Protein AF-0000000076600657 (afdb_homodimer)

Radius of gyration: 27.07 Å; Cα contacts (8 Å, |Δi|>4): 1471; chains: 2; bounding box: 77×68×76 Å

Nearest PDB structures (foldseek):
  3sp1-assembly2_B  TM=6.002E-01  e=1.452E-05  Borreliella burgdorferi
  3c8z-assembly1_A  TM=5.256E-01  e=2.580E-04  unclassified
  5uw0-assembly1_D  TM=1.702E-01  e=3.143E-01  Saccharomyces cerevisiae S288C
  5uw1-assembly1_D  TM=2.885E-01  e=1.447E+00  Saccharomyces cerevisiae S288C
  5suk-assembly1_D  TM=1.763E-01  e=6.359E-01  Saccharomyces cerevisiae S288C

pLDDT: mean 88.91, std 16.57, range [20.31, 98.94]

Structure (mmCIF, N/CA/C/O backbone):
data_AF-0000000076600657-model_v1
#
loop_
_entity.id
_entity.type
_entity.pdbx_description
1 polymer 'TniQ protein'
#
loop_
_atom_site.group_PDB
_atom_site.id
_atom_site.type_symbol
_atom_site.label_atom_id
_atom_site.label_alt_id
_atom_site.label_comp_id
_atom_site.label_asym_id
_atom_site.label_entity_id
_atom_site.label_seq_id
_atom_site.pdbx_PDB_ins_code
_atom_site.Cartn_x
_atom_site.Cartn_y
_atom_site.Cartn_z
_atom_site.occupancy
_atom_site.B_iso_or_equiv
_atom_site.auth_seq_id
_atom_site.auth_comp_id
_atom_site.auth_asym_id
_atom_site.auth_atom_id
_atom_site.pdbx_PDB_model_num
ATOM 1 N N . MET A 1 1 ? 42.25 -9.922 -34.188 1 22.84 1 MET A N 1
ATOM 2 C CA . MET A 1 1 ? 41.312 -10.062 -33.062 1 22.84 1 MET A CA 1
ATOM 3 C C . MET A 1 1 ? 40.562 -8.766 -32.844 1 22.84 1 MET A C 1
ATOM 5 O O . MET A 1 1 ? 41.156 -7.727 -32.562 1 22.84 1 MET A O 1
ATOM 9 N N . PRO A 1 2 ? 39.406 -8.484 -33.375 1 23.17 2 PRO A N 1
ATOM 10 C CA . PRO A 1 2 ? 38.969 -7.086 -33.375 1 23.17 2 PRO A CA 1
ATOM 11 C C . PRO A 1 2 ? 38.688 -6.547 -31.984 1 23.17 2 PRO A C 1
ATOM 13 O O . PRO A 1 2 ? 38.375 -7.324 -31.062 1 23.17 2 PRO A O 1
ATOM 16 N N . ALA A 1 3 ? 39.125 -5.27 -31.656 1 25.78 3 ALA A N 1
ATOM 17 C CA . ALA A 1 3 ? 39 -4.512 -30.406 1 25.78 3 ALA A CA 1
ATOM 18 C C . ALA A 1 3 ? 37.562 -4.445 -29.938 1 25.78 3 ALA A C 1
ATOM 20 O O . ALA A 1 3 ? 36.688 -4.012 -30.688 1 25.78 3 ALA A O 1
ATOM 21 N N . ILE A 1 4 ? 37.156 -5.359 -29.094 1 26.45 4 ILE A N 1
ATOM 22 C CA . ILE A 1 4 ? 35.844 -5.367 -28.484 1 26.45 4 ILE A CA 1
ATOM 23 C C . ILE A 1 4 ? 35.469 -3.961 -28 1 26.45 4 ILE A C 1
ATOM 25 O O . ILE A 1 4 ? 36.188 -3.379 -27.172 1 26.45 4 ILE A O 1
ATOM 29 N N . SER A 1 5 ? 34.875 -3.141 -28.75 1 28.77 5 SER A N 1
ATOM 30 C CA . SER A 1 5 ? 34.531 -1.742 -28.5 1 28.77 5 SER A CA 1
ATOM 31 C C . SER A 1 5 ? 33.938 -1.547 -27.109 1 28.77 5 SER A C 1
ATOM 33 O O . SER A 1 5 ? 33.312 -2.455 -26.547 1 28.77 5 SER A O 1
ATOM 35 N N . THR A 1 6 ? 34.469 -0.678 -26.234 1 32.06 6 THR A N 1
ATOM 36 C CA . THR A 1 6 ? 34.344 -0.062 -24.922 1 32.06 6 THR A CA 1
ATOM 37 C C . THR A 1 6 ? 32.906 0.313 -24.625 1 32.06 6 THR A C 1
ATOM 39 O O . THR A 1 6 ? 32.375 1.261 -25.219 1 32.06 6 THR A O 1
ATOM 42 N N . THR A 1 7 ? 32 -0.635 -24.484 1 32.69 7 THR A N 1
ATOM 43 C CA . THR A 1 7 ? 30.562 -0.676 -24.297 1 32.69 7 THR A CA 1
ATOM 44 C C . THR A 1 7 ? 30.109 0.373 -23.281 1 32.69 7 THR A C 1
ATOM 46 O O . THR A 1 7 ? 30.797 0.612 -22.281 1 32.69 7 THR A O 1
ATOM 49 N N . ASN A 1 8 ? 29.281 1.312 -23.656 1 32.34 8 ASN A N 1
ATOM 50 C CA . ASN A 1 8 ? 28.562 2.445 -23.078 1 32.34 8 ASN A CA 1
ATOM 51 C C . ASN A 1 8 ? 27.984 2.107 -21.703 1 32.34 8 ASN A C 1
ATOM 53 O O . ASN A 1 8 ? 27.172 1.198 -21.578 1 32.34 8 ASN A O 1
ATOM 57 N N . GLN A 1 9 ? 28.672 2.309 -20.625 1 34.38 9 GLN A N 1
ATOM 58 C CA . GLN A 1 9 ? 28.25 2.264 -19.234 1 34.38 9 GLN A CA 1
ATOM 59 C C . GLN A 1 9 ? 26.875 2.891 -19.062 1 34.38 9 GLN A C 1
ATOM 61 O O . GLN A 1 9 ? 26.641 4.023 -19.484 1 34.38 9 GLN A O 1
ATOM 66 N N . PRO A 1 10 ? 25.828 2.166 -18.953 1 38.12 10 PRO A N 1
ATOM 67 C CA . PRO A 1 10 ? 24.547 2.854 -18.812 1 38.12 10 PRO A CA 1
ATOM 68 C C . PRO A 1 10 ? 24.578 3.945 -17.734 1 38.12 10 PRO A C 1
ATOM 70 O O . PRO A 1 10 ? 25.359 3.857 -16.797 1 38.12 10 PRO A O 1
ATOM 73 N N . THR A 1 11 ? 24.25 5.188 -18.047 1 41.03 11 THR A N 1
ATOM 74 C CA . THR A 1 11 ? 24.094 6.305 -17.125 1 41.03 11 THR A CA 1
ATOM 75 C C . THR A 1 11 ? 23.156 5.922 -15.969 1 41.03 11 THR A C 1
ATOM 77 O O . THR A 1 11 ? 22.359 4.996 -16.094 1 41.03 11 THR A O 1
ATOM 80 N N . PRO A 1 12 ? 23.438 6.34 -14.742 1 42.47 12 PRO A N 1
ATOM 81 C CA . PRO A 1 12 ? 22.594 6.137 -13.562 1 42.47 12 PRO A CA 1
ATOM 82 C C . PRO A 1 12 ? 21.094 6.18 -13.883 1 42.47 12 PRO A C 1
ATOM 84 O O . PRO A 1 12 ? 20.297 5.562 -13.18 1 42.47 12 PRO A O 1
ATOM 87 N N . ASN A 1 13 ? 20.703 6.902 -14.859 1 42.97 13 ASN A N 1
ATOM 88 C CA . ASN A 1 13 ? 19.297 7.008 -15.203 1 42.97 13 ASN A CA 1
ATOM 89 C C . ASN A 1 13 ? 18.734 5.68 -15.703 1 42.97 13 ASN A C 1
ATOM 91 O O . ASN A 1 13 ? 17.516 5.477 -15.711 1 42.97 13 ASN A O 1
ATOM 95 N N . GLU A 1 14 ? 19.531 4.906 -16.281 1 44.91 14 GLU A N 1
ATOM 96 C CA . GLU A 1 14 ? 19.047 3.691 -16.938 1 44.91 14 GLU A CA 1
ATOM 97 C C . GLU A 1 14 ? 18.797 2.58 -15.922 1 44.91 14 GLU A C 1
ATOM 99 O O . GLU A 1 14 ? 18.188 1.557 -16.25 1 44.91 14 GLU A O 1
ATOM 104 N N . LEU A 1 15 ? 19.203 2.9 -14.695 1 47.12 15 LEU A N 1
ATOM 105 C CA . LEU A 1 15 ? 19.25 1.807 -13.734 1 47.12 15 LEU A CA 1
ATOM 106 C C . LEU A 1 15 ? 18 1.77 -12.883 1 47.12 15 LEU A C 1
ATOM 108 O O . LEU A 1 15 ? 17.984 1.194 -11.789 1 47.12 15 LEU A O 1
ATOM 112 N N . ILE A 1 16 ? 16.984 2.553 -13.297 1 49.34 16 ILE A N 1
ATOM 113 C CA . ILE A 1 16 ? 15.875 2.572 -12.352 1 49.34 16 ILE A CA 1
ATOM 114 C C . ILE A 1 16 ? 15.023 1.315 -12.531 1 49.34 16 ILE A C 1
ATOM 116 O O . ILE A 1 16 ? 14.359 1.147 -13.555 1 49.34 16 ILE A O 1
ATOM 120 N N . PHE A 1 17 ? 15.445 0.229 -12.031 1 51.41 17 PHE A N 1
ATOM 121 C CA . PHE A 1 17 ? 14.531 -0.896 -12.133 1 51.41 17 PHE A CA 1
ATOM 122 C C . PHE A 1 17 ? 13.359 -0.726 -11.164 1 51.41 17 PHE A C 1
ATOM 124 O O . PHE A 1 17 ? 13.562 -0.585 -9.961 1 51.41 17 PHE A O 1
ATOM 131 N N . ALA A 1 18 ? 12.297 -0.211 -11.68 1 52.38 18 ALA A N 1
ATOM 132 C CA . ALA A 1 18 ? 11.07 -0.02 -10.906 1 52.38 18 ALA A CA 1
ATOM 133 C C . ALA A 1 18 ? 10.5 -1.358 -10.445 1 52.38 18 ALA A C 1
ATOM 135 O O . ALA A 1 18 ? 10.688 -2.381 -11.109 1 52.38 18 ALA A O 1
ATOM 136 N N . PRO A 1 19 ? 10.055 -1.279 -9.172 1 58.25 19 PRO A N 1
ATOM 137 C CA . PRO A 1 19 ? 9.234 -2.391 -8.68 1 58.25 19 PRO A CA 1
ATOM 138 C C . PRO A 1 19 ? 8.141 -2.799 -9.672 1 58.25 19 PRO A C 1
ATOM 140 O O . PRO A 1 19 ? 7.715 -1.986 -10.492 1 58.25 19 PRO A O 1
ATOM 143 N N . VAL A 1 20 ? 7.91 -4.074 -9.758 1 70.44 20 VAL A N 1
ATOM 144 C CA . VAL A 1 20 ? 6.777 -4.543 -10.547 1 70.44 20 VAL A CA 1
ATOM 145 C C . VAL A 1 20 ? 5.48 -3.986 -9.969 1 70.44 20 VAL A C 1
ATOM 147 O O . VAL A 1 20 ? 5.414 -2.82 -9.578 1 70.44 20 VAL A O 1
ATOM 150 N N . GLY A 1 21 ? 4.461 -4.453 -10.117 1 85.88 21 GLY A N 1
ATOM 151 C CA . GLY A 1 21 ? 3.18 -4.012 -9.594 1 85.88 21 GLY A CA 1
ATOM 152 C C . GLY A 1 21 ? 2.562 -2.883 -10.398 1 85.88 21 GLY A C 1
ATOM 153 O O . GLY A 1 21 ? 2.398 -2.996 -11.609 1 85.88 21 GLY A O 1
ATOM 154 N N . ILE A 1 22 ? 2.275 -1.793 -9.664 1 92.19 22 ILE A N 1
ATOM 155 C CA . ILE A 1 22 ? 1.487 -0.709 -10.242 1 92.19 22 ILE A CA 1
ATOM 156 C C . ILE A 1 22 ? 2.301 0.001 -11.32 1 92.19 22 ILE A C 1
ATOM 158 O O . ILE A 1 22 ? 1.741 0.516 -12.297 1 92.19 22 ILE A O 1
ATOM 162 N N . ALA A 1 23 ? 3.645 -0.03 -11.211 1 91.12 23 ALA A N 1
ATOM 163 C CA . ALA A 1 23 ? 4.516 0.635 -12.18 1 91.12 23 ALA A CA 1
ATOM 164 C C . ALA A 1 23 ? 4.387 -0.003 -13.562 1 91.12 23 ALA A C 1
ATOM 166 O O . ALA A 1 23 ? 4.598 0.66 -14.578 1 91.12 23 ALA A O 1
ATOM 167 N N . HIS A 1 24 ? 3.98 -1.261 -13.586 1 89.25 24 HIS A N 1
ATOM 168 C CA . HIS A 1 24 ? 3.885 -1.981 -14.852 1 89.25 24 HIS A CA 1
ATOM 169 C C . HIS A 1 24 ? 2.461 -1.951 -15.398 1 89.25 24 HIS A C 1
ATOM 171 O O . HIS A 1 24 ? 2.207 -2.422 -16.516 1 89.25 24 HIS A O 1
ATOM 177 N N . LEU A 1 25 ? 1.615 -1.421 -14.633 1 93.44 25 LEU A N 1
ATOM 178 C CA . LEU A 1 25 ? 0.221 -1.36 -15.062 1 93.44 25 LEU A CA 1
ATOM 179 C C . LEU A 1 25 ? -0.073 -0.046 -15.773 1 93.44 25 LEU A C 1
ATOM 181 O O . LEU A 1 25 ? -1.097 0.083 -16.453 1 93.44 25 LEU A O 1
ATOM 185 N N . THR A 1 26 ? 0.845 0.923 -15.641 1 93.56 26 THR A N 1
ATOM 186 C CA . THR A 1 26 ? 0.605 2.258 -16.172 1 93.56 26 THR A CA 1
ATOM 187 C C . THR A 1 26 ? 1.763 2.697 -17.062 1 93.56 26 THR A C 1
ATOM 189 O O . THR A 1 26 ? 2.904 2.277 -16.859 1 93.56 26 THR A O 1
ATOM 192 N N . ARG A 1 27 ? 1.494 3.49 -18.062 1 93.44 27 ARG A N 1
ATOM 193 C CA . ARG A 1 27 ? 2.508 4.129 -18.891 1 93.44 27 ARG A CA 1
ATOM 194 C C . ARG A 1 27 ? 2.865 5.512 -18.359 1 93.44 27 ARG A C 1
ATOM 196 O O . ARG A 1 27 ? 4.016 5.945 -18.469 1 93.44 27 ARG A O 1
ATOM 203 N N . ASP A 1 28 ? 1.901 6.172 -17.859 1 96.19 28 ASP A N 1
ATOM 204 C CA . ASP A 1 28 ? 1.938 7.488 -17.219 1 96.19 28 ASP A CA 1
ATOM 205 C C . ASP A 1 28 ? 1.179 7.48 -15.898 1 96.19 28 ASP A C 1
ATOM 207 O O . ASP A 1 28 ? 0.13 6.844 -15.781 1 96.19 28 ASP A O 1
ATOM 211 N N . ASN A 1 29 ? 1.731 8.188 -14.93 1 97.12 29 ASN A N 1
ATOM 212 C CA . ASN A 1 29 ? 1.068 8.141 -13.633 1 97.12 29 ASN A CA 1
ATOM 213 C C . ASN A 1 29 ? -0.33 8.742 -13.695 1 97.12 29 ASN A C 1
ATOM 215 O O . ASN A 1 29 ? -1.178 8.445 -12.852 1 97.12 29 ASN A O 1
ATOM 219 N N . THR A 1 30 ? -0.625 9.578 -14.688 1 98 30 THR A N 1
ATOM 220 C CA . THR A 1 30 ? -1.948 10.164 -14.867 1 98 30 THR A CA 1
ATOM 221 C C . THR A 1 30 ? -2.971 9.094 -15.234 1 98 30 THR A C 1
ATOM 223 O O . THR A 1 30 ? -4.176 9.312 -15.109 1 98 30 THR A O 1
ATOM 226 N N . ASP A 1 31 ? -2.486 7.922 -15.68 1 97.31 31 ASP A N 1
ATOM 227 C CA . ASP A 1 31 ? -3.389 6.82 -16 1 97.31 31 ASP A CA 1
ATOM 228 C C . ASP A 1 31 ? -4.199 6.402 -14.773 1 97.31 31 ASP A C 1
ATOM 230 O O . ASP A 1 31 ? -5.34 5.953 -14.898 1 97.31 31 ASP A O 1
ATOM 234 N N . LEU A 1 32 ? -3.674 6.625 -13.617 1 97.25 32 LEU A N 1
ATOM 235 C CA . LEU A 1 32 ? -4.344 6.242 -12.375 1 97.25 32 LEU A CA 1
ATOM 236 C C . LEU A 1 32 ? -5.488 7.199 -12.062 1 97.25 32 LEU A C 1
ATOM 238 O O . LEU A 1 32 ? -6.352 6.891 -11.234 1 97.25 32 LEU A O 1
ATOM 242 N N . LEU A 1 33 ? -5.504 8.359 -12.711 1 98 33 LEU A N 1
ATOM 243 C CA . LEU A 1 33 ? -6.477 9.398 -12.383 1 98 33 LEU A CA 1
ATOM 244 C C . LEU A 1 33 ? -7.57 9.469 -13.445 1 98 33 LEU A C 1
ATOM 246 O O . LEU A 1 33 ? -8.633 10.055 -13.203 1 98 33 LEU A O 1
ATOM 250 N N . ARG A 1 34 ? -7.344 8.93 -14.609 1 96.56 34 ARG A N 1
ATOM 251 C CA . ARG A 1 34 ? -8.148 9.203 -15.789 1 96.56 34 ARG A CA 1
ATOM 252 C C . ARG A 1 34 ? -9.609 8.836 -15.555 1 96.56 34 ARG A C 1
ATOM 254 O O . ARG A 1 34 ? -10.508 9.617 -15.859 1 96.56 34 ARG A O 1
ATOM 261 N N . SER A 1 35 ? -9.805 7.645 -15.062 1 95.69 35 SER A N 1
ATOM 262 C CA . SER A 1 35 ? -11.18 7.203 -14.844 1 95.69 35 SER A CA 1
ATOM 263 C C . SER A 1 35 ? -11.898 8.102 -13.844 1 95.69 35 SER A C 1
ATOM 265 O O . SER A 1 35 ? -13.039 8.508 -14.078 1 95.69 35 SER A O 1
ATOM 267 N N . ALA A 1 36 ? -11.273 8.43 -12.75 1 96.75 36 ALA A N 1
ATOM 268 C CA . ALA A 1 36 ? -11.875 9.25 -11.703 1 96.75 36 ALA A CA 1
ATOM 269 C C . ALA A 1 36 ? -12.07 10.688 -12.18 1 96.75 36 ALA A C 1
ATOM 271 O O . ALA A 1 36 ? -12.977 11.375 -11.727 1 96.75 36 ALA A O 1
ATOM 272 N N . ALA A 1 37 ? -11.281 11.117 -13.109 1 97.94 37 ALA A N 1
ATOM 273 C CA . ALA A 1 37 ? -11.289 12.508 -13.578 1 97.94 37 ALA A CA 1
ATOM 274 C C . ALA A 1 37 ? -12.336 12.711 -14.664 1 97.94 37 ALA A C 1
ATOM 276 O O . ALA A 1 37 ? -12.68 13.844 -15 1 97.94 37 ALA A O 1
ATOM 277 N N . ARG A 1 38 ? -12.789 11.641 -15.258 1 95.5 38 ARG A N 1
ATOM 278 C CA . ARG A 1 38 ? -13.727 11.742 -16.375 1 95.5 38 ARG A CA 1
ATOM 279 C C . ARG A 1 38 ? -14.977 12.508 -15.961 1 95.5 38 ARG A C 1
ATOM 281 O O . ARG A 1 38 ? -15.633 12.156 -14.984 1 95.5 38 ARG A O 1
ATOM 288 N N . GLY A 1 39 ? -15.227 13.516 -16.672 1 96.19 39 GLY A N 1
ATOM 289 C CA . GLY A 1 39 ? -16.438 14.281 -16.469 1 96.19 39 GLY A CA 1
ATOM 290 C C . GLY A 1 39 ? -16.344 15.266 -15.32 1 96.19 39 GLY A C 1
ATOM 291 O O . GLY A 1 39 ? -17.312 15.938 -14.984 1 96.19 39 GLY A O 1
ATOM 292 N N . ARG A 1 40 ? -15.227 15.383 -14.703 1 98 40 ARG A N 1
ATOM 293 C CA . ARG A 1 40 ? -15.047 16.312 -13.594 1 98 40 ARG A CA 1
ATOM 294 C C . ARG A 1 40 ? -14.547 17.656 -14.086 1 98 40 ARG A C 1
ATOM 296 O O . ARG A 1 40 ? -14.016 17.766 -15.195 1 98 40 ARG A O 1
ATOM 303 N N . GLN A 1 41 ? -14.648 18.641 -13.242 1 98.56 41 GLN A N 1
ATOM 304 C CA . GLN A 1 41 ? -14.352 20 -13.68 1 98.56 41 GLN A CA 1
ATOM 305 C C . GLN A 1 41 ? -12.992 20.453 -13.156 1 98.56 41 GLN A C 1
ATOM 307 O O . GLN A 1 41 ? -12.445 21.453 -13.625 1 98.56 41 GLN A O 1
ATOM 312 N N . ARG A 1 42 ? -12.492 19.75 -12.18 1 98.69 42 ARG A N 1
ATOM 313 C CA . ARG A 1 42 ? -11.227 20.172 -11.578 1 98.69 42 ARG A CA 1
ATOM 314 C C . ARG A 1 42 ? -10.562 19.016 -10.852 1 98.69 42 ARG A C 1
ATOM 316 O O . ARG A 1 42 ? -11.18 17.969 -10.641 1 98.69 42 ARG A O 1
ATOM 323 N N . LEU A 1 43 ? -9.344 19.188 -10.578 1 98.69 43 LEU A N 1
ATOM 324 C CA . LEU A 1 43 ? -8.555 18.266 -9.758 1 98.69 43 LEU A CA 1
ATOM 325 C C . LEU A 1 43 ? -8.289 18.875 -8.375 1 98.69 43 LEU A C 1
ATOM 327 O O . LEU A 1 43 ? -7.871 20.016 -8.266 1 98.69 43 LEU A O 1
ATOM 331 N N . ARG A 1 44 ? -8.648 18.203 -7.332 1 98.75 44 ARG A N 1
ATOM 332 C CA . ARG A 1 44 ? -8.336 18.594 -5.965 1 98.75 44 ARG A CA 1
ATOM 333 C C . ARG A 1 44 ? -7.43 17.562 -5.293 1 98.75 44 ARG A C 1
ATOM 335 O O . ARG A 1 44 ? -7.832 16.422 -5.078 1 98.75 44 ARG A O 1
ATOM 342 N N . VAL A 1 45 ? -6.23 17.969 -4.996 1 98.88 45 VAL A N 1
ATOM 343 C CA . VAL A 1 45 ? -5.211 17.078 -4.457 1 98.88 45 VAL A CA 1
ATOM 344 C C . VAL A 1 45 ? -4.918 17.438 -3.004 1 98.88 45 VAL A C 1
ATOM 346 O O . VAL A 1 45 ? -4.562 18.578 -2.699 1 98.88 45 VAL A O 1
ATOM 349 N N . THR A 1 46 ? -5.082 16.453 -2.164 1 98.81 46 THR A N 1
ATOM 350 C CA . THR A 1 46 ? -4.895 16.719 -0.74 1 98.81 46 THR A CA 1
ATOM 351 C C . THR A 1 46 ? -3.66 15.992 -0.216 1 98.81 46 THR A C 1
ATOM 353 O O . THR A 1 46 ? -3.412 14.836 -0.574 1 98.81 46 THR A O 1
ATOM 356 N N . THR A 1 47 ? -2.848 16.672 0.519 1 98.06 47 THR A N 1
ATOM 357 C CA . THR A 1 47 ? -1.767 16.109 1.326 1 98.06 47 THR A CA 1
ATOM 358 C C . THR A 1 47 ? -1.78 16.703 2.73 1 98.06 47 THR A C 1
ATOM 360 O O . THR A 1 47 ? -2.533 17.641 3.006 1 98.06 47 THR A O 1
ATOM 363 N N . ALA A 1 48 ? -1.085 16.016 3.635 1 95.88 48 ALA A N 1
ATOM 364 C CA . ALA A 1 48 ? -1.115 16.469 5.023 1 95.88 48 ALA A CA 1
ATOM 365 C C . ALA A 1 48 ? 0.261 16.344 5.672 1 95.88 48 ALA A C 1
ATOM 367 O O . ALA A 1 48 ? 1.092 15.547 5.227 1 95.88 48 ALA A O 1
ATOM 368 N N . ALA A 1 49 ? 0.534 17.141 6.625 1 92.44 49 ALA A N 1
ATOM 369 C CA . ALA A 1 49 ? 1.75 17.031 7.426 1 92.44 49 ALA A CA 1
ATOM 370 C C . ALA A 1 49 ? 1.526 17.562 8.836 1 92.44 49 ALA A C 1
ATOM 372 O O . ALA A 1 49 ? 0.728 18.484 9.039 1 92.44 49 ALA A O 1
ATOM 373 N N . GLN A 1 50 ? 2.223 16.969 9.773 1 87.44 50 GLN A N 1
ATOM 374 C CA . GLN A 1 50 ? 2.281 17.516 11.125 1 87.44 50 GLN A CA 1
ATOM 375 C C . GLN A 1 50 ? 3.256 18.688 11.203 1 87.44 50 GLN A C 1
ATOM 377 O O . GLN A 1 50 ? 4.367 18.609 10.68 1 87.44 50 GLN A O 1
ATOM 382 N N . LEU A 1 51 ? 2.83 19.75 11.812 1 81.62 51 LEU A N 1
ATOM 383 C CA . LEU A 1 51 ? 3.672 20.938 11.914 1 81.62 51 LEU A CA 1
ATOM 384 C C . LEU A 1 51 ? 4.594 20.844 13.125 1 81.62 51 LEU A C 1
ATOM 386 O O . LEU A 1 51 ? 4.527 21.688 14.023 1 81.62 51 LEU A O 1
ATOM 390 N N . ASN A 1 52 ? 5.43 19.859 13.141 1 71.44 52 ASN A N 1
ATOM 391 C CA . ASN A 1 52 ? 6.281 19.641 14.297 1 71.44 52 ASN A CA 1
ATOM 392 C C . ASN A 1 52 ? 7.668 20.234 14.102 1 71.44 52 ASN A C 1
ATOM 394 O O . ASN A 1 52 ? 8.641 19.797 14.727 1 71.44 52 ASN A O 1
ATOM 398 N N . GLY A 1 53 ? 7.734 21.281 13.297 1 74.31 53 GLY A N 1
ATOM 399 C CA . GLY A 1 53 ? 9.023 21.906 13.055 1 74.31 53 GLY A CA 1
ATOM 400 C C . GLY A 1 53 ? 9.328 22.109 11.586 1 74.31 53 GLY A C 1
ATOM 401 O O . GLY A 1 53 ? 8.414 22.203 10.766 1 74.31 53 GLY A O 1
ATOM 402 N N . THR A 1 54 ? 10.633 22.281 11.367 1 81.19 54 THR A N 1
ATOM 403 C CA . THR A 1 54 ? 11.07 22.516 9.992 1 81.19 54 THR A CA 1
ATOM 404 C C . THR A 1 54 ? 11.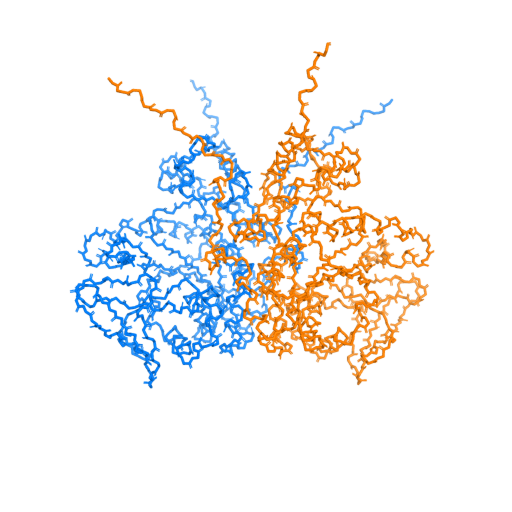062 21.219 9.195 1 81.19 54 THR A C 1
ATOM 406 O O . THR A 1 54 ? 11.523 20.172 9.68 1 81.19 54 THR A O 1
ATOM 409 N N . PRO A 1 55 ? 10.539 21.297 8.008 1 87.44 55 PRO A N 1
ATOM 410 C CA . PRO A 1 55 ? 10.484 20.094 7.188 1 87.44 55 PRO A CA 1
ATOM 411 C C . PRO A 1 55 ? 11.859 19.453 6.984 1 87.44 55 PRO A C 1
ATOM 413 O O . PRO A 1 55 ? 12.844 20.172 6.77 1 87.44 55 PRO A O 1
ATOM 416 N N . HIS A 1 56 ? 11.953 18.203 7.184 1 85.12 56 HIS A N 1
ATOM 417 C CA . HIS A 1 56 ? 13.156 17.484 6.793 1 85.12 56 HIS A CA 1
ATOM 418 C C . HIS A 1 56 ? 13.094 17.062 5.332 1 85.12 56 HIS A C 1
ATOM 420 O O . HIS A 1 56 ? 12.078 17.266 4.66 1 85.12 56 HIS A O 1
ATOM 426 N N . LEU A 1 57 ? 14.141 16.453 4.84 1 87 57 LEU A N 1
ATOM 427 C CA . LEU A 1 57 ? 14.289 16.141 3.422 1 87 57 LEU A CA 1
ATOM 428 C C . LEU A 1 57 ? 13.125 15.281 2.928 1 87 57 LEU A C 1
ATOM 430 O O . LEU A 1 57 ? 12.625 15.492 1.823 1 87 57 LEU A O 1
ATOM 434 N N . GLY A 1 58 ? 12.695 14.266 3.756 1 88.25 58 GLY A N 1
ATOM 435 C CA . GLY A 1 58 ? 11.57 13.43 3.371 1 88.25 58 GLY A CA 1
ATOM 436 C C . GLY A 1 58 ? 10.297 14.219 3.125 1 88.25 58 GLY A C 1
ATOM 437 O O . GLY A 1 58 ? 9.586 13.969 2.146 1 88.25 58 GLY A O 1
ATOM 438 N N . THR A 1 59 ? 10.039 15.18 4.012 1 90.38 59 THR A N 1
ATOM 439 C CA . THR A 1 59 ? 8.859 16.031 3.865 1 90.38 59 THR A CA 1
ATOM 440 C C . THR A 1 59 ? 9 16.938 2.641 1 90.38 59 THR A C 1
ATOM 442 O O . THR A 1 59 ? 8.023 17.141 1.908 1 90.38 59 THR A O 1
ATOM 445 N N . VAL A 1 60 ? 10.188 17.469 2.463 1 92.69 60 VAL A N 1
ATOM 446 C CA . VAL A 1 60 ? 10.453 18.344 1.324 1 92.69 60 VAL A CA 1
ATOM 447 C C . VAL A 1 60 ? 10.188 17.594 0.023 1 92.69 60 VAL A C 1
ATOM 449 O O . VAL A 1 60 ? 9.461 18.078 -0.848 1 92.69 60 VAL A O 1
ATOM 452 N N . VAL A 1 61 ? 10.711 16.406 -0.068 1 94.81 61 VAL A N 1
ATOM 453 C CA . VAL A 1 61 ? 10.555 15.594 -1.264 1 94.81 61 VAL A CA 1
ATOM 454 C C . VAL A 1 61 ? 9.078 15.273 -1.481 1 94.81 61 VAL A C 1
ATOM 456 O O . VAL A 1 61 ? 8.578 15.336 -2.609 1 94.81 61 VAL A O 1
ATOM 459 N N . THR A 1 62 ? 8.383 14.953 -0.434 1 95.5 62 THR A N 1
ATOM 460 C CA . THR A 1 62 ? 6.965 14.641 -0.532 1 95.5 62 THR A CA 1
ATOM 461 C C . THR A 1 62 ? 6.18 15.828 -1.074 1 95.5 62 THR A C 1
ATOM 463 O O . THR A 1 62 ? 5.414 15.695 -2.029 1 95.5 62 THR A O 1
ATOM 466 N N . VAL A 1 63 ? 6.414 16.984 -0.493 1 97.31 63 VAL A N 1
ATOM 467 C CA . VAL A 1 63 ? 5.664 18.172 -0.89 1 97.31 63 VAL A CA 1
ATOM 468 C C . VAL A 1 63 ? 5.969 18.516 -2.346 1 97.31 63 VAL A C 1
ATOM 470 O O . VAL A 1 63 ? 5.059 18.766 -3.137 1 97.31 63 VAL A O 1
ATOM 473 N N . LEU A 1 64 ? 7.238 18.5 -2.715 1 98.5 64 LEU A N 1
ATOM 474 C CA . LEU A 1 64 ? 7.609 18.797 -4.094 1 98.5 64 LEU A CA 1
ATOM 475 C C . LEU A 1 64 ? 6.984 17.797 -5.055 1 98.5 64 LEU A C 1
ATOM 477 O O . LEU A 1 64 ? 6.504 18.172 -6.125 1 98.5 64 LEU A O 1
ATOM 481 N N . THR A 1 65 ? 6.984 16.547 -4.66 1 98.75 65 THR A N 1
ATOM 482 C CA . THR A 1 65 ? 6.41 15.508 -5.5 1 98.75 65 THR A CA 1
ATOM 483 C C . THR A 1 65 ? 4.906 15.711 -5.668 1 98.75 65 THR A C 1
ATOM 485 O O . THR A 1 65 ? 4.359 15.5 -6.754 1 98.75 65 THR A O 1
ATOM 488 N N . VAL A 1 66 ? 4.223 16.125 -4.629 1 98.88 66 VAL A N 1
ATOM 489 C CA . VAL A 1 66 ? 2.789 16.406 -4.688 1 98.88 66 VAL A CA 1
ATOM 490 C C . VAL A 1 66 ? 2.502 17.438 -5.762 1 98.88 66 VAL A C 1
ATOM 492 O O . VAL A 1 66 ? 1.643 17.234 -6.621 1 98.88 66 VAL A O 1
ATOM 495 N N . PHE A 1 67 ? 3.244 18.5 -5.73 1 98.94 67 PHE A N 1
ATOM 496 C CA . PHE A 1 67 ? 3.025 19.578 -6.691 1 98.94 67 PHE A CA 1
ATOM 497 C C . PHE A 1 67 ? 3.418 19.141 -8.094 1 98.94 67 PHE A C 1
ATOM 499 O O . PHE A 1 67 ? 2.762 19.5 -9.07 1 98.94 67 PHE A O 1
ATOM 506 N N . ALA A 1 68 ? 4.492 18.375 -8.211 1 98.94 68 ALA A N 1
ATOM 507 C CA . ALA A 1 68 ? 4.926 17.875 -9.516 1 98.94 68 ALA A CA 1
ATOM 508 C C . ALA A 1 68 ? 3.869 16.969 -10.141 1 98.94 68 ALA A C 1
ATOM 510 O O . ALA A 1 68 ? 3.531 17.109 -11.32 1 98.94 68 ALA A O 1
ATOM 511 N N . ILE A 1 69 ? 3.342 16.031 -9.367 1 98.88 69 ILE A N 1
ATOM 512 C CA . ILE A 1 69 ? 2.312 15.117 -9.852 1 98.88 69 ILE A CA 1
ATOM 513 C C . ILE A 1 69 ? 1.057 15.898 -10.219 1 98.88 69 ILE A C 1
ATOM 515 O O . ILE A 1 69 ? 0.432 15.633 -11.25 1 98.88 69 ILE A O 1
ATOM 519 N N . THR A 1 70 ? 0.709 16.844 -9.375 1 98.94 70 THR A N 1
ATOM 520 C CA . THR A 1 70 ? -0.487 17.656 -9.602 1 98.94 70 THR A CA 1
ATOM 521 C C . THR A 1 70 ? -0.363 18.438 -10.906 1 98.94 70 THR A C 1
ATOM 523 O O . THR A 1 70 ? -1.286 18.453 -11.719 1 98.94 70 THR A O 1
ATOM 526 N N . ALA A 1 71 ? 0.755 19.094 -11.078 1 98.94 71 ALA A N 1
ATOM 527 C CA . ALA A 1 71 ? 0.981 19.875 -12.289 1 98.94 71 ALA A CA 1
ATOM 528 C C . ALA A 1 71 ? 0.935 18.984 -13.531 1 98.94 71 ALA A C 1
ATOM 530 O O . ALA A 1 71 ? 0.306 19.344 -14.531 1 98.94 71 ALA A O 1
ATOM 531 N N . HIS A 1 72 ? 1.61 17.859 -13.492 1 98.88 72 HIS A N 1
ATOM 532 C CA . HIS A 1 72 ? 1.63 16.922 -14.609 1 98.88 72 HIS A CA 1
ATOM 533 C C . HIS A 1 72 ? 0.223 16.438 -14.945 1 98.88 72 HIS A C 1
ATOM 535 O O . HIS A 1 72 ? -0.17 16.438 -16.109 1 98.88 72 HIS A O 1
ATOM 541 N N . ALA A 1 73 ? -0.532 16.062 -13.945 1 98.81 73 ALA A N 1
ATOM 542 C CA . ALA A 1 73 ? -1.895 15.57 -14.141 1 98.81 73 ALA A CA 1
ATOM 543 C C . ALA A 1 73 ? -2.795 16.672 -14.695 1 98.81 73 ALA A C 1
ATOM 545 O O . ALA A 1 73 ? -3.627 16.422 -15.57 1 98.81 73 ALA A O 1
ATOM 546 N N . ALA A 1 74 ? -2.654 17.859 -14.125 1 98.81 74 ALA A N 1
ATOM 547 C CA . ALA A 1 74 ? -3.449 18.984 -14.602 1 98.81 74 ALA A CA 1
ATOM 548 C C . ALA A 1 74 ? -3.244 19.219 -16.094 1 98.81 74 ALA A C 1
ATOM 550 O O . ALA A 1 74 ? -4.211 19.422 -16.844 1 98.81 74 ALA A O 1
ATOM 551 N N . GLU A 1 75 ? -2.051 19.156 -16.469 1 98.56 75 GLU A N 1
ATOM 552 C CA . GLU A 1 75 ? -1.718 19.344 -17.891 1 98.56 75 GLU A CA 1
ATOM 553 C C . GLU A 1 75 ? -2.275 18.219 -18.734 1 98.56 75 GLU A C 1
ATOM 555 O O . GLU A 1 75 ? -2.93 18.469 -19.75 1 98.56 75 GLU A O 1
ATOM 560 N N . GLN A 1 76 ? -2.037 16.984 -18.375 1 98.12 76 GLN A N 1
ATOM 561 C CA . GLN A 1 76 ? -2.428 15.82 -19.156 1 98.12 76 GLN A CA 1
ATOM 562 C C . GLN A 1 76 ? -3.945 15.695 -19.25 1 98.12 76 GLN A C 1
ATOM 564 O O . GLN A 1 76 ? -4.48 15.25 -20.266 1 98.12 76 GLN A O 1
ATOM 569 N N . LEU A 1 77 ? -4.641 16.062 -18.188 1 98.19 77 LEU A N 1
ATOM 570 C CA . LEU A 1 77 ? -6.086 15.906 -18.109 1 98.19 77 LEU A CA 1
ATOM 571 C C . LEU A 1 77 ? -6.801 17.188 -18.547 1 98.19 77 LEU A C 1
ATOM 573 O O . LEU A 1 77 ? -8.023 17.188 -18.688 1 98.19 77 LEU A O 1
ATOM 577 N N . ASN A 1 78 ? -5.992 18.203 -18.719 1 98.12 78 ASN A N 1
ATOM 578 C CA . ASN A 1 78 ? -6.539 19.516 -19.031 1 98.12 78 ASN A CA 1
ATOM 579 C C . ASN A 1 78 ? -7.598 19.938 -18.016 1 98.12 78 ASN A C 1
ATOM 581 O O . ASN A 1 78 ? -8.727 20.266 -18.391 1 98.12 78 ASN A O 1
ATOM 585 N N . LEU A 1 79 ? -7.285 19.906 -16.75 1 98.62 79 LEU A N 1
ATOM 586 C CA . LEU A 1 79 ? -8.133 20.312 -15.641 1 98.62 79 LEU A CA 1
ATOM 587 C C . LEU A 1 79 ? -7.41 21.297 -14.742 1 98.62 79 LEU A C 1
ATOM 589 O O . LEU A 1 79 ? -6.219 21.156 -14.469 1 98.62 79 LEU A O 1
ATOM 593 N N . PRO A 1 80 ? -8.109 22.391 -14.352 1 98.62 80 PRO A N 1
ATOM 594 C CA . PRO A 1 80 ? -7.504 23.188 -13.273 1 98.62 80 PRO A CA 1
ATOM 595 C C . PRO A 1 80 ? -7.301 22.391 -11.992 1 98.62 80 PRO A C 1
ATOM 597 O O . PRO A 1 80 ? -8.078 21.469 -11.703 1 98.62 80 PRO A O 1
ATOM 600 N N . ALA A 1 81 ? -6.27 22.703 -11.258 1 98.75 81 ALA A N 1
ATOM 601 C CA . ALA A 1 81 ? -5.949 21.891 -10.086 1 98.75 81 ALA A CA 1
ATOM 602 C C . ALA A 1 81 ? -5.625 22.781 -8.883 1 98.75 81 ALA A C 1
ATOM 604 O O . ALA A 1 81 ? -5.16 23.906 -9.047 1 98.75 81 ALA A O 1
ATOM 605 N N . THR A 1 82 ? -5.918 22.297 -7.73 1 98.81 82 THR A N 1
ATOM 606 C CA . THR A 1 82 ? -5.582 22.922 -6.453 1 98.81 82 THR A CA 1
ATOM 607 C C . THR A 1 82 ? -5.047 21.891 -5.469 1 98.81 82 THR A C 1
ATOM 609 O O . THR A 1 82 ? -5.566 20.781 -5.391 1 98.81 82 THR A O 1
ATOM 612 N N . VAL A 1 83 ? -3.99 22.25 -4.77 1 98.88 83 VAL A N 1
ATOM 613 C CA . VAL A 1 83 ? -3.471 21.422 -3.697 1 98.88 83 VAL A CA 1
ATOM 614 C C . VAL A 1 83 ? -4.02 21.891 -2.355 1 98.88 83 VAL A C 1
ATOM 616 O O . VAL A 1 83 ? -3.979 23.094 -2.053 1 98.88 83 VAL A O 1
ATOM 619 N N . ILE A 1 84 ? -4.617 21 -1.665 1 98.81 84 ILE A N 1
ATOM 620 C CA . ILE A 1 84 ? -5.035 21.266 -0.293 1 98.81 84 ILE A CA 1
ATOM 621 C C . ILE A 1 84 ? -4.012 20.688 0.679 1 98.81 84 ILE A C 1
ATOM 623 O O . ILE A 1 84 ? -3.758 19.484 0.676 1 98.81 84 ILE A O 1
ATOM 627 N N . PHE A 1 85 ? -3.412 21.594 1.456 1 98.25 85 PHE A N 1
ATOM 628 C CA . PHE A 1 85 ? -2.451 21.172 2.469 1 98.25 85 PHE A CA 1
ATOM 629 C C . PHE A 1 85 ? -3.086 21.172 3.854 1 98.25 85 PHE A C 1
ATOM 631 O O . PHE A 1 85 ? -3.281 22.234 4.445 1 98.25 85 PHE A O 1
ATOM 638 N N . ASP A 1 86 ? -3.396 19.969 4.336 1 97.25 86 ASP A N 1
ATOM 639 C CA . ASP A 1 86 ? -3.91 19.828 5.695 1 97.25 86 ASP A CA 1
ATOM 640 C C . ASP A 1 86 ? -2.791 19.984 6.723 1 97.25 86 ASP A C 1
ATOM 642 O O . ASP A 1 86 ? -1.934 19.109 6.844 1 97.25 86 ASP A O 1
ATOM 646 N N . ALA A 1 87 ? -2.814 21.094 7.43 1 95.25 87 ALA A N 1
ATOM 647 C CA . ALA A 1 87 ? -1.838 21.375 8.477 1 95.25 87 ALA A CA 1
ATOM 648 C C . ALA A 1 87 ? -2.301 20.812 9.82 1 95.25 87 ALA A C 1
ATOM 650 O O . ALA A 1 87 ? -3.174 21.391 10.469 1 95.25 87 ALA A O 1
ATOM 651 N N . LEU A 1 88 ? -1.655 19.766 10.273 1 94.19 88 LEU A N 1
ATOM 652 C CA . LEU A 1 88 ? -2.131 19 11.422 1 94.19 88 LEU A CA 1
ATOM 653 C C . LEU A 1 88 ? -1.549 19.562 12.719 1 94.19 88 LEU A C 1
ATOM 655 O O . LEU A 1 88 ? -0.66 18.953 13.32 1 94.19 88 LEU A O 1
ATOM 659 N N . GLU A 1 89 ? -2.141 20.609 13.203 1 91.81 89 GLU A N 1
ATOM 660 C CA . GLU A 1 89 ? -1.705 21.266 14.43 1 91.81 89 GLU A CA 1
ATOM 661 C C . GLU A 1 89 ? -2.189 20.5 15.664 1 91.81 89 GLU A C 1
ATOM 663 O O . GLU A 1 89 ? -1.873 20.875 16.797 1 91.81 89 GLU A O 1
ATOM 668 N N . ASN A 1 90 ? -2.979 19.438 15.445 1 92.88 90 ASN A N 1
ATOM 669 C CA . ASN A 1 90 ? -3.393 18.594 16.562 1 92.88 90 ASN A CA 1
ATOM 670 C C . ASN A 1 90 ? -2.287 17.625 16.969 1 92.88 90 ASN A C 1
ATOM 672 O O . ASN A 1 90 ? -2.449 16.875 17.922 1 92.88 90 ASN A O 1
ATOM 676 N N . ALA A 1 91 ? -1.192 17.703 16.297 1 91.19 91 ALA A N 1
ATOM 677 C CA . ALA A 1 91 ? -0.041 16.891 16.703 1 91.19 91 ALA A CA 1
ATOM 678 C C . ALA A 1 91 ? 0.395 17.234 18.125 1 91.19 91 ALA A C 1
ATOM 680 O O . ALA A 1 91 ? 0.177 18.359 18.594 1 91.19 91 ALA A O 1
ATOM 681 N N . PRO A 1 92 ? 1.031 16.266 18.797 1 90.19 92 PRO A N 1
ATOM 682 C CA . PRO A 1 92 ? 1.505 16.547 20.156 1 90.19 92 PRO A CA 1
ATOM 683 C C . PRO A 1 92 ? 2.555 17.656 20.188 1 90.19 92 PRO A C 1
ATOM 685 O O . PRO A 1 92 ? 3.521 17.625 19.422 1 90.19 92 PRO A O 1
ATOM 688 N N . GLY A 1 93 ? 2.316 18.625 21.031 1 89.94 93 GLY A N 1
ATOM 689 C CA . GLY A 1 93 ? 3.273 19.703 21.266 1 89.94 93 GLY A CA 1
ATOM 690 C C . GLY A 1 93 ? 4.02 19.547 22.578 1 89.94 93 GLY A C 1
ATOM 691 O O . GLY A 1 93 ? 5.199 19.891 22.672 1 89.94 93 GLY A O 1
ATOM 692 N N . GLU A 1 94 ? 3.293 19.125 23.578 1 93.81 94 GLU A N 1
ATOM 693 C CA . GLU A 1 94 ? 3.811 18.844 24.922 1 93.81 94 GLU A CA 1
ATOM 694 C C . GLU A 1 94 ? 3.32 17.5 25.438 1 93.81 94 GLU A C 1
ATOM 696 O O . GLU A 1 94 ? 2.174 17.109 25.188 1 93.81 94 GLU A O 1
ATOM 701 N N . THR A 1 95 ? 4.207 16.781 26.031 1 95.62 95 THR A N 1
ATOM 702 C CA . THR A 1 95 ? 3.863 15.516 26.672 1 95.62 95 THR A CA 1
ATOM 703 C C . THR A 1 95 ? 4.191 15.547 28.156 1 95.62 95 THR A C 1
ATOM 705 O O . THR A 1 95 ? 5.293 15.953 28.547 1 95.62 95 THR A O 1
ATOM 708 N N . VAL A 1 96 ? 3.201 15.188 28.938 1 95.62 96 VAL A N 1
ATOM 709 C CA . VAL A 1 96 ? 3.359 15.18 30.391 1 95.62 96 VAL A CA 1
ATOM 710 C C . VAL A 1 96 ? 2.963 13.82 30.953 1 95.62 96 VAL A C 1
ATOM 712 O O . VAL A 1 96 ? 1.986 13.219 30.5 1 95.62 96 VAL A O 1
ATOM 715 N N . ASP A 1 97 ? 3.734 13.336 31.844 1 96.81 97 ASP A N 1
ATOM 716 C CA . ASP A 1 97 ? 3.404 12.102 32.562 1 96.81 97 ASP A CA 1
ATOM 717 C C . ASP A 1 97 ? 2.828 12.398 33.938 1 96.81 97 ASP A C 1
ATOM 719 O O . ASP A 1 97 ? 3.471 13.07 34.75 1 96.81 97 ASP A O 1
ATOM 723 N N . ILE A 1 98 ? 1.729 12.031 34.125 1 96.56 98 ILE A N 1
ATOM 724 C CA . ILE A 1 98 ? 1.068 12.203 35.438 1 96.56 98 ILE A CA 1
ATOM 725 C C . ILE A 1 98 ? 0.614 10.844 35.969 1 96.56 98 ILE A C 1
ATOM 727 O O . ILE A 1 98 ? -0.287 10.219 35.406 1 96.56 98 ILE A O 1
ATOM 731 N N . ASP A 1 99 ? 1.196 10.336 37.062 1 93.56 99 ASP A N 1
ATOM 732 C CA . ASP A 1 99 ? 0.829 9.094 37.75 1 93.56 99 ASP A CA 1
ATOM 733 C C . ASP A 1 99 ? 0.903 7.902 36.812 1 93.56 99 ASP A C 1
ATOM 735 O O . ASP A 1 99 ? -0.032 7.102 36.719 1 93.56 99 ASP A O 1
ATOM 739 N N . GLY A 1 100 ? 1.773 7.863 35.938 1 93.81 100 GLY A N 1
ATOM 740 C CA . GLY A 1 100 ? 2.023 6.723 35.062 1 93.81 100 GLY A CA 1
ATOM 741 C C . GLY A 1 100 ? 1.252 6.785 33.75 1 93.81 100 GLY A C 1
ATOM 742 O O . GLY A 1 100 ? 1.332 5.863 32.938 1 93.81 100 GLY A O 1
ATOM 743 N N . GLU A 1 101 ? 0.462 7.832 33.594 1 95.38 101 GLU A N 1
ATOM 744 C CA . GLU A 1 101 ? -0.294 8.023 32.375 1 95.38 101 GLU A CA 1
ATOM 745 C C . GLU A 1 101 ? 0.237 9.211 31.578 1 95.38 101 GLU A C 1
ATOM 747 O O . GLU A 1 101 ? 0.605 10.234 32.156 1 95.38 101 GLU A O 1
ATOM 752 N N . THR A 1 102 ? 0.291 9.031 30.25 1 97.19 102 THR A N 1
ATOM 753 C CA . THR A 1 102 ? 0.81 10.07 29.375 1 97.19 102 THR A CA 1
ATOM 754 C C . THR A 1 102 ? -0.315 10.984 28.891 1 97.19 102 THR A C 1
ATOM 756 O O . THR A 1 102 ? -1.337 10.516 28.391 1 97.19 102 THR A O 1
ATOM 759 N N . TYR A 1 103 ? -0.103 12.258 29.094 1 97.69 103 TYR A N 1
ATOM 760 C CA . TYR A 1 103 ? -1.019 13.281 28.609 1 97.69 103 TYR A CA 1
ATOM 761 C C . TYR A 1 103 ? -0.318 14.219 27.625 1 97.69 103 TYR A C 1
ATOM 763 O O . TYR A 1 103 ? 0.906 14.367 27.672 1 97.69 103 TYR A O 1
ATOM 771 N N . THR A 1 104 ? -1.141 14.773 26.75 1 97 104 THR A N 1
ATOM 772 C CA . THR A 1 104 ? -0.542 15.648 25.75 1 97 104 THR A CA 1
ATOM 773 C C . THR A 1 104 ? -1.372 16.922 25.578 1 97 104 THR A C 1
ATOM 775 O O . THR A 1 104 ? -2.566 16.938 25.891 1 97 104 THR A O 1
ATOM 778 N N . ARG A 1 105 ? -0.687 18.016 25.266 1 96.69 105 ARG A N 1
ATOM 779 C CA . ARG A 1 105 ? -1.279 19.203 24.656 1 96.69 105 ARG A CA 1
ATOM 780 C C . ARG A 1 105 ? -0.814 19.344 23.203 1 96.69 105 ARG A C 1
ATOM 782 O O . ARG A 1 105 ? 0.334 19.047 22.875 1 96.69 105 ARG A O 1
ATOM 789 N N . THR A 1 106 ? -1.727 19.797 22.359 1 94.88 106 THR A N 1
ATOM 790 C CA . THR A 1 106 ? -1.411 19.859 20.938 1 94.88 106 THR A CA 1
ATOM 791 C C . THR A 1 106 ? -0.565 21.094 20.625 1 94.88 106 THR A C 1
ATOM 793 O O . THR A 1 106 ? -0.496 22.016 21.438 1 94.88 106 THR A O 1
ATOM 796 N N . VAL A 1 107 ? 0.078 21.062 19.484 1 93.25 107 VAL A N 1
ATOM 797 C CA . VAL A 1 107 ? 0.773 22.234 18.969 1 93.25 107 VAL A CA 1
ATOM 798 C C . VAL A 1 107 ? -0.193 23.406 18.891 1 93.25 107 VAL A C 1
ATOM 800 O O . VAL A 1 107 ? 0.151 24.531 19.281 1 93.25 107 VAL A O 1
ATOM 803 N N . GLY A 1 108 ? -1.414 23.156 18.453 1 92.56 108 GLY A N 1
ATOM 804 C CA . GLY A 1 108 ? -2.432 24.188 18.391 1 92.56 108 GLY A CA 1
ATOM 805 C C . GLY A 1 108 ? -2.74 24.797 19.75 1 92.56 108 GLY A C 1
ATOM 806 O O . GLY A 1 108 ? -2.898 26.016 19.875 1 92.56 108 GLY A O 1
ATOM 807 N N . ASP A 1 109 ? -2.787 23.969 20.734 1 94 109 ASP A N 1
ATOM 808 C CA . ASP A 1 109 ? -3.029 24.453 22.094 1 94 109 ASP A CA 1
ATOM 809 C C . ASP A 1 109 ? -1.91 25.375 22.562 1 94 109 ASP A C 1
ATOM 811 O O . ASP A 1 109 ? -2.17 26.406 23.188 1 94 109 ASP A O 1
ATOM 815 N N . LEU A 1 110 ? -0.721 24.984 22.25 1 94.38 110 LEU A N 1
ATOM 816 C CA . LEU A 1 110 ? 0.437 25.766 22.688 1 94.38 110 LEU A CA 1
ATOM 817 C C . LEU A 1 110 ? 0.526 27.078 21.922 1 94.38 110 LEU A C 1
ATOM 819 O O . LEU A 1 110 ? 0.972 28.094 22.469 1 94.38 110 LEU A O 1
ATOM 823 N N . ILE A 1 111 ? 0.161 27.016 20.672 1 92.38 111 ILE A N 1
ATOM 824 C CA . ILE A 1 111 ? 0.104 28.25 19.891 1 92.38 111 ILE A CA 1
ATOM 825 C C . ILE A 1 111 ? -0.958 29.172 20.484 1 92.38 111 ILE A C 1
ATOM 827 O O . ILE A 1 111 ? -0.688 30.344 20.734 1 92.38 111 ILE A O 1
ATOM 831 N N . ASP A 1 112 ? -2.125 28.703 20.766 1 92.5 112 ASP A N 1
ATOM 832 C CA . ASP A 1 112 ? -3.242 29.5 21.281 1 92.5 112 ASP A CA 1
ATOM 833 C C . ASP A 1 112 ? -2.896 30.109 22.625 1 92.5 112 ASP A C 1
ATOM 835 O O . ASP A 1 112 ? -3.342 31.219 22.953 1 92.5 112 ASP A O 1
ATOM 839 N N . SER A 1 113 ? -2.086 29.391 23.438 1 93.62 113 SER A N 1
ATOM 840 C CA . SER A 1 113 ? -1.748 29.859 24.781 1 93.62 113 SER A CA 1
ATOM 841 C C . SER A 1 113 ? -0.495 30.719 24.766 1 93.62 113 SER A C 1
ATOM 843 O O . SER A 1 113 ? -0.058 31.203 25.812 1 93.62 113 SER A O 1
ATOM 845 N N . GLY A 1 114 ? 0.141 30.828 23.609 1 92.56 114 GLY A N 1
ATOM 846 C CA . GLY A 1 114 ? 1.284 31.719 23.469 1 92.56 114 GLY A CA 1
ATOM 847 C C . GLY A 1 114 ? 2.605 31.047 23.781 1 92.56 114 GLY A C 1
ATOM 848 O O . GLY A 1 114 ? 3.656 31.688 23.781 1 92.56 114 GLY A O 1
ATOM 849 N N . HIS A 1 115 ? 2.59 29.75 24.016 1 93.12 115 HIS A N 1
ATOM 850 C CA . HIS A 1 115 ? 3.809 29.031 24.359 1 93.12 115 HIS A CA 1
ATOM 851 C C . HIS A 1 115 ? 4.625 28.703 23.109 1 93.12 115 HIS A C 1
ATOM 853 O O . HIS A 1 115 ? 5.82 28.406 23.219 1 93.12 115 HIS A O 1
ATOM 859 N N . LEU A 1 116 ? 3.934 28.641 21.969 1 91 116 LEU A N 1
ATOM 860 C CA . LEU A 1 116 ? 4.598 28.469 20.672 1 91 116 LEU A CA 1
ATOM 861 C C . LEU A 1 116 ? 4.219 29.578 19.703 1 91 116 LEU A C 1
ATOM 863 O O . LEU A 1 116 ? 3.07 30.031 19.688 1 91 116 LEU A O 1
ATOM 867 N N . ASP A 1 117 ? 5.215 30 18.984 1 90.5 117 ASP A N 1
ATOM 868 C CA . ASP A 1 117 ? 4.965 31 17.969 1 90.5 117 ASP A CA 1
ATOM 869 C C . ASP A 1 117 ? 4.441 30.359 16.688 1 90.5 117 ASP A C 1
ATOM 871 O O . ASP A 1 117 ? 5.105 29.516 16.094 1 90.5 117 ASP A O 1
ATOM 875 N N . ARG A 1 118 ? 3.264 30.781 16.312 1 88.12 118 ARG A N 1
ATOM 876 C CA . ARG A 1 118 ? 2.629 30.219 15.117 1 88.12 118 ARG A CA 1
ATOM 877 C C . ARG A 1 118 ? 3.51 30.406 13.891 1 88.12 118 ARG A C 1
ATOM 879 O O . ARG A 1 118 ? 3.688 29.484 13.094 1 88.12 118 ARG A O 1
ATOM 886 N N . VAL A 1 119 ? 3.998 31.562 13.688 1 87.94 119 VAL A N 1
ATOM 887 C CA . VAL A 1 119 ? 4.793 31.906 12.508 1 87.94 119 VAL A CA 1
ATOM 888 C C . VAL A 1 119 ? 6.02 31 12.438 1 87.94 119 VAL A C 1
ATOM 890 O O . VAL A 1 119 ? 6.34 30.469 11.367 1 87.94 119 VAL A O 1
ATOM 893 N N . GLU A 1 120 ? 6.621 30.828 13.531 1 84.5 120 GLU A N 1
ATOM 894 C CA . GLU A 1 120 ? 7.812 29.984 13.578 1 84.5 120 GLU A CA 1
ATOM 895 C C . GLU A 1 120 ? 7.484 28.547 13.234 1 84.5 120 GLU A C 1
ATOM 897 O O . GLU A 1 120 ? 8.281 27.859 12.586 1 84.5 120 GLU A O 1
ATOM 902 N N . ARG A 1 121 ? 6.34 28.109 13.633 1 84.62 121 ARG A N 1
ATOM 903 C CA . ARG A 1 121 ? 5.957 26.719 13.438 1 84.62 121 ARG A CA 1
ATOM 904 C C . ARG A 1 121 ? 5.543 26.453 11.992 1 84.62 121 ARG A C 1
ATOM 906 O O . ARG A 1 121 ? 5.738 25.359 11.469 1 84.62 121 ARG A O 1
ATOM 913 N N . VAL A 1 122 ? 5.062 27.469 11.352 1 87.5 122 VAL A N 1
ATOM 914 C CA . VAL A 1 122 ? 4.449 27.266 10.039 1 87.5 122 VAL A CA 1
ATOM 915 C C . VAL A 1 122 ? 5.387 27.766 8.945 1 87.5 122 VAL A C 1
ATOM 917 O O . VAL A 1 122 ? 5.262 27.375 7.781 1 87.5 122 VAL A O 1
ATOM 920 N N . SER A 1 123 ? 6.367 28.594 9.211 1 87.25 123 SER A N 1
ATOM 921 C CA . SER A 1 123 ? 7.129 29.344 8.227 1 87.25 123 SER A CA 1
ATOM 922 C C . SER A 1 123 ? 7.891 28.406 7.285 1 87.25 123 SER A C 1
ATOM 924 O O . SER A 1 123 ? 7.941 28.656 6.074 1 87.25 123 SER A O 1
ATOM 926 N N . GLY A 1 124 ? 8.492 27.422 7.855 1 86.56 124 GLY A N 1
ATOM 927 C CA . GLY A 1 124 ? 9.219 26.484 7.012 1 86.56 124 GLY A CA 1
ATOM 928 C C . GLY A 1 124 ? 8.336 25.797 5.98 1 86.56 124 GLY A C 1
ATOM 929 O O . GLY A 1 124 ? 8.719 25.672 4.816 1 86.56 124 GLY A O 1
ATOM 930 N N . PHE A 1 125 ? 7.191 25.406 6.414 1 91.44 125 PHE A N 1
ATOM 931 C CA . PHE A 1 125 ? 6.242 24.766 5.512 1 91.44 125 PHE A CA 1
ATOM 932 C C . PHE A 1 125 ? 5.703 25.766 4.496 1 91.44 125 PHE A C 1
ATOM 934 O O . PHE A 1 125 ? 5.582 25.438 3.311 1 91.44 125 PHE A O 1
ATOM 941 N N . GLN A 1 126 ? 5.422 26.922 4.992 1 92.75 126 GLN A N 1
ATOM 942 C CA . GLN A 1 126 ? 4.871 27.938 4.102 1 92.75 126 GLN A CA 1
ATOM 943 C C . GLN A 1 126 ? 5.863 28.312 3.004 1 92.75 126 GLN A C 1
ATOM 945 O O . GLN A 1 126 ? 5.48 28.469 1.845 1 92.75 126 GLN A O 1
ATOM 950 N N . ARG A 1 127 ? 7.098 28.469 3.355 1 92.81 127 ARG A N 1
ATOM 951 C CA . ARG A 1 127 ? 8.141 28.766 2.375 1 92.81 127 ARG A CA 1
ATOM 952 C C . ARG A 1 127 ? 8.219 27.672 1.312 1 92.81 127 ARG A C 1
ATOM 954 O O . ARG A 1 127 ? 8.312 27.969 0.118 1 92.81 127 ARG A O 1
ATOM 961 N N . LEU A 1 128 ? 8.227 26.469 1.769 1 95.38 128 LEU A N 1
ATOM 962 C CA . LEU A 1 128 ? 8.297 25.312 0.868 1 95.38 128 LEU A CA 1
ATOM 963 C C . LEU A 1 128 ? 7.074 25.266 -0.043 1 95.38 128 LEU A C 1
ATOM 965 O O . LEU A 1 128 ? 7.207 25.062 -1.253 1 95.38 128 LEU A O 1
ATOM 969 N N . LEU A 1 129 ? 5.891 25.469 0.477 1 97.38 129 LEU A N 1
ATOM 970 C CA . LEU A 1 129 ? 4.641 25.438 -0.275 1 97.38 129 LEU A CA 1
ATOM 971 C C . LEU A 1 129 ? 4.582 26.578 -1.283 1 97.38 129 LEU A C 1
ATOM 973 O O . LEU A 1 129 ? 4.172 26.391 -2.428 1 97.38 129 LEU A O 1
ATOM 977 N N . ASP A 1 130 ? 5 27.734 -0.835 1 97.19 130 ASP A N 1
ATOM 978 C CA . ASP A 1 130 ? 5.031 28.891 -1.732 1 97.19 130 ASP A CA 1
ATOM 979 C C . ASP A 1 130 ? 5.977 28.641 -2.908 1 97.19 130 ASP A C 1
ATOM 981 O O . ASP A 1 130 ? 5.645 28.953 -4.051 1 97.19 130 ASP A O 1
ATOM 985 N N . TRP A 1 131 ? 7.117 28.125 -2.559 1 97.44 131 TRP A N 1
ATOM 986 C CA . TRP A 1 131 ? 8.094 27.844 -3.604 1 97.44 131 TRP A CA 1
ATOM 987 C C . TRP A 1 131 ? 7.535 26.828 -4.605 1 97.44 131 TRP A C 1
ATOM 989 O O . TRP A 1 131 ? 7.621 27.031 -5.816 1 97.44 131 TRP A O 1
ATOM 999 N N . ALA A 1 132 ? 6.992 25.75 -4.129 1 98.44 132 ALA A N 1
ATOM 1000 C CA . ALA A 1 132 ? 6.453 24.688 -4.977 1 98.44 132 ALA A CA 1
ATOM 1001 C C . ALA A 1 132 ? 5.293 25.203 -5.824 1 98.44 132 ALA A C 1
ATOM 1003 O O . ALA A 1 132 ? 5.184 24.875 -7.008 1 98.44 132 ALA A O 1
ATOM 1004 N N . ALA A 1 133 ? 4.441 25.969 -5.195 1 98.81 133 ALA A N 1
ATOM 1005 C CA . ALA A 1 133 ? 3.305 26.547 -5.906 1 98.81 133 ALA A CA 1
ATOM 1006 C C . ALA A 1 133 ? 3.77 27.453 -7.047 1 98.81 133 ALA A C 1
ATOM 1008 O O . ALA A 1 133 ? 3.258 27.359 -8.164 1 98.81 133 ALA A O 1
ATOM 1009 N N . ALA A 1 134 ? 4.711 28.297 -6.75 1 98.5 134 ALA A N 1
ATOM 1010 C CA . ALA A 1 134 ? 5.242 29.219 -7.762 1 98.5 134 ALA A CA 1
ATOM 1011 C C . ALA A 1 134 ? 5.914 28.453 -8.898 1 98.5 134 ALA A C 1
ATOM 1013 O O . ALA A 1 134 ? 5.715 28.766 -10.07 1 98.5 134 ALA A O 1
ATOM 1014 N N . ARG A 1 135 ? 6.703 27.453 -8.531 1 98.31 135 ARG A N 1
ATOM 1015 C CA . ARG A 1 135 ? 7.473 26.688 -9.508 1 98.31 135 ARG A CA 1
ATOM 1016 C C . ARG A 1 135 ? 6.551 25.875 -10.414 1 98.31 135 ARG A C 1
ATOM 1018 O O . ARG A 1 135 ? 6.824 25.719 -11.609 1 98.31 135 ARG A O 1
ATOM 1025 N N . SER A 1 136 ? 5.484 25.312 -9.883 1 98.69 136 SER A N 1
ATOM 1026 C CA . SER A 1 136 ? 4.594 24.406 -10.602 1 98.69 136 SER A CA 1
ATOM 1027 C C . SER A 1 136 ? 3.43 25.172 -11.234 1 98.69 136 SER A C 1
ATOM 1029 O O . SER A 1 136 ? 2.711 24.625 -12.078 1 98.69 136 SER A O 1
ATOM 1031 N N . HIS A 1 137 ? 3.131 26.344 -10.758 1 98.38 137 HIS A N 1
ATOM 1032 C CA . HIS A 1 137 ? 1.975 27.156 -11.148 1 98.38 137 HIS A CA 1
ATOM 1033 C C . HIS A 1 137 ? 0.674 26.5 -10.688 1 98.38 137 HIS A C 1
ATOM 1035 O O . HIS A 1 137 ? -0.339 26.562 -11.383 1 98.38 137 HIS A O 1
ATOM 1041 N N . ILE A 1 138 ? 0.725 25.719 -9.609 1 98.81 138 ILE A N 1
ATOM 1042 C CA . ILE A 1 138 ? -0.452 25.125 -8.984 1 98.81 138 ILE A CA 1
ATOM 1043 C C . ILE A 1 138 ? -0.784 25.891 -7.695 1 98.81 138 ILE A C 1
ATOM 1045 O O . ILE A 1 138 ? 0.068 26.031 -6.816 1 98.81 138 ILE A O 1
ATOM 1049 N N . ARG A 1 139 ? -1.918 26.406 -7.598 1 98.25 139 ARG A N 1
ATOM 1050 C CA . ARG A 1 139 ? -2.35 27.078 -6.375 1 98.25 139 ARG A CA 1
ATOM 1051 C C . ARG A 1 139 ? -2.516 26.078 -5.234 1 98.25 139 ARG A C 1
ATOM 1053 O O . ARG A 1 139 ? -2.74 24.891 -5.473 1 98.25 139 ARG A O 1
ATOM 1060 N N . TYR A 1 140 ? -2.377 26.562 -4.008 1 98.56 140 TYR A N 1
ATOM 1061 C CA . TYR A 1 140 ? -2.629 25.688 -2.873 1 98.56 140 TYR A CA 1
ATOM 1062 C C . TYR A 1 140 ? -3.445 26.406 -1.802 1 98.56 140 TYR A C 1
ATOM 1064 O O . TYR A 1 140 ? -3.523 27.625 -1.787 1 98.56 140 TYR A O 1
ATOM 1072 N N . GLU A 1 141 ? -4.137 25.609 -1.053 1 98.12 141 GLU A N 1
ATOM 1073 C CA . GLU A 1 141 ? -4.863 26.047 0.137 1 98.12 141 GLU A CA 1
ATOM 1074 C C . GLU A 1 141 ? -4.27 25.422 1.4 1 98.12 141 GLU A C 1
ATOM 1076 O O . GLU A 1 141 ? -3.959 24.234 1.428 1 98.12 141 GLU A O 1
ATOM 1081 N N . PHE A 1 142 ? -4 26.297 2.309 1 96.62 142 PHE A N 1
ATOM 1082 C CA . PHE A 1 142 ? -3.555 25.859 3.631 1 96.62 142 PHE A CA 1
ATOM 1083 C C . PHE A 1 142 ? -4.746 25.656 4.559 1 96.62 142 PHE A C 1
ATOM 1085 O O . PHE A 1 142 ? -5.488 26.594 4.855 1 96.62 142 PHE A O 1
ATOM 1092 N N . ARG A 1 143 ? -4.973 24.422 5.059 1 96.94 143 ARG A N 1
ATOM 1093 C CA . ARG A 1 143 ? -6.141 24.109 5.879 1 96.94 143 ARG A CA 1
ATOM 1094 C C . ARG A 1 143 ? -5.723 23.609 7.262 1 96.94 143 ARG A C 1
ATOM 1096 O O . ARG A 1 143 ? -5.297 22.469 7.414 1 96.94 143 ARG A O 1
ATOM 1103 N N . PRO A 1 144 ? -5.906 24.453 8.32 1 94.75 144 PRO A N 1
ATOM 1104 C CA . PRO A 1 144 ? -5.582 24.031 9.688 1 94.75 144 PRO A CA 1
ATOM 1105 C C . PRO A 1 144 ? -6.492 22.906 10.195 1 94.75 144 PRO A C 1
ATOM 1107 O O . PRO A 1 144 ? -7.621 22.766 9.719 1 94.75 144 PRO A O 1
ATOM 1110 N N . TYR A 1 145 ? -6.039 22.219 11.195 1 95.75 145 TYR A N 1
ATOM 1111 C CA . TYR A 1 145 ? -6.793 21.094 11.734 1 95.75 145 TYR A CA 1
ATOM 1112 C C . TYR A 1 145 ? -8.141 21.547 12.273 1 95.75 145 TYR A C 1
ATOM 1114 O O . TYR A 1 145 ? -9.141 20.828 12.156 1 95.75 145 TYR A O 1
ATOM 1122 N N . SER A 1 146 ? -8.172 22.688 12.883 1 92.88 146 SER A N 1
ATOM 1123 C CA . SER A 1 146 ? -9.414 23.188 13.461 1 92.88 146 SER A CA 1
ATOM 1124 C C . SER A 1 146 ? -10.477 23.391 12.383 1 92.88 146 SER A C 1
ATOM 1126 O O . SER A 1 146 ? -11.672 23.188 12.633 1 92.88 146 SER A O 1
ATOM 1128 N N . VAL A 1 147 ? -10.031 23.797 11.211 1 95.19 147 VAL A N 1
ATOM 1129 C CA . VAL A 1 147 ? -10.953 23.938 10.086 1 95.19 147 VAL A CA 1
ATOM 1130 C C . VAL A 1 147 ? -11.336 22.562 9.555 1 95.19 147 VAL A C 1
ATOM 1132 O O . VAL A 1 147 ? -12.516 22.266 9.375 1 95.19 147 VAL A O 1
ATOM 1135 N N . TYR A 1 148 ? -10.375 21.734 9.391 1 96.94 148 TYR A N 1
ATOM 1136 C CA . TYR A 1 148 ? -10.555 20.391 8.852 1 96.94 148 TYR A CA 1
ATOM 1137 C C . TYR A 1 148 ? -11.562 19.609 9.68 1 96.94 148 TYR A C 1
ATOM 1139 O O . TYR A 1 148 ? -12.531 19.062 9.141 1 96.94 148 TYR A O 1
ATOM 1147 N N . GLN A 1 149 ? -11.367 19.516 11 1 96.06 149 GLN A N 1
ATOM 1148 C CA . GLN A 1 149 ? -12.203 18.688 11.859 1 96.06 149 GLN A CA 1
ATOM 1149 C C . GLN A 1 149 ? -13.602 19.266 12.008 1 96.06 149 GLN A C 1
ATOM 1151 O O . GLN A 1 149 ? -14.523 18.594 12.461 1 96.06 149 GLN A O 1
ATOM 1156 N N . GLY A 1 150 ? -13.766 20.531 11.562 1 96.06 150 GLY A N 1
ATOM 1157 C CA . GLY A 1 150 ? -15.062 21.188 11.617 1 96.06 150 GLY A CA 1
ATOM 1158 C C . GLY A 1 150 ? -15.891 20.969 10.367 1 96.06 150 GLY A C 1
ATOM 1159 O O . GLY A 1 150 ? -17.078 21.328 10.328 1 96.06 150 GLY A O 1
ATOM 1160 N N . LEU A 1 151 ? -15.32 20.391 9.328 1 96.94 151 LEU A N 1
ATOM 1161 C CA . LEU A 1 151 ? -16.047 20.172 8.086 1 96.94 151 LEU A CA 1
ATOM 1162 C C . LEU A 1 151 ? -17.141 19.125 8.273 1 96.94 151 LEU A C 1
ATOM 1164 O O . LEU A 1 151 ? -16.938 18.125 8.969 1 96.94 151 LEU A O 1
ATOM 1168 N N . ARG A 1 152 ? -18.219 19.344 7.664 1 97 152 ARG A N 1
ATOM 1169 C CA . ARG A 1 152 ? -19.406 18.516 7.859 1 97 152 ARG A CA 1
ATOM 1170 C C . ARG A 1 152 ? -19.109 17.062 7.52 1 97 152 ARG A C 1
ATOM 1172 O O . ARG A 1 152 ? -19.406 16.156 8.312 1 97 152 ARG A O 1
ATOM 1179 N N . PRO A 1 153 ? -18.484 16.75 6.34 1 97.75 153 PRO A N 1
ATOM 1180 C CA . PRO A 1 153 ? -18.219 15.344 6.047 1 97.75 153 PRO A CA 1
ATOM 1181 C C . PRO A 1 153 ? -17.312 14.68 7.078 1 97.75 153 PRO A C 1
ATOM 1183 O O . PRO A 1 153 ? -17.453 13.492 7.363 1 97.75 153 PRO A O 1
ATOM 1186 N N . VAL A 1 154 ? -16.359 15.438 7.609 1 98.38 154 VAL A N 1
ATOM 1187 C CA . VAL A 1 154 ? -15.453 14.898 8.625 1 98.38 154 VAL A CA 1
ATOM 1188 C C . VAL A 1 154 ? -16.25 14.531 9.875 1 98.38 154 VAL A C 1
ATOM 1190 O O . VAL A 1 154 ? -16.047 13.445 10.438 1 98.38 154 VAL A O 1
ATOM 1193 N N . ARG A 1 155 ? -17.156 15.344 10.242 1 98.38 155 ARG A N 1
ATOM 1194 C CA . ARG A 1 155 ? -17.953 15.117 11.438 1 98.38 155 ARG A CA 1
ATOM 1195 C C . ARG A 1 155 ? -19.031 14.07 11.188 1 98.38 155 ARG A C 1
ATOM 1197 O O . ARG A 1 155 ? -19.391 13.312 12.094 1 98.38 155 ARG A O 1
ATOM 1204 N N . GLU A 1 156 ? -19.562 13.977 9.953 1 98 156 GLU A N 1
ATOM 1205 C CA . GLU A 1 156 ? -20.438 12.875 9.586 1 98 156 GLU A CA 1
ATOM 1206 C C . GLU A 1 156 ? -19.734 11.531 9.734 1 98 156 GLU A C 1
ATOM 1208 O O . GLU A 1 156 ? -20.312 10.562 10.219 1 98 156 GLU A O 1
ATOM 1213 N N . CYS A 1 157 ? -18.484 11.508 9.281 1 98.5 157 CYS A N 1
ATOM 1214 C CA . CYS A 1 157 ? -17.688 10.289 9.43 1 98.5 157 CYS A CA 1
ATOM 1215 C C . CYS A 1 157 ? -17.469 9.961 10.906 1 98.5 157 CYS A C 1
ATOM 1217 O O . CYS A 1 157 ? -17.531 8.797 11.297 1 98.5 157 CYS A O 1
ATOM 1219 N N . LEU A 1 158 ? -17.188 11 11.703 1 98.5 158 LEU A N 1
ATOM 1220 C CA . LEU A 1 158 ? -17.062 10.82 13.148 1 98.5 158 LEU A CA 1
ATOM 1221 C C . LEU A 1 158 ? -18.312 10.141 13.711 1 98.5 158 LEU A C 1
ATOM 1223 O O . LEU A 1 158 ? -18.219 9.172 14.469 1 98.5 158 LEU A O 1
ATOM 1227 N N . HIS A 1 159 ? -19.453 10.625 13.367 1 98.69 159 HIS A N 1
ATOM 1228 C CA . HIS A 1 159 ? -20.719 10.094 13.852 1 98.69 159 HIS A CA 1
ATOM 1229 C C . HIS A 1 159 ? -20.922 8.656 13.391 1 98.69 159 HIS A C 1
ATOM 1231 O O . HIS A 1 159 ? -21.391 7.812 14.156 1 98.69 159 HIS A O 1
ATOM 1237 N N . ALA A 1 160 ? -20.562 8.391 12.141 1 98.44 160 ALA A N 1
ATOM 1238 C CA . ALA A 1 160 ? -20.688 7.039 11.609 1 98.44 160 ALA A CA 1
ATOM 1239 C C . ALA A 1 160 ? -19.812 6.059 12.383 1 98.44 160 ALA A C 1
ATOM 1241 O O . ALA A 1 160 ? -20.25 4.965 12.742 1 98.44 160 ALA A O 1
ATOM 1242 N N . ILE A 1 161 ? -18.578 6.438 12.672 1 98.44 161 ILE A N 1
ATOM 1243 C CA . ILE A 1 161 ? -17.656 5.594 13.43 1 98.44 161 ILE A CA 1
ATOM 1244 C C . ILE A 1 161 ? -18.188 5.398 14.852 1 98.44 161 ILE A C 1
ATOM 1246 O O . ILE A 1 161 ? -18.234 4.273 15.352 1 98.44 161 ILE A O 1
ATOM 1250 N N . ALA A 1 162 ? -18.625 6.504 15.43 1 98.56 162 ALA A N 1
ATOM 1251 C CA . ALA A 1 162 ? -19.156 6.449 16.797 1 98.56 162 ALA A CA 1
ATOM 1252 C C . ALA A 1 162 ? -20.375 5.531 16.875 1 98.56 162 ALA A C 1
ATOM 1254 O O . ALA A 1 162 ? -20.578 4.859 17.891 1 98.56 162 ALA A O 1
ATOM 1255 N N . SER A 1 163 ? -21.156 5.473 15.844 1 98.38 163 SER A N 1
ATOM 1256 C CA . SER A 1 163 ? -22.406 4.719 15.82 1 98.38 163 SER A CA 1
ATOM 1257 C C . SER A 1 163 ? -22.141 3.232 15.594 1 98.38 163 SER A C 1
ATOM 1259 O O . SER A 1 163 ? -23.031 2.402 15.828 1 98.38 163 SER A O 1
ATOM 1261 N N . ARG A 1 164 ? -20.953 2.906 15.125 1 97.56 164 ARG A N 1
ATOM 1262 C CA . ARG A 1 164 ? -20.625 1.517 14.82 1 97.56 164 ARG A CA 1
ATOM 1263 C C . ARG A 1 164 ? -19.203 1.188 15.234 1 97.56 164 ARG A C 1
ATOM 1265 O O . ARG A 1 164 ? -18.422 0.682 14.43 1 97.56 164 ARG A O 1
ATOM 1272 N N . LEU A 1 165 ? -18.891 1.449 16.469 1 97.62 165 LEU A N 1
ATOM 1273 C CA . LEU A 1 165 ? -17.531 1.312 16.984 1 97.62 165 LEU A CA 1
ATOM 1274 C C . LEU A 1 165 ? -17.016 -0.107 16.781 1 97.62 165 LEU A C 1
ATOM 1276 O O . LEU A 1 165 ? -15.844 -0.301 16.438 1 97.62 165 LEU A O 1
ATOM 1280 N N . ASP A 1 166 ? -17.844 -1.114 16.953 1 95.5 166 ASP A N 1
ATOM 1281 C CA . ASP A 1 166 ? -17.422 -2.508 16.875 1 95.5 166 ASP A CA 1
ATOM 1282 C C . ASP A 1 166 ? -16.906 -2.848 15.477 1 95.5 166 ASP A C 1
ATOM 1284 O O . ASP A 1 166 ? -16 -3.678 15.328 1 95.5 166 ASP A O 1
ATOM 1288 N N . ASP A 1 167 ? -17.406 -2.143 14.438 1 95.19 167 ASP A N 1
ATOM 1289 C CA . ASP A 1 167 ? -16.984 -2.367 13.062 1 95.19 167 ASP A CA 1
ATOM 1290 C C . ASP A 1 167 ? -15.609 -1.747 12.805 1 95.19 167 ASP A C 1
ATOM 1292 O O . ASP A 1 167 ? -14.891 -2.168 11.898 1 95.19 167 ASP A O 1
ATOM 1296 N N . PHE A 1 168 ? -15.258 -0.776 13.648 1 97.5 168 PHE A N 1
ATOM 1297 C CA . PHE A 1 168 ? -14.07 0.002 13.32 1 97.5 168 PHE A CA 1
ATOM 1298 C C . PHE A 1 168 ? -12.93 -0.333 14.273 1 97.5 168 PHE A C 1
ATOM 1300 O O . PHE A 1 168 ? -11.766 -0.087 13.969 1 97.5 168 PHE A O 1
ATOM 1307 N N . ARG A 1 169 ? -13.188 -0.961 15.422 1 96.88 169 ARG A N 1
ATOM 1308 C CA . ARG A 1 169 ? -12.172 -1.301 16.406 1 96.88 169 ARG A CA 1
ATOM 1309 C C . ARG A 1 169 ? -11.07 -2.154 15.797 1 96.88 169 ARG A C 1
ATOM 1311 O O . ARG A 1 169 ? -9.883 -1.841 15.93 1 96.88 169 ARG A O 1
ATOM 1318 N N . PRO A 1 170 ? -11.406 -3.172 15.008 1 95.5 170 PRO A N 1
ATOM 1319 C CA . PRO A 1 170 ? -10.336 -3.998 14.445 1 95.5 170 PRO A CA 1
ATOM 1320 C C . PRO A 1 170 ? -9.492 -3.254 13.414 1 95.5 170 PRO A C 1
ATOM 1322 O O . PRO A 1 170 ? -8.375 -3.682 13.094 1 95.5 170 PRO A O 1
ATOM 1325 N N . ILE A 1 171 ? -10.062 -2.158 12.898 1 97.06 171 ILE A N 1
ATOM 1326 C CA . ILE A 1 171 ? -9.406 -1.396 11.836 1 97.06 171 ILE A CA 1
ATOM 1327 C C . ILE A 1 171 ? -8.469 -0.363 12.453 1 97.06 171 ILE A C 1
ATOM 1329 O O . ILE A 1 171 ? -7.289 -0.304 12.109 1 97.06 171 ILE A O 1
ATOM 1333 N N . VAL A 1 172 ? -8.914 0.379 13.469 1 97.69 172 VAL A N 1
ATOM 1334 C CA . VAL A 1 172 ? -8.18 1.552 13.922 1 97.69 172 VAL A CA 1
ATOM 1335 C C . VAL A 1 172 ? -7.371 1.2 15.172 1 97.69 172 VAL A C 1
ATOM 1337 O O . VAL A 1 172 ? -6.496 1.963 15.594 1 97.69 172 VAL A O 1
ATOM 1340 N N . SER A 1 173 ? -7.68 0.078 15.781 1 96.56 173 SER A N 1
ATOM 1341 C CA . SER A 1 173 ? -7.012 -0.345 17 1 96.56 173 SER A CA 1
ATOM 1342 C C . SER A 1 173 ? -6.941 -1.865 17.109 1 96.56 173 SER A C 1
ATOM 1344 O O . SER A 1 173 ? -7.48 -2.459 18.047 1 96.56 173 SER A O 1
ATOM 1346 N N . PRO A 1 174 ? -6.191 -2.449 16.188 1 95.38 174 PRO A N 1
ATOM 1347 C CA . PRO A 1 174 ? -6.176 -3.912 16.125 1 95.38 174 PRO A CA 1
ATOM 1348 C C . PRO A 1 174 ? -5.531 -4.551 17.344 1 95.38 174 PRO A C 1
ATOM 1350 O O . PRO A 1 174 ? -5.758 -5.73 17.625 1 95.38 174 PRO A O 1
ATOM 1353 N N . THR A 1 175 ? -4.766 -3.77 18.109 1 93.25 175 THR A N 1
ATOM 1354 C CA . THR A 1 175 ? -4.023 -4.316 19.234 1 93.25 175 THR A CA 1
ATOM 1355 C C . THR A 1 175 ? -4.895 -4.344 20.484 1 93.25 175 THR A C 1
ATOM 1357 O O . THR A 1 175 ? -4.992 -5.375 21.156 1 93.25 175 THR A O 1
ATOM 1360 N N . ASP A 1 176 ? -5.613 -3.24 20.797 1 94.25 176 ASP A N 1
ATOM 1361 C CA . ASP A 1 176 ? -6.262 -3.168 22.094 1 94.25 176 ASP A CA 1
ATOM 1362 C C . ASP A 1 176 ? -7.734 -2.797 21.969 1 94.25 176 ASP A C 1
ATOM 1364 O O . ASP A 1 176 ? -8.469 -2.771 22.953 1 94.25 176 ASP A O 1
ATOM 1368 N N . GLY A 1 177 ? -8.172 -2.422 20.797 1 95.31 177 GLY A N 1
ATOM 1369 C CA . GLY A 1 177 ? -9.586 -2.176 20.531 1 95.31 177 GLY A CA 1
ATOM 1370 C C . GLY A 1 177 ? -10.047 -0.808 21 1 95.31 177 GLY A C 1
ATOM 1371 O O . GLY A 1 177 ? -11.234 -0.5 20.953 1 95.31 177 GLY A O 1
ATOM 1372 N N . ILE A 1 178 ? -9.086 0.074 21.422 1 96.69 178 ILE A N 1
ATOM 1373 C CA . ILE A 1 178 ? -9.461 1.396 21.906 1 96.69 178 ILE A CA 1
ATOM 1374 C C . ILE A 1 178 ? -9.484 2.393 20.75 1 96.69 178 ILE A C 1
ATOM 1376 O O . ILE A 1 178 ? -8.438 2.727 20.188 1 96.69 178 ILE A O 1
ATOM 1380 N N . VAL A 1 179 ? -10.688 2.809 20.391 1 97.62 179 VAL A N 1
ATOM 1381 C CA . VAL A 1 179 ? -10.828 3.852 19.391 1 97.62 179 VAL A CA 1
ATOM 1382 C C . VAL A 1 179 ? -10.422 5.203 19.969 1 97.62 179 VAL A C 1
ATOM 1384 O O . VAL A 1 179 ? -10.969 5.625 21 1 97.62 179 VAL A O 1
ATOM 1387 N N . ARG A 1 180 ? -9.492 5.898 19.359 1 97.75 180 ARG A N 1
ATOM 1388 C CA . ARG A 1 180 ? -8.922 7.102 19.953 1 97.75 180 ARG A CA 1
ATOM 1389 C C . ARG A 1 180 ? -9.414 8.359 19.234 1 97.75 180 ARG A C 1
ATOM 1391 O O . ARG A 1 180 ? -8.805 8.797 18.266 1 97.75 180 ARG A O 1
ATOM 1398 N N . ILE A 1 181 ? -10.453 8.867 19.672 1 98.12 181 ILE A N 1
ATOM 1399 C CA . ILE A 1 181 ? -11.039 10.164 19.359 1 98.12 181 ILE A CA 1
ATOM 1400 C C . ILE A 1 181 ? -11.102 11.016 20.625 1 98.12 181 ILE A C 1
ATOM 1402 O O . ILE A 1 181 ? -12.094 10.992 21.359 1 98.12 181 ILE A O 1
ATOM 1406 N N . ARG A 1 182 ? -10.125 11.82 20.844 1 97.81 182 ARG A N 1
ATOM 1407 C CA . ARG A 1 182 ? -9.867 12.375 22.172 1 97.81 182 ARG A CA 1
ATOM 1408 C C . ARG A 1 182 ? -10.438 13.789 22.297 1 97.81 182 ARG A C 1
ATOM 1410 O O . ARG A 1 182 ? -10.469 14.531 21.312 1 97.81 182 ARG A O 1
ATOM 1417 N N . SER A 1 183 ? -10.875 14.07 23.438 1 96.81 183 SER A N 1
ATOM 1418 C CA . SER A 1 183 ? -11.234 15.438 23.812 1 96.81 183 SER A CA 1
ATOM 1419 C C . SER A 1 183 ? -10.234 16.016 24.812 1 96.81 183 SER A C 1
ATOM 1421 O O . SER A 1 183 ? -9.516 15.273 25.484 1 96.81 183 SER A O 1
ATOM 1423 N N . ARG A 1 184 ? -10.141 17.234 24.828 1 96.06 184 ARG A N 1
ATOM 1424 C CA . ARG A 1 184 ? -9.195 17.859 25.75 1 96.06 184 ARG A CA 1
ATOM 1425 C C . ARG A 1 184 ? -9.93 18.547 26.891 1 96.06 184 ARG A C 1
ATOM 1427 O O . ARG A 1 184 ? -11.039 19.047 26.719 1 96.06 184 ARG A O 1
ATOM 1434 N N . CYS A 1 185 ? -9.289 18.578 28.078 1 97.69 185 CYS A N 1
ATOM 1435 C CA . CYS A 1 185 ? -9.844 19.25 29.25 1 97.69 185 CYS A CA 1
ATOM 1436 C C . CYS A 1 185 ? -10.148 20.703 28.938 1 97.69 185 CYS A C 1
ATOM 1438 O O . CYS A 1 185 ? -9.297 21.438 28.438 1 97.69 185 CYS A O 1
ATOM 1440 N N . PRO A 1 186 ? -11.391 21.125 29.281 1 96.25 186 PRO A N 1
ATOM 1441 C CA . PRO A 1 186 ? -11.742 22.516 28.953 1 96.25 186 PRO A CA 1
ATOM 1442 C C . PRO A 1 186 ? -10.961 23.531 29.797 1 96.25 186 PRO A C 1
ATOM 1444 O O . PRO A 1 186 ? -10.891 24.703 29.438 1 96.25 186 PRO A O 1
ATOM 1447 N N . GLU A 1 187 ? -10.32 23.125 30.859 1 96.25 187 GLU A N 1
ATOM 1448 C CA . GLU A 1 187 ? -9.625 24.031 31.766 1 96.25 187 GLU A CA 1
ATOM 1449 C C . GLU A 1 187 ? -8.133 24.094 31.453 1 96.25 187 GLU A C 1
ATOM 1451 O O . GLU A 1 187 ? -7.559 25.172 31.359 1 96.25 187 GLU A O 1
ATOM 1456 N N . CYS A 1 188 ? -7.473 22.938 31.25 1 96.44 188 CYS A N 1
ATOM 1457 C CA . CYS A 1 188 ? -6.016 22.969 31.141 1 96.44 188 CYS A CA 1
ATOM 1458 C C . CYS A 1 188 ? -5.566 22.406 29.797 1 96.44 188 CYS A C 1
ATOM 1460 O O . CYS A 1 188 ? -4.371 22.391 29.5 1 96.44 188 CYS A O 1
ATOM 1462 N N . ARG A 1 189 ? -6.426 21.719 28.969 1 97.06 189 ARG A N 1
ATOM 1463 C CA . ARG A 1 189 ? -6.234 21.266 27.594 1 97.06 189 ARG A CA 1
ATOM 1464 C C . ARG A 1 189 ? -5.473 19.938 27.562 1 97.06 189 ARG A C 1
ATOM 1466 O O . ARG A 1 189 ? -5.113 19.438 26.5 1 97.06 189 ARG A O 1
ATOM 1473 N N . LEU A 1 190 ? -5.277 19.375 28.719 1 97.31 190 LEU A N 1
ATOM 1474 C CA . LEU A 1 190 ? -4.645 18.062 28.734 1 97.31 190 LEU A CA 1
ATOM 1475 C C . LEU A 1 190 ? -5.555 17.016 28.125 1 97.31 190 LEU A C 1
ATOM 1477 O O . LEU A 1 190 ? -6.766 17.016 28.344 1 97.31 190 LEU A O 1
ATOM 1481 N N . MET A 1 191 ? -5 16.172 27.328 1 97.38 191 MET A N 1
ATOM 1482 C CA . MET A 1 191 ? -5.691 15.039 26.719 1 97.38 191 MET A CA 1
ATOM 1483 C C . MET A 1 191 ? -4.973 13.734 27.016 1 97.38 191 MET A C 1
ATOM 1485 O O . MET A 1 191 ? -3.756 13.633 26.859 1 97.38 191 MET A O 1
ATOM 1489 N N . GLU A 1 192 ? -5.703 12.758 27.469 1 97.31 192 GLU A N 1
ATOM 1490 C CA . GLU A 1 192 ? -5.113 11.453 27.734 1 97.31 192 GLU A CA 1
ATOM 1491 C C . GLU A 1 192 ? -4.699 10.758 26.438 1 97.31 192 GLU A C 1
ATOM 1493 O O . GLU A 1 192 ? -5.543 10.477 25.578 1 97.31 192 GLU A O 1
ATOM 1498 N N . LYS A 1 193 ? -3.453 10.445 26.297 1 96.25 193 LYS A N 1
ATOM 1499 C CA . LYS A 1 193 ? -2.936 9.875 25.062 1 96.25 193 LYS A CA 1
ATOM 1500 C C . LYS A 1 193 ? -3.531 8.5 24.797 1 96.25 193 LYS A C 1
ATOM 1502 O O . LYS A 1 193 ? -3.904 8.18 23.656 1 96.25 193 LYS A O 1
ATOM 1507 N N . SER A 1 194 ? -3.686 7.629 25.812 1 95.69 194 SER A N 1
ATOM 1508 C CA . SER A 1 194 ? -4.145 6.254 25.641 1 95.69 194 SER A CA 1
ATOM 1509 C C . SER A 1 194 ? -5.641 6.195 25.375 1 95.69 194 SER A C 1
ATOM 1511 O O . SER A 1 194 ? -6.145 5.203 24.844 1 95.69 194 SER A O 1
ATOM 1513 N N . ALA A 1 195 ? -6.332 7.211 25.812 1 97.06 195 ALA A N 1
ATOM 1514 C CA . ALA A 1 195 ? -7.781 7.316 25.688 1 97.06 195 ALA A CA 1
ATOM 1515 C C . ALA A 1 195 ? -8.484 6.176 26.422 1 97.06 195 ALA A C 1
ATOM 1517 O O . ALA A 1 195 ? -9.578 5.762 26.047 1 97.06 195 ALA A O 1
ATOM 1518 N N . ARG A 1 196 ? -7.902 5.656 27.469 1 95 196 ARG A N 1
ATOM 1519 C CA . ARG A 1 196 ? -8.469 4.52 28.188 1 95 196 ARG A CA 1
ATOM 1520 C C . ARG A 1 196 ? -9.742 4.926 28.922 1 95 196 ARG A C 1
ATOM 1522 O O . ARG A 1 196 ? -10.617 4.094 29.172 1 95 196 ARG A O 1
ATOM 1529 N N . HIS A 1 197 ? -9.859 6.203 29.281 1 96.38 197 HIS A N 1
ATOM 1530 C CA . HIS A 1 197 ? -11.016 6.668 30.031 1 96.38 197 HIS A CA 1
ATOM 1531 C C . HIS A 1 197 ? -12.039 7.324 29.109 1 96.38 197 HIS A C 1
ATOM 1533 O O . HIS A 1 197 ? -13.055 7.852 29.578 1 96.38 197 HIS A O 1
ATOM 1539 N N . LEU A 1 198 ? -11.789 7.312 27.828 1 98 198 LEU A N 1
ATOM 1540 C CA . LEU A 1 198 ? -12.68 7.938 26.859 1 98 198 LEU A CA 1
ATOM 1541 C C . LEU A 1 198 ? -13.914 7.07 26.625 1 98 198 LEU A C 1
ATOM 1543 O O . LEU A 1 198 ? -13.805 5.855 26.438 1 98 198 LEU A O 1
ATOM 1547 N N . THR A 1 199 ? -15.008 7.656 26.719 1 98.31 199 THR A N 1
ATOM 1548 C CA . THR A 1 199 ? -16.25 7.047 26.266 1 98.31 199 THR A CA 1
ATOM 1549 C C . THR A 1 199 ? -16.844 7.824 25.094 1 98.31 199 THR A C 1
ATOM 1551 O O . THR A 1 199 ? -17 9.047 25.172 1 98.31 199 THR A O 1
ATOM 1554 N N . ILE A 1 200 ? -17.109 7.148 24.031 1 98.69 200 ILE A N 1
ATOM 1555 C CA . ILE A 1 200 ? -17.688 7.734 22.812 1 98.69 200 ILE A CA 1
ATOM 1556 C C . ILE A 1 200 ? -19.156 7.348 22.719 1 98.69 200 ILE A C 1
ATOM 1558 O O . ILE A 1 200 ? -19.484 6.16 22.625 1 98.69 200 ILE A O 1
ATOM 1562 N N . THR A 1 201 ? -20.062 8.328 22.672 1 98.44 201 THR A N 1
ATOM 1563 C CA . THR A 1 201 ? -21.5 8.062 22.609 1 98.44 201 THR A CA 1
ATOM 1564 C C . THR A 1 201 ? -22.156 8.844 21.484 1 98.44 201 THR A C 1
ATOM 1566 O O . THR A 1 201 ? -22.172 10.078 21.5 1 98.44 201 THR A O 1
ATOM 1569 N N . PRO A 1 202 ? -22.672 8.086 20.531 1 98.06 202 PRO A N 1
ATOM 1570 C CA . PRO A 1 202 ? -23.406 8.789 19.469 1 98.06 202 PRO A CA 1
ATOM 1571 C C . PRO A 1 202 ? -24.781 9.281 19.906 1 98.06 202 PRO A C 1
ATOM 1573 O O . PRO A 1 202 ? -25.453 8.594 20.688 1 98.06 202 PRO A O 1
ATOM 1576 N N . GLY A 1 203 ? -25.125 10.461 19.594 1 96.56 203 GLY A N 1
ATOM 1577 C CA . GLY A 1 203 ? -26.453 11.016 19.75 1 96.56 203 GLY A CA 1
ATOM 1578 C C . GLY A 1 203 ? -27.062 11.484 18.438 1 96.56 203 GLY A C 1
ATOM 1579 O O . GLY A 1 203 ? -26.5 11.25 17.375 1 96.56 203 GLY A O 1
ATOM 1580 N N . GLU A 1 204 ? -28.25 12.016 18.578 1 96.06 204 GLU A N 1
ATOM 1581 C CA . GLU A 1 204 ? -28.891 12.562 17.391 1 96.06 204 GLU A CA 1
ATOM 1582 C C . GLU A 1 204 ? -28.125 13.773 16.859 1 96.06 204 GLU A C 1
ATOM 1584 O O . GLU A 1 204 ? -28.203 14.867 17.438 1 96.06 204 GLU A O 1
ATOM 1589 N N . GLY A 1 205 ? -27.422 13.578 15.844 1 95.31 205 GLY A N 1
ATOM 1590 C CA . GLY A 1 205 ? -26.688 14.648 15.195 1 95.31 205 GLY A CA 1
ATOM 1591 C C . GLY A 1 205 ? -25.5 15.133 16.016 1 95.31 205 GLY A C 1
ATOM 1592 O O . GLY A 1 205 ? -25.016 16.25 15.805 1 95.31 205 GLY A O 1
ATOM 1593 N N . GLN A 1 206 ? -25.078 14.398 16.906 1 97.88 206 GLN A N 1
ATOM 1594 C CA . GLN A 1 206 ? -23.938 14.789 17.75 1 97.88 206 GLN A CA 1
ATOM 1595 C C . GLN A 1 206 ? -23.188 13.57 18.266 1 97.88 206 GLN A C 1
ATOM 1597 O O . GLN A 1 206 ? -23.703 12.445 18.188 1 97.88 206 GLN A O 1
ATOM 1602 N N . VAL A 1 207 ? -21.969 13.727 18.688 1 98.56 207 VAL A N 1
ATOM 1603 C CA . VAL A 1 207 ? -21.172 12.711 19.359 1 98.56 207 VAL A CA 1
ATOM 1604 C C . VAL A 1 207 ? -20.656 13.258 20.688 1 98.56 207 VAL A C 1
ATOM 1606 O O . VAL A 1 207 ? -20.125 14.367 20.75 1 98.56 207 VAL A O 1
ATOM 1609 N N . HIS A 1 208 ? -20.906 12.531 21.766 1 98.62 208 HIS A N 1
ATOM 1610 C CA . HIS A 1 208 ? -20.375 12.891 23.078 1 98.62 208 HIS A CA 1
ATOM 1611 C C . HIS A 1 208 ? -19.078 12.164 23.375 1 98.62 208 HIS A C 1
ATOM 1613 O O . HIS A 1 208 ? -18.969 10.953 23.156 1 98.62 208 HIS A O 1
ATOM 1619 N N . LEU A 1 209 ? -18.109 12.898 23.766 1 98.69 209 LEU A N 1
ATOM 1620 C CA . LEU A 1 209 ? -16.828 12.375 24.203 1 98.69 209 LEU A CA 1
ATOM 1621 C C . LEU A 1 209 ? -16.594 12.664 25.688 1 98.69 209 LEU A C 1
ATOM 1623 O O . LEU A 1 209 ? -16.297 13.797 26.062 1 98.69 209 LEU A O 1
ATOM 1627 N N . ASP A 1 210 ? -16.734 11.648 26.516 1 98.56 210 ASP A N 1
ATOM 1628 C CA . ASP A 1 210 ? -16.5 11.773 27.938 1 98.56 210 ASP A CA 1
ATOM 1629 C C . ASP A 1 210 ? -15.094 11.289 28.312 1 98.56 210 ASP A C 1
ATOM 1631 O O . ASP A 1 210 ? -14.672 10.211 27.891 1 98.56 210 ASP A O 1
ATOM 1635 N N . SER A 1 211 ? -14.391 12.148 29.016 1 98.12 211 SER A N 1
ATOM 1636 C CA . SER A 1 211 ? -13.039 11.797 29.438 1 98.12 211 SER A CA 1
ATOM 1637 C C . SER A 1 211 ? -12.742 12.352 30.828 1 98.12 211 SER A C 1
ATOM 1639 O O . SER A 1 211 ? -13.625 12.883 31.5 1 98.12 211 SER A O 1
ATOM 1641 N N . VAL A 1 212 ? -11.539 12.07 31.359 1 97.5 212 VAL A N 1
ATOM 1642 C CA . VAL A 1 212 ? -11.156 12.484 32.719 1 97.5 212 VAL A CA 1
ATOM 1643 C C . VAL A 1 212 ? -9.812 13.203 32.688 1 97.5 212 VAL A C 1
ATOM 1645 O O . VAL A 1 212 ? -8.859 12.719 32.062 1 97.5 212 VAL A O 1
ATOM 1648 N N . CYS A 1 213 ? -9.773 14.383 33.25 1 97.5 213 CYS A N 1
ATOM 1649 C CA . CYS A 1 213 ? -8.531 15.109 33.469 1 97.5 213 CYS A CA 1
ATOM 1650 C C . CYS A 1 213 ? -7.957 14.766 34.844 1 97.5 213 CYS A C 1
ATOM 1652 O O . CYS A 1 213 ? -8.688 14.734 35.844 1 97.5 213 CYS A O 1
ATOM 1654 N N . PRO A 1 214 ? -6.676 14.469 34.875 1 96.12 214 PRO A N 1
ATOM 1655 C CA . PRO A 1 214 ? -6.09 14.133 36.156 1 96.12 214 PRO A CA 1
ATOM 1656 C C . PRO A 1 214 ? -6.133 15.297 37.156 1 96.12 214 PRO A C 1
ATOM 1658 O O . PRO A 1 214 ? -6.062 15.086 38.375 1 96.12 214 PRO A O 1
ATOM 1661 N N . LEU A 1 215 ? -6.273 16.5 36.719 1 96.75 215 LEU A N 1
ATOM 1662 C CA . LEU A 1 215 ? -6.223 17.688 37.562 1 96.75 215 LEU A CA 1
ATOM 1663 C C . LEU A 1 215 ? -7.621 18.234 37.812 1 96.75 215 LEU A C 1
ATOM 1665 O O . LEU A 1 215 ? -7.883 18.828 38.844 1 96.75 215 LEU A O 1
ATOM 1669 N N . HIS A 1 216 ? -8.594 18.047 36.875 1 98.06 216 HIS A N 1
ATOM 1670 C CA . HIS A 1 216 ? -9.852 18.781 36.969 1 98.06 216 HIS A CA 1
ATOM 1671 C C . HIS A 1 216 ? -11.047 17.828 36.969 1 98.06 216 HIS A C 1
ATOM 1673 O O . HIS A 1 216 ? -12.195 18.266 37.094 1 98.06 216 HIS A O 1
ATOM 1679 N N . GLY A 1 217 ? -10.812 16.516 36.812 1 97.5 217 GLY A N 1
ATOM 1680 C CA . GLY A 1 217 ? -11.898 15.555 36.906 1 97.5 217 GLY A CA 1
ATOM 1681 C C . GLY A 1 217 ? -12.586 15.297 35.594 1 97.5 217 GLY A C 1
ATOM 1682 O O . GLY A 1 217 ? -12 15.523 34.531 1 97.5 217 GLY A O 1
ATOM 1683 N N . GLY A 1 218 ? -13.805 14.727 35.656 1 97.88 218 GLY A N 1
ATOM 1684 C CA . GLY A 1 218 ? -14.547 14.312 34.469 1 97.88 218 GLY A CA 1
ATOM 1685 C C . GLY A 1 218 ? -15.078 15.484 33.656 1 97.88 218 GLY A C 1
ATOM 1686 O O . GLY A 1 218 ? -15.445 16.516 34.219 1 97.88 218 GLY A O 1
ATOM 1687 N N . TYR A 1 219 ? -15.117 15.359 32.375 1 98.19 219 TYR A N 1
ATOM 1688 C CA . TYR A 1 219 ? -15.695 16.359 31.5 1 98.19 219 TYR A CA 1
ATOM 1689 C C . TYR A 1 219 ? -16.281 15.711 30.25 1 98.19 219 TYR A C 1
ATOM 1691 O O . TYR A 1 219 ? -15.953 14.562 29.922 1 98.19 219 TYR A O 1
ATOM 1699 N N . ARG A 1 220 ? -17.219 16.391 29.641 1 97.88 220 ARG A N 1
ATOM 1700 C CA . ARG A 1 220 ? -17.828 15.977 28.391 1 97.88 220 ARG A CA 1
ATOM 1701 C C . ARG A 1 220 ? -17.609 17.016 27.297 1 97.88 220 ARG A C 1
ATOM 1703 O O . ARG A 1 220 ? -17.797 18.219 27.531 1 97.88 220 ARG A O 1
ATOM 1710 N N . GLU A 1 221 ? -17.078 16.594 26.172 1 97.94 221 GLU A N 1
ATOM 1711 C CA . GLU A 1 221 ? -17.078 17.391 24.953 1 97.94 221 GLU A CA 1
ATOM 1712 C C . GLU A 1 221 ? -18.156 16.922 23.984 1 97.94 221 GLU A C 1
ATOM 1714 O O . GLU A 1 221 ? -18.297 15.727 23.734 1 97.94 221 GLU A O 1
ATOM 1719 N N . THR A 1 222 ? -19 17.797 23.531 1 98 222 THR A N 1
ATOM 1720 C CA . THR A 1 222 ? -20.062 17.484 22.578 1 98 222 THR A CA 1
ATOM 1721 C C . THR A 1 222 ? -19.703 18.031 21.188 1 98 222 THR A C 1
ATOM 1723 O O . THR A 1 222 ? -19.469 19.219 21.031 1 98 222 THR A O 1
ATOM 1726 N N . ILE A 1 223 ? -19.625 17.109 20.219 1 98.31 223 ILE A N 1
ATOM 1727 C CA . ILE A 1 223 ? -19.328 17.484 18.828 1 98.31 223 ILE A CA 1
ATOM 1728 C C . ILE A 1 223 ? -20.609 17.531 18.016 1 98.31 223 ILE A C 1
ATOM 1730 O O . ILE A 1 223 ? -21.266 16.516 17.812 1 98.31 223 ILE A O 1
ATOM 1734 N N . ASP A 1 224 ? -20.922 18.703 17.578 1 97.38 224 ASP A N 1
ATOM 1735 C CA . ASP A 1 224 ? -22.078 18.875 16.703 1 97.38 224 ASP A CA 1
ATOM 1736 C C . ASP A 1 224 ? -21.75 18.516 15.258 1 97.38 224 ASP A C 1
ATOM 1738 O O . ASP A 1 224 ? -20.812 19.078 14.672 1 97.38 224 ASP A O 1
ATOM 1742 N N . VAL A 1 225 ? -22.531 17.656 14.688 1 96.88 225 VAL A N 1
ATOM 1743 C CA . VAL A 1 225 ? -22.234 17.172 13.336 1 96.88 225 VAL A CA 1
ATOM 1744 C C . VAL A 1 225 ? -22.562 18.266 12.328 1 96.88 225 VAL A C 1
ATOM 1746 O O . VAL A 1 225 ? -21.844 18.453 11.344 1 96.88 225 VAL A O 1
ATOM 1749 N N . THR A 1 226 ? -23.672 18.984 12.555 1 93.38 226 THR A N 1
ATOM 1750 C CA . THR A 1 226 ? -24.125 20 11.602 1 93.38 226 THR A CA 1
ATOM 1751 C C . THR A 1 226 ? -23.719 21.406 12.07 1 93.38 226 THR A C 1
ATOM 1753 O O . THR A 1 226 ? -23.922 22.375 11.344 1 93.38 226 THR A O 1
ATOM 1756 N N . GLY A 1 227 ? -23.188 21.516 13.266 1 89 227 GLY A N 1
ATOM 1757 C CA . GLY A 1 227 ? -22.812 22.812 13.805 1 89 227 GLY A CA 1
ATOM 1758 C C . GLY A 1 227 ? -21.312 23.016 13.898 1 89 227 GLY A C 1
ATOM 1759 O O . GLY A 1 227 ? -20.547 22.359 13.188 1 89 227 GLY A O 1
ATOM 1760 N N . THR A 1 228 ? -20.906 23.984 14.625 1 86.44 228 THR A N 1
ATOM 1761 C CA . THR A 1 228 ? -19.5 24.344 14.75 1 86.44 228 THR A CA 1
ATOM 1762 C C . THR A 1 228 ? -18.984 24.016 16.156 1 86.44 228 THR A C 1
ATOM 1764 O O . THR A 1 228 ? -17.797 24.203 16.438 1 86.44 228 THR A O 1
ATOM 1767 N N . GLY A 1 229 ? -19.859 23.516 16.938 1 92.25 229 GLY A N 1
ATOM 1768 C CA . GLY A 1 229 ? -19.469 23.297 18.328 1 92.25 229 GLY A CA 1
ATOM 1769 C C . GLY A 1 229 ? -18.641 22.047 18.531 1 92.25 229 GLY A C 1
ATOM 1770 O O . GLY A 1 229 ? -18.891 21.031 17.891 1 92.25 229 GLY A O 1
ATOM 1771 N N . GLY A 1 230 ? -17.656 22.234 19.375 1 95.25 230 GLY A N 1
ATOM 1772 C CA . GLY A 1 230 ? -16.875 21.078 19.797 1 95.25 230 GLY A CA 1
ATOM 1773 C C . GLY A 1 230 ? -15.547 20.969 19.094 1 95.25 230 GLY A C 1
ATOM 1774 O O . GLY A 1 230 ? -15.359 21.531 18 1 95.25 230 GLY A O 1
ATOM 1775 N N . TRP A 1 231 ? -14.633 20.344 19.734 1 96.12 231 TRP A N 1
ATOM 1776 C CA . TRP A 1 231 ? -13.297 20.078 19.219 1 96.12 231 TRP A CA 1
ATOM 1777 C C . TRP A 1 231 ? -12.82 18.688 19.641 1 96.12 231 TRP A C 1
ATOM 1779 O O . TRP A 1 231 ? -13.094 18.25 20.75 1 96.12 231 TRP A O 1
ATOM 1789 N N . TYR A 1 232 ? -12.203 17.953 18.766 1 97.62 232 TYR A N 1
ATOM 1790 C CA . TYR A 1 232 ? -11.656 16.641 19.125 1 97.62 232 TYR A CA 1
ATOM 1791 C C . TYR A 1 232 ? -10.359 16.375 18.359 1 97.62 232 TYR A C 1
ATOM 1793 O O . TYR A 1 232 ? -10.094 17 17.328 1 97.62 232 TYR A O 1
ATOM 1801 N N . ASP A 1 233 ? -9.594 15.555 18.969 1 97.75 233 ASP A N 1
ATOM 1802 C CA . ASP A 1 233 ? -8.391 15.016 18.328 1 97.75 233 ASP A CA 1
ATOM 1803 C C . ASP A 1 233 ? -8.625 13.586 17.828 1 97.75 233 ASP A C 1
ATOM 1805 O O . ASP A 1 233 ? -8.844 12.672 18.625 1 97.75 233 ASP A O 1
ATOM 1809 N N . ALA A 1 234 ? -8.664 13.438 16.5 1 97.5 234 ALA A N 1
ATOM 1810 C CA . ALA A 1 234 ? -8.656 12.094 15.938 1 97.5 234 ALA A CA 1
ATOM 1811 C C . ALA A 1 234 ? -7.227 11.578 15.773 1 97.5 234 ALA A C 1
ATOM 1813 O O . ALA A 1 234 ? -6.379 12.258 15.18 1 97.5 234 ALA A O 1
ATOM 1814 N N . ASN A 1 235 ? -6.949 10.406 16.375 1 95.56 235 ASN A N 1
ATOM 1815 C CA . ASN A 1 235 ? -5.617 9.859 16.125 1 95.56 235 ASN A CA 1
ATOM 1816 C C . ASN A 1 235 ? -5.426 9.492 14.656 1 95.56 235 ASN A C 1
ATOM 1818 O O . ASN A 1 235 ? -6.332 9.68 13.844 1 95.56 235 ASN A O 1
ATOM 1822 N N . THR A 1 236 ? -4.254 9.016 14.273 1 95.38 236 THR A N 1
ATOM 1823 C CA . THR A 1 236 ? -3.832 8.883 12.883 1 95.38 236 THR A CA 1
ATOM 1824 C C . THR A 1 236 ? -4.793 7.992 12.102 1 95.38 236 THR A C 1
ATOM 1826 O O . THR A 1 236 ? -5.273 8.375 11.031 1 95.38 236 THR A O 1
ATOM 1829 N N . PRO A 1 237 ? -5.148 6.758 12.57 1 97.31 237 PRO A N 1
ATOM 1830 C CA . PRO A 1 237 ? -6.035 5.922 11.758 1 97.31 237 PRO A CA 1
ATOM 1831 C C . PRO A 1 237 ? -7.426 6.523 11.586 1 97.31 237 PRO A C 1
ATOM 1833 O O . PRO A 1 237 ? -7.98 6.504 10.484 1 97.31 237 PRO A O 1
ATOM 1836 N N . VAL A 1 238 ? -8.008 7.086 12.617 1 98.25 238 VAL A N 1
ATOM 1837 C CA . VAL A 1 238 ? -9.328 7.699 12.523 1 98.25 238 VAL A CA 1
ATOM 1838 C C . VAL A 1 238 ? -9.273 8.898 11.586 1 98.25 238 VAL A C 1
ATOM 1840 O O . VAL A 1 238 ? -10.141 9.055 10.711 1 98.25 238 VAL A O 1
ATOM 1843 N N . ARG A 1 239 ? -8.281 9.688 11.758 1 97.75 239 ARG A N 1
ATOM 1844 C CA . ARG A 1 239 ? -8.125 10.875 10.922 1 97.75 239 ARG A CA 1
ATOM 1845 C C . ARG A 1 239 ? -7.949 10.492 9.453 1 97.75 239 ARG A C 1
ATOM 1847 O O . ARG A 1 239 ? -8.469 11.164 8.562 1 97.75 239 ARG A O 1
ATOM 1854 N N . SER A 1 240 ? -7.156 9.477 9.203 1 97.38 240 SER A N 1
ATOM 1855 C CA . SER A 1 240 ? -6.938 9.008 7.84 1 97.38 240 SER A CA 1
ATOM 1856 C C . SER A 1 240 ? -8.242 8.578 7.184 1 97.38 240 SER A C 1
ATOM 1858 O O . SER A 1 240 ? -8.477 8.852 6.004 1 97.38 240 SER A O 1
ATOM 1860 N N . ILE A 1 241 ? -9.078 7.875 7.949 1 98.5 241 ILE A N 1
ATOM 1861 C CA . ILE A 1 241 ? -10.383 7.453 7.461 1 98.5 241 ILE A CA 1
ATOM 1862 C C . ILE A 1 241 ? -11.25 8.68 7.18 1 98.5 241 ILE A C 1
ATOM 1864 O O . ILE A 1 241 ? -11.883 8.773 6.125 1 98.5 241 ILE A O 1
ATOM 1868 N N . GLN A 1 242 ? -11.242 9.609 8.086 1 98.56 242 GLN A N 1
ATOM 1869 C CA . GLN A 1 242 ? -12.016 10.836 7.922 1 98.56 242 GLN A CA 1
ATOM 1870 C C . GLN A 1 242 ? -11.57 11.602 6.68 1 98.56 242 GLN A C 1
ATOM 1872 O O . GLN A 1 242 ? -12.406 12.156 5.961 1 98.56 242 GLN A O 1
ATOM 1877 N N . LYS A 1 243 ? -10.289 11.656 6.477 1 98.5 243 LYS A N 1
ATOM 1878 C CA . LYS A 1 243 ? -9.766 12.352 5.301 1 98.5 243 LYS A CA 1
ATOM 1879 C C . LYS A 1 243 ? -10.297 11.727 4.016 1 98.5 243 LYS A C 1
ATOM 1881 O O . LYS A 1 243 ? -10.742 12.445 3.115 1 98.5 243 LYS A O 1
ATOM 1886 N N . THR A 1 244 ? -10.25 10.422 3.918 1 98.12 244 THR A N 1
ATOM 1887 C CA . THR A 1 244 ? -10.695 9.773 2.689 1 98.12 244 THR A CA 1
ATOM 1888 C C . THR A 1 244 ? -12.203 9.93 2.512 1 98.12 244 THR A C 1
ATOM 1890 O O . THR A 1 244 ? -12.688 10.086 1.39 1 98.12 244 THR A O 1
ATOM 1893 N N . TYR A 1 245 ? -12.961 9.898 3.609 1 98.5 245 TYR A N 1
ATOM 1894 C CA . TYR A 1 245 ? -14.398 10.148 3.549 1 98.5 245 TYR A CA 1
ATOM 1895 C C . TYR A 1 245 ? -14.68 11.57 3.062 1 98.5 245 TYR A C 1
ATOM 1897 O O . TYR A 1 245 ? -15.555 11.781 2.223 1 98.5 245 TYR A O 1
ATOM 1905 N N . LEU A 1 246 ? -13.938 12.508 3.6 1 98.62 246 LEU A N 1
ATOM 1906 C CA . LEU A 1 246 ? -14.047 13.898 3.186 1 98.62 246 LEU A CA 1
ATOM 1907 C C . LEU A 1 246 ? -13.789 14.047 1.691 1 98.62 246 LEU A C 1
ATOM 1909 O O . LEU A 1 246 ? -14.531 14.727 0.988 1 98.62 246 LEU A O 1
ATOM 1913 N N . LEU A 1 247 ? -12.742 13.414 1.234 1 98.62 247 LEU A N 1
ATOM 1914 C CA . LEU A 1 247 ? -12.367 13.531 -0.169 1 98.62 247 LEU A CA 1
ATOM 1915 C C . LEU A 1 247 ? -13.43 12.914 -1.074 1 98.62 247 LEU A C 1
ATOM 1917 O O . LEU A 1 247 ? -13.672 13.414 -2.176 1 98.62 247 LEU A O 1
ATOM 1921 N N . ALA A 1 248 ? -14 11.828 -0.638 1 98.19 248 ALA A N 1
ATOM 1922 C CA . ALA A 1 248 ? -15.117 11.25 -1.383 1 98.19 248 ALA A CA 1
ATOM 1923 C C . ALA A 1 248 ? -16.281 12.234 -1.478 1 98.19 248 ALA A C 1
ATOM 1925 O O . ALA A 1 248 ? -16.875 12.406 -2.545 1 98.19 248 ALA A O 1
ATOM 1926 N N . ALA A 1 249 ? -16.562 12.906 -0.384 1 97.75 249 ALA A N 1
ATOM 1927 C CA . ALA A 1 249 ? -17.641 13.891 -0.36 1 97.75 249 ALA A CA 1
ATOM 1928 C C . ALA A 1 249 ? -17.297 15.094 -1.24 1 97.75 249 ALA A C 1
ATOM 1930 O O . ALA A 1 249 ? -18.172 15.641 -1.915 1 97.75 249 ALA A O 1
ATOM 1931 N N . GLU A 1 250 ? -16.078 15.484 -1.206 1 96.88 250 GLU A N 1
ATOM 1932 C CA . GLU A 1 250 ? -15.641 16.672 -1.943 1 96.88 250 GLU A CA 1
ATOM 1933 C C . GLU A 1 250 ? -15.727 16.438 -3.449 1 96.88 250 GLU A C 1
ATOM 1935 O O . GLU A 1 250 ? -15.805 17.406 -4.223 1 96.88 250 GLU A O 1
ATOM 1940 N N . ARG A 1 251 ? -15.672 15.211 -3.867 1 96.81 251 ARG A N 1
ATOM 1941 C CA . ARG A 1 251 ? -15.875 14.898 -5.277 1 96.81 251 ARG A CA 1
ATOM 1942 C C . ARG A 1 251 ? -17.188 15.5 -5.781 1 96.81 251 ARG A C 1
ATOM 1944 O O . ARG A 1 251 ? -17.219 16.109 -6.852 1 96.81 251 ARG A O 1
ATOM 1951 N N . HIS A 1 252 ? -18.219 15.398 -5.016 1 95.5 252 HIS A N 1
ATOM 1952 C CA . HIS A 1 252 ? -19.547 15.914 -5.387 1 95.5 252 HIS A CA 1
ATOM 1953 C C . HIS A 1 252 ? -19.656 17.406 -5.078 1 95.5 252 HIS A C 1
ATOM 1955 O O . HIS A 1 252 ? -20.156 18.172 -5.898 1 95.5 252 HIS A O 1
ATOM 1961 N N . LEU A 1 253 ? -19.172 17.766 -3.879 1 96.12 253 LEU A N 1
ATOM 1962 C CA . LEU A 1 253 ? -19.312 19.141 -3.414 1 96.12 253 LEU A CA 1
ATOM 1963 C C . LEU A 1 253 ? -18.656 20.109 -4.391 1 96.12 253 LEU A C 1
ATOM 1965 O O . LEU A 1 253 ? -19.156 21.219 -4.602 1 96.12 253 LEU A O 1
ATOM 1969 N N . TYR A 1 254 ? -17.562 19.641 -5.051 1 97.25 254 TYR A N 1
ATOM 1970 C CA . TYR A 1 254 ? -16.797 20.562 -5.887 1 97.25 254 TYR A CA 1
ATOM 1971 C C . TYR A 1 254 ? -16.75 20.078 -7.328 1 97.25 254 TYR A C 1
ATOM 1973 O O . TYR A 1 254 ? -16.016 20.625 -8.148 1 97.25 254 TYR A O 1
ATOM 1981 N N . ASP A 1 255 ? -17.469 18.984 -7.656 1 98.06 255 ASP A N 1
ATOM 1982 C CA . ASP A 1 255 ? -17.375 18.359 -8.969 1 98.06 255 ASP A CA 1
ATOM 1983 C C . ASP A 1 255 ? -15.914 18.156 -9.375 1 98.06 255 ASP A C 1
ATOM 1985 O O . ASP A 1 255 ? -15.484 18.625 -10.43 1 98.06 255 ASP A O 1
ATOM 1989 N N . ALA A 1 256 ? -15.227 17.469 -8.477 1 98.62 256 ALA A N 1
ATOM 1990 C CA . ALA A 1 256 ? -13.773 17.359 -8.609 1 98.62 256 ALA A CA 1
ATOM 1991 C C . ALA A 1 256 ? -13.32 15.906 -8.594 1 98.62 256 ALA A C 1
ATOM 1993 O O . ALA A 1 256 ? -14 15.047 -8.031 1 98.62 256 ALA A O 1
ATOM 1994 N N . CYS A 1 257 ? -12.242 15.648 -9.312 1 98.56 257 CYS A N 1
ATOM 1995 C CA . CYS A 1 257 ? -11.453 14.453 -9.039 1 98.56 257 CYS A CA 1
ATOM 1996 C C . CYS A 1 257 ? -10.633 14.617 -7.77 1 98.56 257 CYS A C 1
ATOM 1998 O O . CYS A 1 257 ? -9.711 15.43 -7.727 1 98.56 257 CYS A O 1
ATOM 2000 N N . SER A 1 258 ? -11.016 13.914 -6.746 1 98.62 258 SER A N 1
ATOM 2001 C CA . SER A 1 258 ? -10.32 14 -5.465 1 98.62 258 SER A CA 1
ATOM 2002 C C . SER A 1 258 ? -9.148 13.031 -5.402 1 98.62 258 SER A C 1
ATOM 2004 O O . SER A 1 258 ? -9.32 11.828 -5.625 1 98.62 258 SER A O 1
ATOM 2006 N N . VAL A 1 259 ? -8.008 13.57 -5.082 1 98.81 259 VAL A N 1
ATOM 2007 C CA . VAL A 1 259 ? -6.781 12.781 -5.016 1 98.81 259 VAL A CA 1
ATOM 2008 C C . VAL A 1 259 ? -6.098 13 -3.668 1 98.81 259 VAL A C 1
ATOM 2010 O O . VAL A 1 259 ? -6.035 14.125 -3.172 1 98.81 259 VAL A O 1
ATOM 2013 N N . SER A 1 260 ? -5.715 11.945 -3.045 1 98.69 260 SER A N 1
ATOM 2014 C CA . SER A 1 260 ? -4.844 11.992 -1.876 1 98.69 260 SER A CA 1
ATOM 2015 C C . SER A 1 260 ? -3.422 11.57 -2.229 1 98.69 260 SER A C 1
ATOM 2017 O O . SER A 1 260 ? -3.209 10.469 -2.744 1 98.69 260 SER A O 1
ATOM 2019 N N . ILE A 1 261 ? -2.455 12.391 -1.978 1 98.56 261 ILE A N 1
ATOM 2020 C CA . ILE A 1 261 ? -1.056 12.031 -2.184 1 98.56 261 ILE A CA 1
ATOM 2021 C C . ILE A 1 261 ? -0.306 12.094 -0.854 1 98.56 261 ILE A C 1
ATOM 2023 O O . ILE A 1 261 ? -0.26 13.141 -0.208 1 98.56 261 ILE A O 1
ATOM 2027 N N . ASP A 1 262 ? 0.196 11 -0.46 1 95.94 262 ASP A N 1
ATOM 2028 C CA . ASP A 1 262 ? 0.915 10.859 0.802 1 95.94 262 ASP A CA 1
ATOM 2029 C C . ASP A 1 262 ? 2.184 10.031 0.621 1 95.94 262 ASP A C 1
ATOM 2031 O O . ASP A 1 262 ? 2.408 9.453 -0.446 1 95.94 262 ASP A O 1
ATOM 2035 N N . GLY A 1 263 ? 3.012 10.023 1.664 1 93.94 263 GLY A N 1
ATOM 2036 C CA . GLY A 1 263 ? 4.164 9.133 1.629 1 93.94 263 GLY A CA 1
ATOM 2037 C C . GLY A 1 263 ? 3.781 7.664 1.553 1 93.94 263 GLY A C 1
ATOM 2038 O O . GLY A 1 263 ? 2.725 7.266 2.051 1 93.94 263 GLY A O 1
ATOM 2039 N N . ALA A 1 264 ? 4.688 6.918 1.04 1 93 264 ALA A N 1
ATOM 2040 C CA . ALA A 1 264 ? 4.418 5.504 0.783 1 93 264 ALA A CA 1
ATOM 2041 C C . ALA A 1 264 ? 4.168 4.75 2.086 1 93 264 ALA A C 1
ATOM 2043 O O . ALA A 1 264 ? 3.656 3.629 2.07 1 93 264 ALA A O 1
ATOM 2044 N N . ASP A 1 265 ? 4.484 5.359 3.229 1 89.38 265 ASP A N 1
ATOM 2045 C CA . ASP A 1 265 ? 4.168 4.77 4.523 1 89.38 265 ASP A CA 1
ATOM 2046 C C . ASP A 1 265 ? 2.664 4.57 4.688 1 89.38 265 ASP A C 1
ATOM 2048 O O . ASP A 1 265 ? 2.225 3.682 5.418 1 89.38 265 ASP A O 1
ATOM 2052 N N . TRP A 1 266 ? 1.95 5.336 4.004 1 94 266 TRP A N 1
ATOM 2053 C CA . TRP A 1 266 ? 0.5 5.34 4.168 1 94 266 TRP A CA 1
ATOM 2054 C C . TRP A 1 266 ? -0.165 4.438 3.135 1 94 266 TRP A C 1
ATOM 2056 O O . TRP A 1 266 ? -1.394 4.387 3.043 1 94 266 TRP A O 1
ATOM 2066 N N . GLY A 1 267 ? 0.642 3.775 2.357 1 94.81 267 GLY A N 1
ATOM 2067 C CA . GLY A 1 267 ? 0.167 2.736 1.459 1 94.81 267 GLY A CA 1
ATOM 2068 C C . GLY A 1 267 ? 0.314 1.339 2.031 1 94.81 267 GLY A C 1
ATOM 2069 O O . GLY A 1 267 ? 0.137 1.134 3.234 1 94.81 267 GLY A O 1
ATOM 2070 N N . GLY A 1 268 ? 0.522 0.363 1.229 1 93.69 268 GLY A N 1
ATOM 2071 C CA . GLY A 1 268 ? 0.783 -0.99 1.696 1 93.69 268 GLY A CA 1
ATOM 2072 C C . GLY A 1 268 ? -0.212 -1.463 2.738 1 93.69 268 GLY A C 1
ATOM 2073 O O . GLY A 1 268 ? -1.424 -1.422 2.512 1 93.69 268 GLY A O 1
ATOM 2074 N N . GLY A 1 269 ? 0.399 -1.821 3.877 1 95.31 269 GLY A N 1
ATOM 2075 C CA . GLY A 1 269 ? -0.418 -2.318 4.973 1 95.31 269 GLY A CA 1
ATOM 2076 C C . GLY A 1 269 ? -1.431 -1.305 5.469 1 95.31 269 GLY A C 1
ATOM 2077 O O . GLY A 1 269 ? -2.553 -1.666 5.832 1 95.31 269 GLY A O 1
ATOM 2078 N N . TRP A 1 270 ? -1.027 -0.044 5.453 1 96.69 270 TRP A N 1
ATOM 2079 C CA . TRP A 1 270 ? -1.943 0.983 5.938 1 96.69 270 TRP A CA 1
ATOM 2080 C C . TRP A 1 270 ? -3.195 1.049 5.07 1 96.69 270 TRP A C 1
ATOM 2082 O O . TRP A 1 270 ? -4.316 1.036 5.586 1 96.69 270 TRP A O 1
ATOM 2092 N N . TYR A 1 271 ? -3.018 1.096 3.787 1 97.38 271 TYR A N 1
ATOM 2093 C CA . TYR A 1 271 ? -4.172 1.163 2.9 1 97.38 271 TYR A CA 1
ATOM 2094 C C . TYR A 1 271 ? -5 -0.114 2.984 1 97.38 271 TYR A C 1
ATOM 2096 O O . TYR A 1 271 ? -6.234 -0.063 3.012 1 97.38 271 TYR A O 1
ATOM 2104 N N . ALA A 1 272 ? -4.367 -1.225 3.086 1 97.38 272 ALA A N 1
ATOM 2105 C CA . ALA A 1 272 ? -5.027 -2.527 3.045 1 97.38 272 ALA A CA 1
ATOM 2106 C C . ALA A 1 272 ? -5.82 -2.779 4.324 1 97.38 272 ALA A C 1
ATOM 2108 O O . ALA A 1 272 ? -6.855 -3.447 4.297 1 97.38 272 ALA A O 1
ATOM 2109 N N . HIS A 1 273 ? -5.359 -2.227 5.449 1 97.44 273 HIS A N 1
ATOM 2110 C CA . HIS A 1 273 ? -5.949 -2.613 6.727 1 97.44 273 HIS A CA 1
ATOM 2111 C C . HIS A 1 273 ? -6.766 -1.474 7.324 1 97.44 273 HIS A C 1
ATOM 2113 O O . HIS A 1 273 ? -7.602 -1.698 8.203 1 97.44 273 HIS A O 1
ATOM 2119 N N . VAL A 1 274 ? -6.496 -0.245 6.832 1 97.75 274 VAL A N 1
ATOM 2120 C CA . VAL A 1 274 ? -7.156 0.882 7.48 1 97.75 274 VAL A CA 1
ATOM 2121 C C . VAL A 1 274 ? -8.086 1.579 6.488 1 97.75 274 VAL A C 1
ATOM 2123 O O . VAL A 1 274 ? -9.305 1.541 6.637 1 97.75 274 VAL A O 1
ATOM 2126 N N . LEU A 1 275 ? -7.57 2.031 5.402 1 98 275 LEU A N 1
ATOM 2127 C CA . LEU A 1 275 ? -8.328 2.924 4.531 1 98 275 LEU A CA 1
ATOM 2128 C C . LEU A 1 275 ? -9.383 2.152 3.748 1 98 275 LEU A C 1
ATOM 2130 O O . LEU A 1 275 ? -10.57 2.475 3.816 1 98 275 LEU A O 1
ATOM 2134 N N . ALA A 1 276 ? -8.969 1.104 3.051 1 97.62 276 ALA A N 1
ATOM 2135 C CA . ALA A 1 276 ? -9.891 0.395 2.164 1 97.62 276 ALA A CA 1
ATOM 2136 C C . ALA A 1 276 ? -11.023 -0.248 2.951 1 97.62 276 ALA A C 1
ATOM 2138 O O . ALA A 1 276 ? -12.203 -0.037 2.643 1 97.62 276 ALA A O 1
ATOM 2139 N N . PRO A 1 277 ? -10.703 -0.96 4.023 1 97.12 277 PRO A N 1
ATOM 2140 C CA . PRO A 1 277 ? -11.812 -1.552 4.773 1 97.12 277 PRO A CA 1
ATOM 2141 C C . PRO A 1 277 ? -12.727 -0.502 5.395 1 97.12 277 PRO A C 1
ATOM 2143 O O . PRO A 1 277 ? -13.945 -0.712 5.488 1 97.12 277 PRO A O 1
ATOM 2146 N N . ALA A 1 278 ? -12.164 0.612 5.809 1 97.75 278 ALA A N 1
ATOM 2147 C CA . ALA A 1 278 ? -12.984 1.66 6.41 1 97.75 278 ALA A CA 1
ATOM 2148 C C . ALA A 1 278 ? -13.945 2.262 5.387 1 97.75 278 ALA A C 1
ATOM 2150 O O . ALA A 1 278 ? -15.125 2.477 5.684 1 97.75 278 ALA A O 1
ATOM 2151 N N . LEU A 1 279 ? -13.461 2.531 4.211 1 96.94 279 LEU A N 1
ATOM 2152 C CA . LEU A 1 279 ? -14.305 3.078 3.16 1 96.94 279 LEU A CA 1
ATOM 2153 C C . LEU A 1 279 ? -15.422 2.098 2.793 1 96.94 279 LEU A C 1
ATOM 2155 O O . LEU A 1 279 ? -16.562 2.504 2.582 1 96.94 279 LEU A O 1
ATOM 2159 N N . ALA A 1 280 ? -15.055 0.858 2.75 1 95.06 280 ALA A N 1
ATOM 2160 C CA . ALA A 1 280 ? -16.047 -0.172 2.465 1 95.06 280 ALA A CA 1
ATOM 2161 C C . ALA A 1 280 ? -17.094 -0.253 3.58 1 95.06 280 ALA A C 1
ATOM 2163 O O . ALA A 1 280 ? -18.297 -0.325 3.311 1 95.06 280 ALA A O 1
ATOM 2164 N N . ASN A 1 281 ? -16.625 -0.208 4.828 1 94.94 281 ASN A N 1
ATOM 2165 C CA . ASN A 1 281 ? -17.531 -0.248 5.973 1 94.94 281 ASN A CA 1
ATOM 2166 C C . ASN A 1 281 ? -18.453 0.967 6 1 94.94 281 ASN A C 1
ATOM 2168 O O . ASN A 1 281 ? -19.594 0.87 6.43 1 94.94 281 ASN A O 1
ATOM 2172 N N . LEU A 1 282 ? -17.922 2.076 5.574 1 96.81 282 LEU A N 1
ATOM 2173 C CA . LEU A 1 282 ? -18.703 3.312 5.539 1 96.81 282 LEU A CA 1
ATOM 2174 C C . LEU A 1 282 ? -19.641 3.332 4.34 1 96.81 282 LEU A C 1
ATOM 2176 O O . LEU A 1 282 ? -20.391 4.289 4.152 1 96.81 282 LEU A O 1
ATOM 2180 N N . LYS A 1 283 ? -19.562 2.312 3.473 1 94.12 283 LYS A N 1
ATOM 2181 C CA . LYS A 1 283 ? -20.422 2.111 2.316 1 94.12 283 LYS A CA 1
ATOM 2182 C C . LYS A 1 283 ? -20.25 3.234 1.296 1 94.12 283 LYS A C 1
ATOM 2184 O O . LYS A 1 283 ? -21.219 3.656 0.656 1 94.12 283 LYS A O 1
ATOM 2189 N N . VAL A 1 284 ? -19.078 3.787 1.265 1 96.12 284 VAL A N 1
ATOM 2190 C CA . VAL A 1 284 ? -18.75 4.711 0.184 1 96.12 284 VAL A CA 1
ATOM 2191 C C . VAL A 1 284 ? -18.641 3.949 -1.135 1 96.12 284 VAL A C 1
ATOM 2193 O O . VAL A 1 284 ? -17.875 2.984 -1.241 1 96.12 284 VAL A O 1
ATOM 2196 N N . PRO A 1 285 ? -19.375 4.344 -2.119 1 94 285 PRO A N 1
ATOM 2197 C CA . PRO A 1 285 ? -19.266 3.645 -3.4 1 94 285 PRO A CA 1
ATOM 2198 C C . PRO A 1 285 ? -17.844 3.711 -3.975 1 94 285 PRO A C 1
ATOM 2200 O O . PRO A 1 285 ? -17.188 4.75 -3.887 1 94 285 PRO A O 1
ATOM 2203 N N . VAL A 1 286 ? -17.422 2.635 -4.531 1 92.88 286 VAL A N 1
ATOM 2204 C CA . VAL A 1 286 ? -16.047 2.48 -5 1 92.88 286 VAL A CA 1
ATOM 2205 C C . VAL A 1 286 ? -15.711 3.592 -5.992 1 92.88 286 VAL A C 1
ATOM 2207 O O . VAL A 1 286 ? -14.602 4.137 -5.973 1 92.88 286 VAL A O 1
ATOM 2210 N N . ARG A 1 287 ? -16.578 3.984 -6.824 1 91.44 287 ARG A N 1
ATOM 2211 C CA . ARG A 1 287 ? -16.359 5 -7.852 1 91.44 287 ARG A CA 1
ATOM 2212 C C . ARG A 1 287 ? -16.109 6.367 -7.223 1 91.44 287 ARG A C 1
ATOM 2214 O O . ARG A 1 287 ? -15.633 7.285 -7.895 1 91.44 287 ARG A O 1
ATOM 2221 N N . GLN A 1 288 ? -16.438 6.438 -5.941 1 95 288 GLN A N 1
ATOM 2222 C CA . GLN A 1 288 ? -16.281 7.719 -5.258 1 95 288 GLN A CA 1
ATOM 2223 C C . GLN A 1 288 ? -15.039 7.723 -4.383 1 95 288 GLN A C 1
ATOM 2225 O O . GLN A 1 288 ? -14.695 8.742 -3.781 1 95 288 GLN A O 1
ATOM 2230 N N . TRP A 1 289 ? -14.344 6.574 -4.27 1 97.19 289 TRP A N 1
ATOM 2231 C CA . TRP A 1 289 ? -13.102 6.559 -3.508 1 97.19 289 TRP A CA 1
ATOM 2232 C C . TRP A 1 289 ? -12.102 7.566 -4.066 1 97.19 289 TRP A C 1
ATOM 2234 O O . TRP A 1 289 ? -11.945 7.684 -5.285 1 97.19 289 TRP A O 1
ATOM 2244 N N . PRO A 1 290 ? -11.469 8.367 -3.205 1 98.19 290 PRO A N 1
ATOM 2245 C CA . PRO A 1 290 ? -10.398 9.219 -3.736 1 98.19 290 PRO A CA 1
ATOM 2246 C C . PRO A 1 290 ? -9.25 8.406 -4.332 1 98.19 290 PRO A C 1
ATOM 2248 O O . PRO A 1 290 ? -8.938 7.32 -3.842 1 98.19 290 PRO A O 1
ATOM 2251 N N . VAL A 1 291 ? -8.672 8.93 -5.395 1 98.38 291 VAL A N 1
ATOM 2252 C CA . VAL A 1 291 ? -7.465 8.312 -5.941 1 98.38 291 VAL A CA 1
ATOM 2253 C C . VAL A 1 291 ? -6.301 8.5 -4.973 1 98.38 291 VAL A C 1
ATOM 2255 O O . VAL A 1 291 ? -6.066 9.609 -4.48 1 98.38 291 VAL A O 1
ATOM 2258 N N . SER A 1 292 ? -5.641 7.426 -4.629 1 98.25 292 SER A N 1
ATOM 2259 C CA . SER A 1 292 ? -4.504 7.508 -3.721 1 98.25 292 SER A CA 1
ATOM 2260 C C . SER A 1 292 ? -3.186 7.312 -4.461 1 98.25 292 SER A C 1
ATOM 2262 O O . SER A 1 292 ? -2.992 6.301 -5.141 1 98.25 292 SER A O 1
ATOM 2264 N N . ILE A 1 293 ? -2.334 8.266 -4.363 1 98.25 293 ILE A N 1
ATOM 2265 C CA . ILE A 1 293 ? -0.977 8.18 -4.891 1 98.25 293 ILE A CA 1
ATOM 2266 C C . ILE A 1 293 ? 0.028 8.281 -3.744 1 98.25 293 ILE A C 1
ATOM 2268 O O . ILE A 1 293 ? -0.188 9.031 -2.787 1 98.25 293 ILE A O 1
ATOM 2272 N N . PHE A 1 294 ? 1.077 7.504 -3.836 1 96.88 294 PHE A N 1
ATOM 2273 C CA . PHE A 1 294 ? 2.059 7.461 -2.76 1 96.88 294 PHE A CA 1
ATOM 2274 C C . PHE A 1 294 ? 3.43 7.898 -3.258 1 96.88 294 PHE A C 1
ATOM 2276 O O . PHE A 1 294 ? 3.936 7.367 -4.25 1 96.88 294 PHE A O 1
ATOM 2283 N N . THR A 1 295 ? 4.035 8.82 -2.561 1 96.81 295 THR A N 1
ATOM 2284 C CA . THR A 1 295 ? 5.344 9.336 -2.945 1 96.81 295 THR A CA 1
ATOM 2285 C C . THR A 1 295 ? 6.457 8.43 -2.426 1 96.81 295 THR A C 1
ATOM 2287 O O . THR A 1 295 ? 6.277 7.73 -1.429 1 96.81 295 THR A O 1
ATOM 2290 N N . PRO A 1 296 ? 7.602 8.469 -3.07 1 94.25 296 PRO A N 1
ATOM 2291 C CA . PRO A 1 296 ? 8.727 7.629 -2.643 1 94.25 296 PRO A CA 1
ATOM 2292 C C . PRO A 1 296 ? 9.195 7.953 -1.226 1 94.25 296 PRO A C 1
ATOM 2294 O O . PRO A 1 296 ? 9.227 9.125 -0.833 1 94.25 296 PRO A O 1
ATOM 2297 N N . LEU A 1 297 ? 9.578 6.902 -0.571 1 91.81 297 LEU A N 1
ATOM 2298 C CA . LEU A 1 297 ? 10.242 7.098 0.713 1 91.81 297 LEU A CA 1
ATOM 2299 C C . LEU A 1 297 ? 11.727 7.383 0.519 1 91.81 297 LEU A C 1
ATOM 2301 O O . LEU A 1 297 ? 12.359 6.824 -0.379 1 91.81 297 LEU A O 1
ATOM 2305 N N . VAL A 1 298 ? 12.188 8.234 1.357 1 90 298 VAL A N 1
ATOM 2306 C CA . VAL A 1 298 ? 13.625 8.461 1.427 1 90 298 VAL A CA 1
ATOM 2307 C C . VAL A 1 298 ? 14.234 7.562 2.502 1 90 298 VAL A C 1
ATOM 2309 O O . VAL A 1 298 ? 13.875 7.66 3.678 1 90 298 VAL A O 1
ATOM 2312 N N . LEU A 1 299 ? 15.195 6.773 2.004 1 87.88 299 LEU A N 1
ATOM 2313 C CA . LEU A 1 299 ? 15.711 5.719 2.871 1 87.88 299 LEU A CA 1
ATOM 2314 C C . LEU A 1 299 ? 17.141 6.031 3.314 1 87.88 299 LEU A C 1
ATOM 2316 O O . LEU A 1 299 ? 17.891 6.691 2.592 1 87.88 299 LEU A O 1
ATOM 2320 N N . ASP A 1 300 ? 17.422 5.512 4.469 1 81.62 300 ASP A N 1
ATOM 2321 C CA . ASP A 1 300 ? 18.828 5.5 4.863 1 81.62 300 ASP A CA 1
ATOM 2322 C C . ASP A 1 300 ? 19.562 4.34 4.207 1 81.62 300 ASP A C 1
ATOM 2324 O O . ASP A 1 300 ? 19.016 3.65 3.346 1 81.62 300 ASP A O 1
ATOM 2328 N N . ARG A 1 301 ? 20.797 4.098 4.609 1 78.81 301 ARG A N 1
ATOM 2329 C CA . ARG A 1 301 ? 21.672 3.129 3.943 1 78.81 301 ARG A CA 1
ATOM 2330 C C . ARG A 1 301 ? 21.25 1.7 4.27 1 78.81 301 ARG A C 1
ATOM 2332 O O . ARG A 1 301 ? 21.625 0.761 3.568 1 78.81 301 ARG A O 1
ATOM 2339 N N . THR A 1 302 ? 20.469 1.481 5.266 1 79.25 302 THR A N 1
ATOM 2340 C CA . THR A 1 302 ? 20.016 0.145 5.645 1 79.25 302 THR A CA 1
ATOM 2341 C C . THR A 1 302 ? 18.688 -0.187 4.984 1 79.25 302 THR A C 1
ATOM 2343 O O . THR A 1 302 ? 18.234 -1.338 5.004 1 79.25 302 THR A O 1
ATOM 2346 N N . GLY A 1 303 ? 18.078 0.823 4.375 1 84.94 303 GLY A N 1
ATOM 2347 C CA . GLY A 1 303 ? 16.766 0.624 3.76 1 84.94 303 GLY A CA 1
ATOM 2348 C C . GLY A 1 303 ? 15.625 1.058 4.645 1 84.94 303 GLY A C 1
ATOM 2349 O O . GLY A 1 303 ? 14.453 0.898 4.281 1 84.94 303 GLY A O 1
ATOM 2350 N N . GLY A 1 304 ? 15.93 1.545 5.84 1 83.12 304 GLY A N 1
ATOM 2351 C CA . GLY A 1 304 ? 14.906 2.111 6.707 1 83.12 304 GLY A CA 1
ATOM 2352 C C . GLY A 1 304 ? 14.57 3.551 6.367 1 83.12 304 GLY A C 1
ATOM 2353 O O . GLY A 1 304 ? 15.367 4.25 5.738 1 83.12 304 GLY A O 1
ATOM 2354 N N . LYS A 1 305 ? 13.359 3.945 6.734 1 83.31 305 LYS A N 1
ATOM 2355 C CA . LYS A 1 305 ? 12.938 5.324 6.488 1 83.31 305 LYS A CA 1
ATOM 2356 C C . LYS A 1 305 ? 13.859 6.312 7.207 1 83.31 305 LYS A C 1
ATOM 2358 O O . LYS A 1 305 ? 14.219 6.102 8.367 1 83.31 305 LYS A O 1
ATOM 2363 N N . LEU A 1 306 ? 14.188 7.363 6.523 1 75.81 306 LEU A N 1
ATOM 2364 C CA . LEU A 1 306 ? 15.031 8.414 7.082 1 75.81 306 LEU A CA 1
ATOM 2365 C C . LEU A 1 306 ? 14.297 9.172 8.188 1 75.81 306 LEU A C 1
ATOM 2367 O O . LEU A 1 306 ? 13.141 9.57 8.008 1 75.81 306 LEU A O 1
ATOM 2371 N N . SER A 1 307 ? 14.812 9.141 9.422 1 67.56 307 SER A N 1
ATOM 2372 C CA . SER A 1 307 ? 14.211 9.891 10.516 1 67.56 307 SER A CA 1
ATOM 2373 C C . SER A 1 307 ? 15.156 10.969 11.039 1 67.56 307 SER A C 1
ATOM 2375 O O . SER A 1 307 ? 16.375 10.844 10.906 1 67.56 307 SER A O 1
ATOM 2377 N N . LYS A 1 308 ? 14.547 12.125 11.422 1 61.56 308 LYS A N 1
ATOM 2378 C CA . LYS A 1 308 ? 15.336 13.211 12 1 61.56 308 LYS A CA 1
ATOM 2379 C C . LYS A 1 308 ? 16.25 12.688 13.102 1 61.56 308 LYS A C 1
ATOM 2381 O O . LYS A 1 308 ? 17.422 13.086 13.18 1 61.56 308 LYS A O 1
ATOM 2386 N N . THR A 1 309 ? 15.617 11.867 13.984 1 55.94 309 THR A N 1
ATOM 2387 C CA . THR A 1 309 ? 16.359 11.383 15.141 1 55.94 309 THR A CA 1
ATOM 2388 C C . THR A 1 309 ? 17.547 10.547 14.711 1 55.94 309 THR A C 1
ATOM 2390 O O . THR A 1 309 ? 18.578 10.523 15.391 1 55.94 309 THR A O 1
ATOM 2393 N N . LEU A 1 310 ? 17.359 9.805 13.648 1 54.09 310 LEU A N 1
ATOM 2394 C CA . LEU A 1 310 ? 18.453 8.945 13.195 1 54.09 310 LEU A CA 1
ATOM 2395 C C . LEU A 1 310 ? 19.703 9.773 12.883 1 54.09 310 LEU A C 1
ATOM 2397 O O . LEU A 1 310 ? 20.812 9.398 13.258 1 54.09 310 LEU A O 1
ATOM 2401 N N . TYR A 1 311 ? 19.484 10.852 12.125 1 52.44 311 TYR A N 1
ATOM 2402 C CA . TYR A 1 311 ? 20.609 11.703 11.734 1 52.44 311 TYR A CA 1
ATOM 2403 C C . TYR A 1 311 ? 21.297 12.289 12.953 1 52.44 311 TYR A C 1
ATOM 2405 O O . TYR A 1 311 ? 22.516 12.391 12.992 1 52.44 311 TYR A O 1
ATOM 2413 N N . VAL A 1 312 ? 20.391 12.703 13.883 1 49.69 312 VAL A N 1
ATOM 2414 C CA . VAL A 1 312 ? 20.953 13.438 15.008 1 49.69 312 VAL A CA 1
ATOM 2415 C C . VAL A 1 312 ? 21.703 12.477 15.93 1 49.69 312 VAL A C 1
ATOM 2417 O O . VAL A 1 312 ? 22.812 12.766 16.375 1 49.69 312 VAL A O 1
ATOM 2420 N N . ARG A 1 313 ? 21 11.453 16.062 1 50.56 313 ARG A N 1
ATOM 2421 C CA . ARG A 1 313 ? 21.547 10.617 17.125 1 50.56 313 ARG A CA 1
ATOM 2422 C C . ARG A 1 313 ? 22.609 9.672 16.594 1 50.56 313 ARG A C 1
ATOM 2424 O O . ARG A 1 313 ? 23.578 9.359 17.281 1 50.56 313 ARG A O 1
ATOM 2431 N N . TYR A 1 314 ? 22.344 9.203 15.383 1 53.81 314 TYR A N 1
ATOM 2432 C CA . TYR A 1 314 ? 23.25 8.141 14.984 1 53.81 314 TYR A CA 1
ATOM 2433 C C . TYR A 1 314 ? 24.25 8.641 13.938 1 53.81 314 TYR A C 1
ATOM 2435 O O . TYR A 1 314 ? 24.703 7.871 13.094 1 53.81 314 TYR A O 1
ATOM 2443 N N . GLY A 1 315 ? 24.703 9.766 14.094 1 55.81 315 GLY A N 1
ATOM 2444 C CA . GLY A 1 315 ? 25.438 10.805 13.383 1 55.81 315 GLY A CA 1
ATOM 2445 C C . GLY A 1 315 ? 26.719 10.297 12.758 1 55.81 315 GLY A C 1
ATOM 2446 O O . GLY A 1 315 ? 27.078 10.688 11.641 1 55.81 315 GLY A O 1
ATOM 2447 N N . ALA A 1 316 ? 27.25 9.211 13.391 1 58.59 316 ALA A N 1
ATOM 2448 C CA . ALA A 1 316 ? 28.562 8.953 12.781 1 58.59 316 ALA A CA 1
ATOM 2449 C C . ALA A 1 316 ? 28.406 8.312 11.406 1 58.59 316 ALA A C 1
ATOM 2451 O O . ALA A 1 316 ? 29.125 8.656 10.469 1 58.59 316 ALA A O 1
ATOM 2452 N N . ALA A 1 317 ? 27.391 7.383 11.281 1 62.06 317 ALA A N 1
ATOM 2453 C CA . ALA A 1 317 ? 27.219 6.668 10.016 1 62.06 317 ALA A CA 1
ATOM 2454 C C . ALA A 1 317 ? 26.625 7.586 8.945 1 62.06 317 ALA A C 1
ATOM 2456 O O . ALA A 1 317 ? 26.703 7.277 7.754 1 62.06 317 ALA A O 1
ATOM 2457 N N . TYR A 1 318 ? 26.234 8.664 9.453 1 68.31 318 TYR A N 1
ATOM 2458 C CA . TYR A 1 318 ? 25.609 9.586 8.516 1 68.31 318 TYR A CA 1
ATOM 2459 C C . TYR A 1 318 ? 26.297 10.953 8.555 1 68.31 318 TYR A C 1
ATOM 2461 O O . TYR A 1 318 ? 25.719 11.953 8.117 1 68.31 318 TYR A O 1
ATOM 2469 N N . ALA A 1 319 ? 27.422 10.898 9.211 1 65.75 319 ALA A N 1
ATOM 2470 C CA . ALA A 1 319 ? 28.156 12.141 9.406 1 65.75 319 ALA A CA 1
ATOM 2471 C C . ALA A 1 319 ? 28.5 12.781 8.07 1 65.75 319 ALA A C 1
ATOM 2473 O O . ALA A 1 319 ? 28.766 13.984 8 1 65.75 319 ALA A O 1
ATOM 2474 N N . ASP A 1 320 ? 28.469 11.953 7.051 1 72.38 320 ASP A N 1
ATOM 2475 C CA . ASP A 1 320 ? 28.859 12.461 5.734 1 72.38 320 ASP A CA 1
ATOM 2476 C C . ASP A 1 320 ? 27.672 13.117 5.039 1 72.38 320 ASP A C 1
ATOM 2478 O O . ASP A 1 320 ? 27.844 13.781 4.012 1 72.38 320 ASP A O 1
ATOM 2482 N N . LEU A 1 321 ? 26.562 13.031 5.691 1 71.56 321 LEU A N 1
ATOM 2483 C CA . LEU A 1 321 ? 25.391 13.633 5.086 1 71.56 321 LEU A CA 1
ATOM 2484 C C . LEU A 1 321 ? 25.203 15.078 5.555 1 71.56 321 LEU A C 1
ATOM 2486 O O . LEU A 1 321 ? 25.562 15.414 6.684 1 71.56 321 LEU A O 1
ATOM 2490 N N . PRO A 1 322 ? 24.734 15.852 4.617 1 67.69 322 PRO A N 1
ATOM 2491 C CA . PRO A 1 322 ? 24.516 17.25 5.016 1 67.69 322 PRO A CA 1
ATOM 2492 C C . PRO A 1 322 ? 23.562 17.375 6.199 1 67.69 322 PRO A C 1
ATOM 2494 O O . PRO A 1 322 ? 22.531 16.672 6.25 1 67.69 322 PRO A O 1
ATOM 2497 N N . GLU A 1 323 ? 23.922 18.172 7.102 1 67.94 323 GLU A N 1
ATOM 2498 C CA . GLU A 1 323 ? 23.047 18.469 8.242 1 67.94 323 GLU A CA 1
ATOM 2499 C C . GLU A 1 323 ? 21.703 19 7.781 1 67.94 323 GLU A C 1
ATOM 2501 O O . GLU A 1 323 ? 20.688 18.812 8.453 1 67.94 323 GLU A O 1
ATOM 2506 N N . GLY A 1 324 ? 21.797 19.578 6.633 1 70.81 324 GLY A N 1
ATOM 2507 C CA . GLY A 1 324 ? 20.609 20.188 6.055 1 70.81 324 GLY A CA 1
ATOM 2508 C C . GLY A 1 324 ? 19.531 19.172 5.707 1 70.81 324 GLY A C 1
ATOM 2509 O O . GLY A 1 324 ? 18.359 19.531 5.543 1 70.81 324 GLY A O 1
ATOM 2510 N N . PHE A 1 325 ? 19.891 18 5.672 1 76.19 325 PHE A N 1
ATOM 2511 C CA . PHE A 1 325 ? 18.906 16.969 5.301 1 76.19 325 PHE A CA 1
ATOM 2512 C C . PHE A 1 325 ? 17.891 16.781 6.41 1 76.19 325 PHE A C 1
ATOM 2514 O O . PHE A 1 325 ? 16.797 16.234 6.168 1 76.19 325 PHE A O 1
ATOM 2521 N N . VAL A 1 326 ? 18.219 17.297 7.551 1 73.31 326 VAL A N 1
ATOM 2522 C CA . VAL A 1 326 ? 17.25 17.125 8.641 1 73.31 326 VAL A CA 1
ATOM 2523 C C . VAL A 1 326 ? 16.562 18.469 8.906 1 73.31 326 VAL A C 1
ATOM 2525 O O . VAL A 1 326 ? 15.641 18.531 9.727 1 73.31 326 VAL A O 1
ATOM 2528 N N . ASN A 1 327 ? 16.969 19.453 8.18 1 77.5 327 ASN A N 1
ATOM 2529 C CA . ASN A 1 327 ? 16.422 20.797 8.375 1 77.5 327 ASN A CA 1
ATOM 2530 C C . ASN A 1 327 ? 16.469 21.609 7.086 1 77.5 327 ASN A C 1
ATOM 2532 O O . ASN A 1 327 ? 17.547 22.016 6.648 1 77.5 327 ASN A O 1
ATOM 2536 N N . LEU A 1 328 ? 15.312 21.891 6.602 1 80.69 328 LEU A N 1
ATOM 2537 C CA . LEU A 1 328 ? 15.211 22.609 5.336 1 80.69 328 LEU A CA 1
ATOM 2538 C C . LEU A 1 328 ? 15.875 23.969 5.43 1 80.69 328 LEU A C 1
ATOM 2540 O O . LEU A 1 328 ? 16.531 24.422 4.477 1 80.69 328 LEU A O 1
ATOM 2544 N N . ASP A 1 329 ? 15.672 24.625 6.52 1 81.25 329 ASP A N 1
ATOM 2545 C CA . ASP A 1 329 ? 16.25 25.953 6.668 1 81.25 329 ASP A CA 1
ATOM 2546 C C . ASP A 1 329 ? 17.766 25.906 6.523 1 81.25 329 ASP A C 1
ATOM 2548 O O . ASP A 1 329 ? 18.359 26.75 5.848 1 81.25 329 ASP A O 1
ATOM 2552 N N . LEU A 1 330 ? 18.312 24.938 7.094 1 81.31 330 LEU A N 1
ATOM 2553 C CA . LEU A 1 330 ? 19.766 24.781 7.004 1 81.31 330 LEU A CA 1
ATOM 2554 C C . LEU A 1 330 ? 20.172 24.438 5.578 1 81.31 330 LEU A C 1
ATOM 2556 O O . LEU A 1 330 ? 21.203 24.922 5.09 1 81.31 330 LEU A O 1
ATOM 2560 N N . LEU A 1 331 ? 19.391 23.656 4.996 1 82.56 331 LEU A N 1
ATOM 2561 C CA . LEU A 1 331 ? 19.656 23.266 3.617 1 82.56 331 LEU A CA 1
ATOM 2562 C C . LEU A 1 331 ? 19.609 24.469 2.688 1 82.56 331 LEU A C 1
ATOM 2564 O O . LEU A 1 331 ? 20.484 24.641 1.826 1 82.56 331 LEU A O 1
ATOM 2568 N N . LEU A 1 332 ? 18.703 25.359 2.906 1 85.56 332 LEU A N 1
ATOM 2569 C CA . LEU A 1 332 ? 18.547 26.531 2.07 1 85.56 332 LE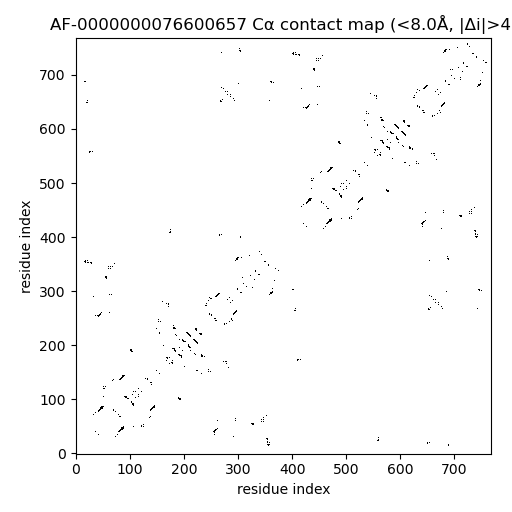U A CA 1
ATOM 2570 C C . LEU A 1 332 ? 19.609 27.578 2.393 1 85.56 332 LEU A C 1
ATOM 2572 O O . LEU A 1 332 ? 20.062 28.312 1.506 1 85.56 332 LEU A O 1
ATOM 2576 N N . ASP A 1 333 ? 19.906 27.656 3.623 1 84.44 333 ASP A N 1
ATOM 2577 C CA . ASP A 1 333 ? 20.984 28.578 4.016 1 84.44 333 ASP A CA 1
ATOM 2578 C C . ASP A 1 333 ? 22.297 28.203 3.344 1 84.44 333 ASP A C 1
ATOM 2580 O O . ASP A 1 333 ? 23.047 29.078 2.9 1 84.44 333 ASP A O 1
ATOM 2584 N N . ASP A 1 334 ? 22.5 26.969 3.242 1 83.19 334 ASP A N 1
ATOM 2585 C CA . ASP A 1 334 ? 23.766 26.469 2.725 1 83.19 334 ASP A CA 1
ATOM 2586 C C . ASP A 1 334 ? 23.797 26.531 1.199 1 83.19 334 ASP A C 1
ATOM 2588 O O . ASP A 1 334 ? 24.844 26.812 0.606 1 83.19 334 ASP A O 1
ATOM 2592 N N . HIS A 1 335 ? 22.656 26.219 0.59 1 85.19 335 HIS A N 1
ATOM 2593 C CA . HIS A 1 335 ? 22.734 25.984 -0.846 1 85.19 335 HIS A CA 1
ATOM 2594 C C . HIS A 1 335 ? 21.703 26.812 -1.603 1 85.19 335 HIS A C 1
ATOM 2596 O O . HIS A 1 335 ? 21.672 26.797 -2.834 1 85.19 335 HIS A O 1
ATOM 2602 N N . GLY A 1 336 ? 20.938 27.562 -0.901 1 86.75 336 GLY A N 1
ATOM 2603 C CA . GLY A 1 336 ? 19.922 28.359 -1.549 1 86.75 336 GLY A CA 1
ATOM 2604 C C . GLY A 1 336 ? 18.844 27.531 -2.23 1 86.75 336 GLY A C 1
ATOM 2605 O O . GLY A 1 336 ? 18.719 26.328 -1.958 1 86.75 336 GLY A O 1
ATOM 2606 N N . ASP A 1 337 ? 18.125 28.156 -3.102 1 91.94 337 ASP A N 1
ATOM 2607 C CA . ASP A 1 337 ? 17 27.516 -3.77 1 91.94 337 ASP A CA 1
ATOM 2608 C C . ASP A 1 337 ? 17.469 26.5 -4.812 1 91.94 337 ASP A C 1
ATOM 2610 O O . ASP A 1 337 ? 16.672 25.719 -5.32 1 91.94 337 ASP A O 1
ATOM 2614 N N . ASP A 1 338 ? 18.75 26.453 -5.031 1 92.12 338 ASP A N 1
ATOM 2615 C CA . ASP A 1 338 ? 19.297 25.531 -6.016 1 92.12 338 ASP A CA 1
ATOM 2616 C C . ASP A 1 338 ? 19.031 24.078 -5.605 1 92.12 338 ASP A C 1
ATOM 2618 O O . ASP A 1 338 ? 18.875 23.203 -6.465 1 92.12 338 ASP A O 1
ATOM 2622 N N . VAL A 1 339 ? 19.047 23.922 -4.34 1 91.81 339 VAL A N 1
ATOM 2623 C CA . VAL A 1 339 ? 18.75 22.578 -3.846 1 91.81 339 VAL A CA 1
ATOM 2624 C C . VAL A 1 339 ? 17.328 22.188 -4.215 1 91.81 339 VAL A C 1
ATOM 2626 O O . VAL A 1 339 ? 17.078 21.047 -4.633 1 91.81 339 VAL A O 1
ATOM 2629 N N . LEU A 1 340 ? 16.391 23.109 -4.039 1 95.38 340 LEU A N 1
ATOM 2630 C CA . LEU A 1 340 ? 15 22.844 -4.395 1 95.38 340 LEU A CA 1
ATOM 2631 C C . LEU A 1 340 ? 14.852 22.656 -5.898 1 95.38 340 LEU A C 1
ATOM 2633 O O . LEU A 1 340 ? 14.055 21.812 -6.344 1 95.38 340 LEU A O 1
ATOM 2637 N N . ASP A 1 341 ? 15.664 23.359 -6.625 1 96.12 341 ASP A N 1
ATOM 2638 C CA . ASP A 1 341 ? 15.664 23.188 -8.078 1 96.12 341 ASP A CA 1
ATOM 2639 C C . ASP A 1 341 ? 16.109 21.781 -8.469 1 96.12 341 ASP A C 1
ATOM 2641 O O . ASP A 1 341 ? 15.516 21.156 -9.352 1 96.12 341 ASP A O 1
ATOM 2645 N N . ALA A 1 342 ? 17.156 21.391 -7.848 1 95.38 342 ALA A N 1
ATOM 2646 C CA . ALA A 1 342 ? 17.672 20.062 -8.117 1 95.38 342 ALA A CA 1
ATOM 2647 C C . ALA A 1 342 ? 16.625 18.984 -7.824 1 95.38 342 ALA A C 1
ATOM 2649 O O . ALA A 1 342 ? 16.391 18.094 -8.641 1 95.38 342 ALA A O 1
ATOM 2650 N N . LEU A 1 343 ? 16.016 19.094 -6.715 1 96.5 343 LEU A N 1
ATOM 2651 C CA . LEU A 1 343 ? 14.984 18.141 -6.312 1 96.5 343 LEU A CA 1
ATOM 2652 C C . LEU A 1 343 ? 13.773 18.234 -7.238 1 96.5 343 LEU A C 1
ATOM 2654 O O . LEU A 1 343 ? 13.188 17.203 -7.594 1 96.5 343 LEU A O 1
ATOM 2658 N N . TRP A 1 344 ? 13.438 19.469 -7.602 1 98 344 TRP A N 1
ATOM 2659 C CA . TRP A 1 344 ? 12.289 19.688 -8.477 1 98 344 TRP A CA 1
ATOM 2660 C C . TRP A 1 344 ? 12.477 18.969 -9.812 1 98 344 TRP A C 1
ATOM 2662 O O . TRP A 1 344 ? 11.555 18.328 -10.312 1 98 344 TRP A O 1
ATOM 2672 N N . LEU A 1 345 ? 13.625 19.062 -10.359 1 97.19 345 LEU A N 1
ATOM 2673 C CA . LEU A 1 345 ? 13.906 18.406 -11.625 1 97.19 345 LEU A CA 1
ATOM 2674 C C . LEU A 1 345 ? 13.711 16.891 -11.508 1 97.19 345 LEU A C 1
ATOM 2676 O O . LEU A 1 345 ? 13.148 16.266 -12.398 1 97.19 345 LEU A O 1
ATOM 2680 N N . GLU A 1 346 ? 14.133 16.391 -10.445 1 96.81 346 GLU A N 1
ATOM 2681 C CA . GLU A 1 346 ? 14.016 14.961 -10.219 1 96.81 346 GLU A CA 1
ATOM 2682 C C . GLU A 1 346 ? 12.555 14.547 -10.055 1 96.81 346 GLU A C 1
ATOM 2684 O O . GLU A 1 346 ? 12.094 13.609 -10.719 1 96.81 346 GLU A O 1
ATOM 2689 N N . VAL A 1 347 ? 11.797 15.227 -9.227 1 98.06 347 VAL A N 1
ATOM 2690 C CA . VAL A 1 347 ? 10.445 14.789 -8.898 1 98.06 347 VAL A CA 1
ATOM 2691 C C . VAL A 1 347 ? 9.523 15.039 -10.094 1 98.06 347 VAL A C 1
ATOM 2693 O O . VAL A 1 347 ? 8.469 14.406 -10.211 1 98.06 347 VAL A O 1
ATOM 2696 N N . THR A 1 348 ? 9.844 15.961 -10.938 1 98.12 348 THR A N 1
ATOM 2697 C CA . THR A 1 348 ? 9.086 16.156 -12.172 1 98.12 348 THR A CA 1
ATOM 2698 C C . THR A 1 348 ? 9.188 14.914 -13.062 1 98.12 348 THR A C 1
ATOM 2700 O O . THR A 1 348 ? 8.219 14.539 -13.727 1 98.12 348 THR A O 1
ATOM 2703 N N . ARG A 1 349 ? 10.344 14.305 -13.016 1 96.56 349 ARG A N 1
ATOM 2704 C CA . ARG A 1 349 ? 10.484 13.039 -13.727 1 96.56 349 ARG A CA 1
ATOM 2705 C C . ARG A 1 349 ? 9.641 11.945 -13.078 1 96.56 349 ARG A C 1
ATOM 2707 O O . ARG A 1 349 ? 9.039 11.117 -13.773 1 96.56 349 ARG A O 1
ATOM 2714 N N . TRP A 1 350 ? 9.656 11.969 -11.758 1 96.81 350 TRP A N 1
ATOM 2715 C CA . TRP A 1 350 ? 8.828 10.992 -11.047 1 96.81 350 TRP A CA 1
ATOM 2716 C C . TRP A 1 350 ? 7.363 11.125 -11.453 1 96.81 350 TRP A C 1
ATOM 2718 O O . TRP A 1 350 ? 6.668 10.125 -11.625 1 96.81 350 TRP A O 1
ATOM 2728 N N . ALA A 1 351 ? 6.891 12.328 -11.594 1 97.81 351 ALA A N 1
ATOM 2729 C CA . ALA A 1 351 ? 5.484 12.617 -11.859 1 97.81 351 ALA A CA 1
ATOM 2730 C C . ALA A 1 351 ? 5.016 11.938 -13.141 1 97.81 351 ALA A C 1
ATOM 2732 O O . ALA A 1 351 ? 3.9 11.414 -13.203 1 97.81 351 ALA A O 1
ATOM 2733 N N . ALA A 1 352 ? 5.863 11.859 -14.086 1 95.75 352 ALA A N 1
ATOM 2734 C CA . ALA A 1 352 ? 5.469 11.344 -15.391 1 95.75 352 ALA A CA 1
ATOM 2735 C C . ALA A 1 352 ? 5.754 9.852 -15.5 1 95.75 352 ALA A C 1
ATOM 2737 O O . ALA A 1 352 ? 5.023 9.117 -16.172 1 95.75 352 ALA A O 1
ATOM 2738 N N . GLU A 1 353 ? 6.77 9.383 -14.867 1 95.06 353 GLU A N 1
ATOM 2739 C CA . GLU A 1 353 ? 7.285 8.039 -15.109 1 95.06 353 GLU A CA 1
ATOM 2740 C C . GLU A 1 353 ? 6.961 7.109 -13.945 1 95.06 353 GLU A C 1
ATOM 2742 O O . GLU A 1 353 ? 7.648 7.125 -12.922 1 95.06 353 GLU A O 1
ATOM 2747 N N . PRO A 1 354 ? 6.062 6.141 -14.203 1 94.56 354 PRO A N 1
ATOM 2748 C CA . PRO A 1 354 ? 5.66 5.242 -13.117 1 94.56 354 PRO A CA 1
ATOM 2749 C C . PRO A 1 354 ? 6.844 4.5 -12.492 1 94.56 354 PRO A C 1
ATOM 2751 O O . PRO A 1 354 ? 6.895 4.332 -11.273 1 94.56 354 PRO A O 1
ATOM 2754 N N . ARG A 1 355 ? 7.836 4.133 -13.211 1 90.25 355 ARG A N 1
ATOM 2755 C CA . ARG A 1 355 ? 8.977 3.375 -12.719 1 90.25 355 ARG A CA 1
ATOM 2756 C C . ARG A 1 355 ? 9.82 4.211 -11.758 1 90.25 355 ARG A C 1
ATOM 2758 O O . ARG A 1 355 ? 10.578 3.668 -10.953 1 90.25 355 ARG A O 1
ATOM 2765 N N . ARG A 1 356 ? 9.688 5.512 -11.883 1 92.56 356 ARG A N 1
ATOM 2766 C CA . ARG A 1 356 ? 10.445 6.406 -11.008 1 92.56 356 ARG A CA 1
ATOM 2767 C C . ARG A 1 356 ? 9.633 6.777 -9.773 1 92.56 356 ARG A C 1
ATOM 2769 O O . ARG A 1 356 ? 10.203 7.059 -8.711 1 92.56 356 ARG A O 1
ATOM 2776 N N . LEU A 1 357 ? 8.344 6.809 -9.953 1 95.69 357 LEU A N 1
ATOM 2777 C CA . LEU A 1 357 ? 7.504 7.227 -8.836 1 95.69 357 LEU A CA 1
ATOM 2778 C C . LEU A 1 357 ? 7.328 6.086 -7.836 1 95.69 357 LEU A C 1
ATOM 2780 O O . LEU A 1 357 ? 7.414 6.297 -6.625 1 95.69 357 LEU A O 1
ATOM 2784 N N . HIS A 1 358 ? 7.043 4.914 -8.383 1 93.5 358 HIS A N 1
ATOM 2785 C CA . HIS A 1 358 ? 6.633 3.801 -7.535 1 93.5 358 HIS A CA 1
ATOM 2786 C C . HIS A 1 358 ? 7.836 2.992 -7.066 1 93.5 358 HIS A C 1
ATOM 2788 O O . HIS A 1 358 ? 7.902 1.782 -7.297 1 93.5 358 HIS A O 1
ATOM 2794 N N . ARG A 1 359 ? 8.727 3.678 -6.379 1 91.44 359 ARG A N 1
ATOM 2795 C CA . ARG A 1 359 ? 9.922 3.086 -5.781 1 91.44 359 ARG A CA 1
ATOM 2796 C C . ARG A 1 359 ? 10.391 3.904 -4.586 1 91.44 359 ARG A C 1
ATOM 2798 O O . ARG A 1 359 ? 9.656 4.742 -4.066 1 91.44 359 ARG A O 1
ATOM 2805 N N . THR A 1 360 ? 11.586 3.504 -4.059 1 91.56 360 THR A N 1
ATOM 2806 C CA . THR A 1 360 ? 12.219 4.25 -2.973 1 91.56 360 THR A CA 1
ATOM 2807 C C . THR A 1 360 ? 13.539 4.855 -3.43 1 91.56 360 THR A C 1
ATOM 2809 O O . THR A 1 360 ? 14.039 4.523 -4.504 1 91.56 360 THR A O 1
ATOM 2812 N N . TYR A 1 361 ? 14 5.773 -2.656 1 90.94 361 TYR A N 1
ATOM 2813 C CA . TYR A 1 361 ? 15.289 6.398 -2.912 1 90.94 361 TYR A CA 1
ATOM 2814 C C . TYR A 1 361 ? 16.094 6.523 -1.627 1 90.94 361 TYR A C 1
ATOM 2816 O O . TYR A 1 361 ? 15.547 6.816 -0.564 1 90.94 361 TYR A O 1
ATOM 2824 N N . THR A 1 362 ? 17.344 6.344 -1.776 1 86.62 362 THR A N 1
ATOM 2825 C CA . THR A 1 362 ? 18.203 6.48 -0.605 1 86.62 362 THR A CA 1
ATOM 2826 C C . THR A 1 362 ? 18.641 7.93 -0.419 1 86.62 362 THR A C 1
ATOM 2828 O O . THR A 1 362 ? 18.656 8.703 -1.378 1 86.62 362 THR A O 1
ATOM 2831 N N . VAL A 1 363 ? 18.984 8.203 0.815 1 85.75 363 VAL A N 1
ATOM 2832 C CA . VAL A 1 363 ? 19.484 9.539 1.119 1 85.75 363 VAL A CA 1
ATOM 2833 C C . VAL A 1 363 ? 20.75 9.805 0.301 1 85.75 363 VAL A C 1
ATOM 2835 O O . VAL A 1 363 ? 21 10.938 -0.125 1 85.75 363 VAL A O 1
ATOM 2838 N N . ASP A 1 364 ? 21.547 8.781 0.049 1 84.69 364 ASP A N 1
ATOM 2839 C CA . ASP A 1 364 ? 22.766 8.93 -0.74 1 84.69 364 ASP A CA 1
ATOM 2840 C C . ASP A 1 364 ? 22.438 9.289 -2.189 1 84.69 364 ASP A C 1
ATOM 2842 O O . ASP A 1 364 ? 23.141 10.094 -2.807 1 84.69 364 ASP A O 1
ATOM 2846 N N . TYR A 1 365 ? 21.453 8.742 -2.697 1 87.81 365 TYR A N 1
ATOM 2847 C CA . TYR A 1 365 ? 21.031 9.07 -4.051 1 87.81 365 TYR A CA 1
ATOM 2848 C C . TYR A 1 365 ? 20.672 10.547 -4.168 1 87.81 365 TYR A C 1
ATOM 2850 O O . TYR A 1 365 ? 21.125 11.227 -5.098 1 87.81 365 TYR A O 1
ATOM 2858 N N . LEU A 1 366 ? 19.891 11.055 -3.221 1 89.12 366 LEU A N 1
ATOM 2859 C CA . LEU A 1 366 ? 19.453 12.445 -3.256 1 89.12 366 LEU A CA 1
ATOM 2860 C C . LEU A 1 366 ? 20.609 13.398 -2.998 1 89.12 366 LEU A C 1
ATOM 2862 O O . LEU A 1 366 ? 20.672 14.484 -3.582 1 89.12 366 LEU A O 1
ATOM 2866 N N . ALA A 1 367 ? 21.469 12.977 -2.123 1 87.12 367 ALA A N 1
ATOM 2867 C CA . ALA A 1 367 ? 22.672 13.781 -1.87 1 87.12 367 ALA A CA 1
ATOM 2868 C C . ALA A 1 367 ? 23.516 13.914 -3.131 1 87.12 367 ALA A C 1
ATOM 2870 O O . ALA A 1 367 ? 23.984 15.008 -3.453 1 87.12 367 ALA A O 1
ATOM 2871 N N . ASP A 1 368 ? 23.703 12.844 -3.795 1 88.5 368 ASP A N 1
ATOM 2872 C CA . ASP A 1 368 ? 24.469 12.859 -5.031 1 88.5 368 ASP A CA 1
ATOM 2873 C C . ASP A 1 368 ? 23.781 13.703 -6.102 1 88.5 368 ASP A C 1
ATOM 2875 O O . ASP A 1 368 ? 24.438 14.406 -6.867 1 88.5 368 ASP A O 1
ATOM 2879 N N . LEU A 1 369 ? 22.547 13.562 -6.148 1 90.62 369 LEU A N 1
ATOM 2880 C CA . LEU A 1 369 ? 21.75 14.344 -7.094 1 90.62 369 LEU A CA 1
ATOM 2881 C C . LEU A 1 369 ? 21.938 15.836 -6.855 1 90.62 369 LEU A C 1
ATOM 2883 O O . LEU A 1 369 ? 22.188 16.594 -7.801 1 90.62 369 LEU A O 1
ATOM 2887 N N . ILE A 1 370 ? 21.891 16.25 -5.629 1 89.62 370 ILE A N 1
ATOM 2888 C CA . ILE A 1 370 ? 22.031 17.656 -5.258 1 89.62 370 ILE A CA 1
ATOM 2889 C C . ILE A 1 370 ? 23.453 18.125 -5.551 1 89.62 370 ILE A C 1
ATOM 2891 O O . ILE A 1 370 ? 23.656 19.188 -6.145 1 89.62 370 ILE A O 1
ATOM 2895 N N . ARG A 1 371 ? 24.391 17.344 -5.199 1 88.06 371 ARG A N 1
ATOM 2896 C CA . ARG A 1 371 ? 25.797 17.703 -5.422 1 88.06 371 ARG A CA 1
ATOM 2897 C C . ARG A 1 371 ? 26.078 17.875 -6.91 1 88.06 371 ARG A C 1
ATOM 2899 O O . ARG A 1 371 ? 26.766 18.812 -7.312 1 88.06 371 ARG A O 1
ATOM 2906 N N . SER A 1 372 ? 25.594 16.906 -7.629 1 90.38 372 SER A N 1
ATOM 2907 C CA . SER A 1 372 ? 25.812 16.953 -9.07 1 90.38 372 SER A CA 1
ATOM 2908 C C . SER A 1 372 ? 25.188 18.203 -9.688 1 90.38 372 SER A C 1
ATOM 2910 O O . SER A 1 372 ? 25.766 18.828 -10.57 1 90.38 372 SER A O 1
ATOM 2912 N N . HIS A 1 373 ? 24.062 18.578 -9.258 1 90.25 373 HIS A N 1
ATOM 2913 C CA . HIS A 1 373 ? 23.359 19.766 -9.75 1 90.25 373 HIS A CA 1
ATOM 2914 C C . HIS A 1 373 ? 24.109 21.031 -9.391 1 90.25 373 HIS A C 1
ATOM 2916 O O . HIS A 1 373 ? 24.25 21.938 -10.227 1 90.25 373 HIS A O 1
ATOM 2922 N N . LEU A 1 374 ? 24.609 21.094 -8.219 1 86.5 374 LEU A N 1
ATOM 2923 C CA . LEU A 1 374 ? 25.312 22.281 -7.734 1 86.5 374 LEU A CA 1
ATOM 2924 C C . LEU A 1 374 ? 26.656 22.453 -8.445 1 86.5 374 LEU A C 1
ATOM 2926 O O . LEU A 1 374 ? 27.109 23.578 -8.664 1 86.5 374 LEU A O 1
ATOM 2930 N N . ARG A 1 375 ? 27.281 21.422 -8.75 1 86.25 375 ARG A N 1
ATOM 2931 C CA . ARG A 1 375 ? 28.547 21.484 -9.477 1 86.25 375 ARG A CA 1
ATOM 2932 C C . ARG A 1 375 ? 28.328 22 -10.898 1 86.25 375 ARG A C 1
ATOM 2934 O O . ARG A 1 375 ? 29.172 22.734 -11.422 1 86.25 375 ARG A O 1
ATOM 2941 N N . ASN A 1 376 ? 27.375 21.547 -11.523 1 82.19 376 ASN A N 1
ATOM 2942 C CA . ASN A 1 376 ? 27.109 21.938 -12.906 1 82.19 376 ASN A CA 1
ATOM 2943 C C . ASN A 1 376 ? 26.688 23.391 -13.008 1 82.19 376 ASN A C 1
ATOM 2945 O O . ASN A 1 376 ? 26.844 24.016 -14.062 1 82.19 376 ASN A O 1
ATOM 2949 N N . ARG A 1 377 ? 26.156 23.953 -12.047 1 72.75 377 ARG A N 1
ATOM 2950 C CA . ARG A 1 377 ? 25.75 25.359 -12.086 1 72.75 377 ARG A CA 1
ATOM 2951 C C . ARG A 1 377 ? 26.922 26.281 -11.734 1 72.75 377 ARG A C 1
ATOM 2953 O O . ARG A 1 377 ? 26.906 27.469 -12.07 1 72.75 377 ARG A O 1
ATOM 2960 N N . THR A 1 378 ? 27.984 25.906 -10.992 1 59.56 378 THR A N 1
ATOM 2961 C CA . THR A 1 378 ? 29.172 26.734 -10.773 1 59.56 378 THR A CA 1
ATOM 2962 C C . THR A 1 378 ? 30.109 26.656 -11.977 1 59.56 378 THR A C 1
ATOM 2964 O O . THR A 1 378 ? 30.844 25.688 -12.141 1 59.56 378 THR A O 1
ATOM 2967 N N . PRO A 1 379 ? 29.844 27.219 -13.086 1 46.75 379 PRO A N 1
ATOM 2968 C CA . PRO A 1 379 ? 30.844 27.281 -14.156 1 46.75 379 PRO A CA 1
ATOM 2969 C C . PRO A 1 379 ? 32.188 27.781 -13.672 1 46.75 379 PRO A C 1
ATOM 2971 O O . PRO A 1 379 ? 32.281 28.344 -12.578 1 46.75 379 PRO A O 1
ATOM 2974 N N . ASN A 1 380 ? 33.25 28.188 -14.805 1 39.09 380 ASN A N 1
ATOM 2975 C CA . ASN A 1 380 ? 34.594 28.672 -14.992 1 39.09 380 ASN A CA 1
ATOM 2976 C C . ASN A 1 380 ? 34.812 30.031 -14.328 1 39.09 380 ASN A C 1
ATOM 2978 O O . ASN A 1 380 ? 34.5 31.062 -14.922 1 39.09 380 ASN A O 1
ATOM 2982 N N . ALA A 1 381 ? 34.75 30.438 -13.297 1 33.12 381 ALA A N 1
ATOM 2983 C CA . ALA A 1 381 ? 35.562 31.578 -12.953 1 33.12 381 ALA A CA 1
ATOM 2984 C C . ALA A 1 381 ? 37.031 31.359 -13.359 1 33.12 381 ALA A C 1
ATOM 2986 O O . ALA A 1 381 ? 37.719 30.562 -12.742 1 33.12 381 ALA A O 1
ATOM 2987 N N . SER A 1 382 ? 37.375 31.312 -14.664 1 29.34 382 SER A N 1
ATOM 2988 C CA . SER A 1 382 ? 38.719 31.625 -15.172 1 29.34 382 SER A CA 1
ATOM 2989 C C . SER A 1 382 ? 39.344 32.75 -14.367 1 29.34 382 SER A C 1
ATOM 2991 O O . SER A 1 382 ? 38.688 33.781 -14.086 1 29.34 382 SER A O 1
ATOM 2993 N N . ILE A 1 383 ? 40.5 32.469 -13.766 1 32.09 383 ILE A N 1
ATOM 2994 C CA . ILE A 1 383 ? 41.656 33.281 -13.336 1 32.09 383 ILE A CA 1
ATOM 2995 C C . ILE A 1 383 ? 41.844 34.438 -14.32 1 32.09 383 ILE A C 1
ATOM 2997 O O . ILE A 1 383 ? 42.156 34.219 -15.492 1 32.09 383 ILE A O 1
ATOM 3001 N N . ALA A 1 384 ? 41.219 35.531 -14.047 1 20.31 384 ALA A N 1
ATOM 3002 C CA . ALA A 1 384 ? 42 36.688 -14.438 1 20.31 384 ALA A CA 1
ATOM 3003 C C . ALA A 1 384 ? 43.312 36.781 -13.641 1 20.31 384 ALA A C 1
ATOM 3005 O O . ALA A 1 384 ? 43.312 36.5 -12.438 1 20.31 384 ALA A O 1
ATOM 3006 N N . MET B 1 1 ? 38.875 17.109 34.531 1 22.31 1 MET B N 1
ATOM 3007 C CA . MET B 1 1 ? 38.031 17.062 33.344 1 22.31 1 MET B CA 1
ATOM 3008 C C . MET B 1 1 ? 37.531 15.656 33.094 1 22.31 1 MET B C 1
ATOM 3010 O O . MET B 1 1 ? 38.312 14.719 32.906 1 22.31 1 MET B O 1
ATOM 3014 N N . PRO B 1 2 ? 36.406 15.203 33.531 1 22.28 2 PRO B N 1
ATOM 3015 C CA . PRO B 1 2 ? 36.219 13.758 33.594 1 22.28 2 PRO B CA 1
ATOM 3016 C C . PRO B 1 2 ? 36.094 13.117 32.219 1 22.28 2 PRO B C 1
ATOM 3018 O O . PRO B 1 2 ? 35.719 13.797 31.25 1 22.28 2 PRO B O 1
ATOM 3021 N N . ALA B 1 3 ? 36.781 11.961 31.969 1 26.11 3 ALA B N 1
ATOM 3022 C CA . ALA B 1 3 ? 36.844 11.164 30.734 1 26.11 3 ALA B CA 1
ATOM 3023 C C . ALA B 1 3 ? 35.438 10.844 30.219 1 26.11 3 ALA B C 1
ATOM 3025 O O . ALA B 1 3 ? 34.625 10.25 30.938 1 26.11 3 ALA B O 1
ATOM 3026 N N . ILE B 1 4 ? 34.906 11.656 29.344 1 27.38 4 ILE B N 1
ATOM 3027 C CA . ILE B 1 4 ? 33.625 11.438 28.688 1 27.38 4 ILE B CA 1
ATOM 3028 C C . ILE B 1 4 ? 33.5 9.984 28.234 1 27.38 4 ILE B C 1
ATOM 3030 O O . ILE B 1 4 ? 34.312 9.516 27.438 1 27.38 4 ILE B O 1
ATOM 3034 N N . SER B 1 5 ? 33 9.094 28.938 1 29 5 SER B N 1
ATOM 3035 C CA . SER B 1 5 ? 32.938 7.652 28.734 1 29 5 SER B CA 1
ATOM 3036 C C . SER B 1 5 ? 32.469 7.312 27.328 1 29 5 SER B C 1
ATOM 3038 O O . SER B 1 5 ? 31.703 8.07 26.719 1 29 5 SER B O 1
ATOM 3040 N N . THR B 1 6 ? 33.156 6.52 26.516 1 31.94 6 THR B N 1
ATOM 3041 C CA . THR B 1 6 ? 33.219 5.871 25.219 1 31.94 6 THR B CA 1
ATOM 3042 C C . THR B 1 6 ? 31.844 5.266 24.859 1 31.94 6 THR B C 1
ATOM 3044 O O . THR B 1 6 ? 31.438 4.273 25.469 1 31.94 6 THR B O 1
ATOM 3047 N N . THR B 1 7 ? 30.844 6.055 24.609 1 32.94 7 THR B N 1
ATOM 3048 C CA . THR B 1 7 ? 29.422 5.852 24.359 1 32.94 7 THR B CA 1
ATOM 3049 C C . THR B 1 7 ? 29.203 4.688 23.406 1 32.94 7 THR B C 1
ATOM 3051 O O . THR B 1 7 ? 29.969 4.523 22.438 1 32.94 7 THR B O 1
ATOM 3054 N N . ASN B 1 8 ? 28.609 3.607 23.812 1 32.53 8 ASN B N 1
ATOM 3055 C CA . ASN B 1 8 ? 28.156 2.342 23.266 1 32.53 8 ASN B CA 1
ATOM 3056 C C . ASN B 1 8 ? 27.547 2.529 21.875 1 32.53 8 ASN B C 1
ATOM 3058 O O . ASN B 1 8 ? 26.562 3.26 21.719 1 32.53 8 ASN B O 1
ATOM 3062 N N . GLN B 1 9 ? 28.266 2.432 20.781 1 34.44 9 GLN B N 1
ATOM 3063 C CA . GLN B 1 9 ? 27.859 2.361 19.391 1 34.44 9 GLN B CA 1
ATOM 3064 C C . GLN B 1 9 ? 26.609 1.504 19.219 1 34.44 9 GLN B C 1
ATOM 3066 O O . GLN B 1 9 ? 26.578 0.355 19.656 1 34.44 9 GLN B O 1
ATOM 3071 N N . PRO B 1 10 ? 25.438 2.021 19.141 1 38.31 10 PRO B N 1
ATOM 3072 C CA . PRO B 1 10 ? 24.312 1.109 19 1 38.31 10 PRO B CA 1
ATOM 3073 C C . PRO B 1 10 ? 24.531 0.055 17.922 1 38.31 10 PRO B C 1
ATOM 3075 O O . PRO B 1 10 ? 25.281 0.29 16.969 1 38.31 10 PRO B O 1
ATOM 3078 N N . THR B 1 11 ? 24.453 -1.219 18.25 1 41.62 11 THR B N 1
ATOM 3079 C CA . THR B 1 11 ? 24.484 -2.328 17.297 1 41.62 11 THR B CA 1
ATOM 3080 C C . THR B 1 11 ? 23.531 -2.09 16.141 1 41.62 11 THR B C 1
ATOM 3082 O O . THR B 1 11 ? 22.562 -1.327 16.266 1 41.62 11 THR B O 1
ATOM 3085 N N . PRO B 1 12 ? 23.891 -2.422 14.914 1 42.78 12 PRO B N 1
ATOM 3086 C CA . PRO B 1 12 ? 23.047 -2.346 13.719 1 42.78 12 PRO B CA 1
ATOM 3087 C C . PRO B 1 12 ? 21.578 -2.654 14.016 1 42.78 12 PRO B C 1
ATOM 3089 O O . PRO B 1 12 ? 20.688 -2.156 13.32 1 42.78 12 PRO B O 1
ATOM 3092 N N . ASN B 1 13 ? 21.312 -3.447 15 1 43.56 13 ASN B N 1
ATOM 3093 C CA . ASN B 1 13 ? 19.938 -3.822 15.32 1 43.56 13 ASN B CA 1
ATOM 3094 C C . ASN B 1 13 ? 19.125 -2.633 15.844 1 43.56 13 ASN B C 1
ATOM 3096 O O . ASN B 1 13 ? 17.906 -2.672 15.867 1 43.56 13 ASN B O 1
ATOM 3100 N N . GLU B 1 14 ? 19.766 -1.723 16.422 1 45.41 14 GLU B N 1
ATOM 3101 C CA . GLU B 1 14 ? 19.078 -0.648 17.125 1 45.41 14 GLU B CA 1
ATOM 3102 C C . GLU B 1 14 ? 18.594 0.423 16.156 1 45.41 14 GLU B C 1
ATOM 3104 O O . GLU B 1 14 ? 17.844 1.321 16.531 1 45.41 14 GLU B O 1
ATOM 3109 N N . LEU B 1 15 ? 19 0.188 14.906 1 48.09 15 LEU B N 1
ATOM 3110 C CA . LEU B 1 15 ? 18.812 1.295 13.969 1 48.09 15 LEU B CA 1
ATOM 3111 C C . LEU B 1 15 ? 17.531 1.116 13.164 1 48.09 15 LEU B C 1
ATOM 3113 O O . LEU B 1 15 ? 17.406 1.653 12.062 1 48.09 15 LEU B O 1
ATOM 3117 N N . ILE B 1 16 ? 16.688 0.25 13.656 1 50.22 16 ILE B N 1
ATOM 3118 C CA . ILE B 1 16 ? 15.586 0.006 12.734 1 50.22 16 ILE B CA 1
ATOM 3119 C C . ILE B 1 16 ? 14.516 1.084 12.906 1 50.22 16 ILE B C 1
ATOM 3121 O O . ILE B 1 16 ? 13.82 1.118 13.922 1 50.22 16 ILE B O 1
ATOM 3125 N N . PHE B 1 17 ? 14.781 2.268 12.422 1 51.62 17 PHE B N 1
ATOM 3126 C CA . PHE B 1 17 ? 13.664 3.197 12.492 1 51.62 17 PHE B CA 1
ATOM 3127 C C . PHE B 1 17 ? 12.555 2.787 11.523 1 51.62 17 PHE B C 1
ATOM 3129 O O . PHE B 1 17 ? 12.805 2.594 10.328 1 51.62 17 PHE B O 1
ATOM 3136 N N . ALA B 1 18 ? 11.555 2.166 12.055 1 52.28 18 ALA B N 1
ATOM 3137 C CA . ALA B 1 18 ? 10.414 1.696 11.273 1 52.28 18 ALA B CA 1
ATOM 3138 C C . ALA B 1 18 ? 9.609 2.869 10.719 1 52.28 18 ALA B C 1
ATOM 3140 O O . ALA B 1 18 ? 9.547 3.934 11.336 1 52.28 18 ALA B O 1
ATOM 3141 N N . PRO B 1 19 ? 9.281 2.641 9.414 1 57.25 19 PRO B N 1
ATOM 3142 C CA . PRO B 1 19 ? 8.281 3.535 8.828 1 57.25 19 PRO B CA 1
ATOM 3143 C C . PRO B 1 19 ? 7.066 3.73 9.727 1 57.25 19 PRO B C 1
ATOM 3145 O O . PRO B 1 19 ? 6.754 2.867 10.555 1 57.25 19 PRO B O 1
ATOM 3148 N N . VAL B 1 20 ? 6.574 4.914 9.719 1 71.06 20 VAL B N 1
ATOM 3149 C CA . VAL B 1 20 ? 5.305 5.164 10.391 1 71.06 20 VAL B CA 1
ATOM 3150 C C . VAL B 1 20 ? 4.195 4.367 9.711 1 71.06 20 VAL B C 1
ATOM 3152 O O . VAL B 1 20 ? 4.441 3.285 9.172 1 71.06 20 VAL B O 1
ATOM 3155 N N . GLY B 1 21 ? 3.066 4.551 9.945 1 86.56 21 GLY B N 1
ATOM 3156 C CA . GLY B 1 21 ? 1.937 3.855 9.352 1 86.56 21 GLY B CA 1
ATOM 3157 C C . GLY B 1 21 ? 1.522 2.615 10.117 1 86.56 21 GLY B C 1
ATOM 3158 O O . GLY B 1 21 ? 1.27 2.682 11.32 1 86.56 21 GLY B O 1
ATOM 3159 N N . ILE B 1 22 ? 1.523 1.495 9.359 1 92.69 22 ILE B N 1
ATOM 3160 C CA . ILE B 1 22 ? 0.943 0.271 9.898 1 92.69 22 ILE B CA 1
ATOM 3161 C C . ILE B 1 22 ? 1.83 -0.269 11.016 1 92.69 22 ILE B C 1
ATOM 3163 O O . ILE B 1 22 ? 1.339 -0.889 11.961 1 92.69 22 ILE B O 1
ATOM 3167 N N . ALA B 1 23 ? 3.15 0.032 10.961 1 91.38 23 ALA B N 1
ATOM 3168 C CA . ALA B 1 23 ? 4.086 -0.448 11.977 1 91.38 23 ALA B CA 1
ATOM 3169 C C . ALA B 1 23 ? 3.768 0.147 13.344 1 91.38 23 ALA B C 1
ATOM 3171 O O . ALA B 1 23 ? 4.039 -0.472 14.375 1 91.38 23 ALA B O 1
ATOM 3172 N N . HIS B 1 24 ? 3.119 1.302 13.352 1 89.5 24 HIS B N 1
ATOM 3173 C CA . HIS B 1 24 ? 2.816 1.985 14.602 1 89.5 24 HIS B CA 1
ATOM 3174 C C . HIS B 1 24 ? 1.407 1.658 15.078 1 89.5 24 HIS B C 1
ATOM 3176 O O . HIS B 1 24 ? 1.013 2.055 16.188 1 89.5 24 HIS B O 1
ATOM 3182 N N . LEU B 1 25 ? 0.724 0.974 14.281 1 93.69 25 LEU B N 1
ATOM 3183 C CA . LEU B 1 25 ? -0.648 0.632 14.641 1 93.69 25 LEU B CA 1
ATOM 3184 C C . LEU B 1 25 ? -0.703 -0.715 15.352 1 93.69 25 LEU B C 1
ATOM 3186 O O . LEU B 1 25 ? -1.709 -1.046 15.984 1 93.69 25 LEU B O 1
ATOM 3190 N N . THR B 1 26 ? 0.398 -1.486 15.266 1 93.69 26 THR B N 1
ATOM 3191 C CA . THR B 1 26 ? 0.402 -2.844 15.797 1 93.69 26 THR B CA 1
ATOM 3192 C C . THR B 1 26 ? 1.583 -3.049 16.734 1 93.69 26 THR B C 1
ATOM 3194 O O . THR B 1 26 ? 2.629 -2.414 16.578 1 93.69 26 THR B O 1
ATOM 3197 N N . ARG B 1 27 ? 1.428 -3.887 17.719 1 93.5 27 ARG B N 1
ATOM 3198 C CA . ARG B 1 27 ? 2.51 -4.316 18.609 1 93.5 27 ARG B CA 1
ATOM 3199 C C . ARG B 1 27 ? 3.162 -5.594 18.078 1 93.5 27 ARG B C 1
ATOM 3201 O O . ARG B 1 27 ? 4.371 -5.785 18.234 1 93.5 27 ARG B O 1
ATOM 3208 N N . ASP B 1 28 ? 2.379 -6.438 17.562 1 96.25 28 ASP B N 1
ATOM 3209 C CA . ASP B 1 28 ? 2.709 -7.715 16.922 1 96.25 28 ASP B CA 1
ATOM 3210 C C . ASP B 1 28 ? 2.023 -7.852 15.57 1 96.25 28 ASP B C 1
ATOM 3212 O O . ASP B 1 28 ? 0.872 -7.441 15.406 1 96.25 28 ASP B O 1
ATOM 3216 N N . ASN B 1 29 ? 2.75 -8.422 14.625 1 97.19 29 ASN B N 1
ATOM 3217 C CA . ASN B 1 29 ? 2.15 -8.5 13.297 1 97.19 29 ASN B CA 1
ATOM 3218 C C . ASN B 1 29 ? 0.902 -9.383 13.297 1 97.19 29 ASN B C 1
ATOM 3220 O O . ASN B 1 29 ? 0.051 -9.258 12.414 1 97.19 29 ASN B O 1
ATOM 3224 N N . THR B 1 30 ? 0.745 -10.266 14.281 1 98.06 30 THR B N 1
ATOM 3225 C CA . THR B 1 30 ? -0.44 -11.109 14.406 1 98.06 30 THR B CA 1
ATOM 3226 C C . THR B 1 30 ? -1.673 -10.266 14.711 1 98.06 30 THR B C 1
ATOM 3228 O O . THR B 1 30 ? -2.805 -10.719 14.539 1 98.06 30 THR B O 1
ATOM 3231 N N . ASP B 1 31 ? -1.456 -9.016 15.18 1 97.38 31 ASP B N 1
ATOM 3232 C CA . ASP B 1 31 ? -2.574 -8.117 15.445 1 97.38 31 ASP B CA 1
ATOM 3233 C C . ASP B 1 31 ? -3.395 -7.867 14.188 1 97.38 31 ASP B C 1
ATOM 3235 O O . ASP B 1 31 ? -4.605 -7.652 14.258 1 97.38 31 ASP B O 1
ATOM 3239 N N . LEU B 1 32 ? -2.787 -7.977 13.055 1 97.31 32 LEU B N 1
ATOM 3240 C CA . LEU B 1 32 ? -3.461 -7.73 11.789 1 97.31 32 LEU B CA 1
ATOM 3241 C C . LEU B 1 32 ? -4.375 -8.898 11.422 1 97.31 32 LEU B C 1
ATOM 3243 O O . LEU B 1 32 ? -5.242 -8.766 10.562 1 97.31 32 LEU B O 1
ATOM 3247 N N . LEU B 1 33 ? -4.191 -10.039 12.078 1 98 33 LEU B N 1
ATOM 3248 C CA . LEU B 1 33 ? -4.918 -11.25 11.719 1 98 33 LEU B CA 1
ATOM 3249 C C . LEU B 1 33 ? -6.023 -11.547 12.727 1 98 33 LEU B C 1
ATOM 3251 O O . LEU B 1 33 ? -6.938 -12.32 12.453 1 98 33 LEU B O 1
ATOM 3255 N N . ARG B 1 34 ? -5.957 -10.969 13.906 1 96.75 34 ARG B N 1
ATOM 3256 C CA . ARG B 1 34 ? -6.742 -11.406 15.055 1 96.75 34 ARG B CA 1
ATOM 3257 C C . ARG B 1 34 ? -8.234 -11.328 14.758 1 96.75 34 ARG B C 1
ATOM 3259 O O . ARG B 1 34 ? -8.977 -12.281 15.023 1 96.75 34 ARG B O 1
ATOM 3266 N N . SER B 1 35 ? -8.641 -10.203 14.242 1 95.81 35 SER B N 1
ATOM 3267 C CA . SER B 1 35 ? -10.07 -10.047 13.961 1 95.81 35 SER B CA 1
ATOM 3268 C C . SER B 1 35 ? -10.555 -11.07 12.945 1 95.81 35 SER B C 1
ATOM 3270 O O . SER B 1 35 ? -11.594 -11.695 13.133 1 95.81 35 SER B O 1
ATOM 3272 N N . ALA B 1 36 ? -9.828 -11.258 11.875 1 96.81 36 ALA B N 1
ATOM 3273 C CA . ALA B 1 36 ? -10.211 -12.18 10.805 1 96.81 36 ALA B CA 1
ATOM 3274 C C . ALA B 1 36 ? -10.133 -13.625 11.281 1 96.81 36 ALA B C 1
ATOM 3276 O O . ALA B 1 36 ? -10.867 -14.492 10.797 1 96.81 36 ALA B O 1
ATOM 3277 N N . ALA B 1 37 ? -9.305 -13.906 12.258 1 98 37 ALA B N 1
ATOM 3278 C CA . ALA B 1 37 ? -9.062 -15.266 12.734 1 98 37 ALA B CA 1
ATOM 3279 C C . ALA B 1 37 ? -10.094 -15.68 13.781 1 98 37 ALA B C 1
ATOM 3281 O O . ALA B 1 37 ? -10.219 -16.859 14.102 1 98 37 ALA B O 1
ATOM 3282 N N . ARG B 1 38 ? -10.766 -14.727 14.344 1 95.56 38 ARG B N 1
ATOM 3283 C CA . ARG B 1 38 ? -11.719 -15.016 15.414 1 95.56 38 ARG B CA 1
ATOM 3284 C C . ARG B 1 38 ? -12.773 -16.016 14.953 1 95.56 38 ARG B C 1
ATOM 3286 O O . ARG B 1 38 ? -13.445 -15.797 13.945 1 95.56 38 ARG B O 1
ATOM 3293 N N . GLY B 1 39 ? -12.836 -17.047 15.664 1 96.25 39 GLY B N 1
ATOM 3294 C CA . GLY B 1 39 ? -13.867 -18.047 15.406 1 96.25 39 GLY B CA 1
ATOM 3295 C C . GLY B 1 39 ? -13.516 -18.984 14.266 1 96.25 39 GLY B C 1
ATOM 3296 O O . GLY B 1 39 ? -14.32 -19.844 13.898 1 96.25 39 GLY B O 1
ATOM 3297 N N . ARG B 1 40 ? -12.375 -18.875 13.695 1 98 40 ARG B N 1
ATOM 3298 C CA . ARG B 1 40 ? -11.961 -19.734 12.602 1 98 40 ARG B CA 1
ATOM 3299 C C . ARG B 1 40 ? -11.227 -20.969 13.125 1 98 40 ARG B C 1
ATOM 3301 O O . ARG B 1 40 ? -10.742 -20.969 14.258 1 98 40 ARG B O 1
ATOM 3308 N N . GLN B 1 41 ? -11.102 -21.938 12.281 1 98.56 41 GLN B N 1
ATOM 3309 C CA . GLN B 1 41 ? -10.555 -23.219 12.734 1 98.56 41 GLN B CA 1
ATOM 3310 C C . GLN B 1 41 ? -9.109 -23.391 12.266 1 98.56 41 GLN B C 1
ATOM 3312 O O . GLN B 1 41 ? -8.398 -24.266 12.766 1 98.56 41 GLN B O 1
ATOM 3317 N N . ARG B 1 42 ? -8.719 -22.609 11.312 1 98.69 42 ARG B N 1
ATOM 3318 C CA . ARG B 1 42 ? -7.375 -22.75 10.766 1 98.69 42 ARG B CA 1
ATOM 3319 C C . ARG B 1 42 ? -6.922 -21.484 10.062 1 98.69 42 ARG B C 1
ATOM 3321 O O . ARG B 1 42 ? -7.723 -20.578 9.828 1 98.69 42 ARG B O 1
ATOM 3328 N N . LEU B 1 43 ? -5.691 -21.422 9.836 1 98.69 43 LEU B N 1
ATOM 3329 C CA . LEU B 1 43 ? -5.059 -20.359 9.055 1 98.69 43 LEU B CA 1
ATOM 3330 C C . LEU B 1 43 ? -4.621 -20.891 7.691 1 98.69 43 LEU B C 1
ATOM 3332 O O . LEU B 1 43 ? -3.975 -21.938 7.602 1 98.69 43 LEU B O 1
ATOM 3336 N N . ARG B 1 44 ? -5.055 -20.297 6.629 1 98.75 44 ARG B N 1
ATOM 3337 C CA . ARG B 1 44 ? -4.605 -20.609 5.277 1 98.75 44 ARG B CA 1
ATOM 3338 C C . ARG B 1 44 ? -3.895 -19.422 4.641 1 98.75 44 ARG B C 1
ATOM 3340 O O . ARG B 1 44 ? -4.508 -18.375 4.418 1 98.75 44 ARG B O 1
ATOM 3347 N N . VAL B 1 45 ? -2.627 -19.578 4.391 1 98.88 45 VAL B N 1
ATOM 3348 C CA . VAL B 1 45 ? -1.783 -18.5 3.895 1 98.88 45 VAL B CA 1
ATOM 3349 C C . VAL B 1 45 ? -1.362 -18.781 2.455 1 98.88 45 VAL B C 1
ATOM 3351 O O . VAL B 1 45 ? -0.768 -19.828 2.174 1 98.88 45 VAL B O 1
ATOM 3354 N N . THR B 1 46 ? -1.687 -17.844 1.604 1 98.81 46 THR B N 1
ATOM 3355 C CA . THR B 1 46 ? -1.393 -18.062 0.191 1 98.81 46 THR B CA 1
ATOM 3356 C C . THR B 1 46 ? -0.308 -17.094 -0.284 1 98.81 46 THR B C 1
ATOM 3358 O O . THR B 1 46 ? -0.316 -15.914 0.075 1 98.81 46 THR B O 1
ATOM 3361 N N . THR B 1 47 ? 0.661 -17.594 -0.977 1 98 47 THR B N 1
ATOM 3362 C CA . THR B 1 47 ? 1.641 -16.828 -1.74 1 98 47 THR B CA 1
ATOM 3363 C C . THR B 1 47 ? 1.811 -17.422 -3.141 1 98 47 THR B C 1
ATOM 3365 O O . THR B 1 47 ? 1.278 -18.484 -3.441 1 98 47 THR B O 1
ATOM 3368 N N . ALA B 1 48 ? 2.389 -16.594 -4.02 1 95.81 48 ALA B N 1
ATOM 3369 C CA . ALA B 1 48 ? 2.514 -17.031 -5.406 1 95.81 48 ALA B CA 1
ATOM 3370 C C . ALA B 1 48 ? 3.865 -16.625 -5.988 1 95.81 48 ALA B C 1
ATOM 3372 O O . ALA B 1 48 ? 4.496 -15.68 -5.512 1 95.81 48 ALA B O 1
ATOM 3373 N N . ALA B 1 49 ? 4.344 -17.359 -6.926 1 92.25 49 ALA B N 1
ATOM 3374 C CA . ALA B 1 49 ? 5.547 -17 -7.672 1 92.25 49 ALA B CA 1
ATOM 3375 C C . ALA B 1 49 ? 5.504 -17.578 -9.086 1 92.25 49 ALA B C 1
ATOM 3377 O O . ALA B 1 49 ? 4.914 -18.625 -9.32 1 92.25 49 ALA B O 1
ATOM 3378 N N . GLN B 1 50 ? 6.098 -16.844 -9.992 1 87.31 50 GLN B N 1
ATOM 3379 C CA . GLN B 1 50 ? 6.328 -17.359 -11.336 1 87.31 50 GLN B CA 1
ATOM 3380 C C . GLN B 1 50 ? 7.523 -18.312 -11.359 1 87.31 50 GLN B C 1
ATOM 3382 O O . GLN B 1 50 ? 8.57 -18.016 -10.781 1 87.31 50 GLN B O 1
ATOM 3387 N N . LEU B 1 51 ? 7.359 -19.438 -11.984 1 81.38 51 LEU B N 1
ATOM 3388 C CA . LEU B 1 51 ? 8.43 -20.438 -12.031 1 81.38 51 LEU B CA 1
ATOM 3389 C C . LEU B 1 51 ? 9.375 -20.156 -13.195 1 81.38 51 LEU B C 1
ATOM 3391 O O . LEU B 1 51 ? 9.516 -20.984 -14.102 1 81.38 51 LEU B O 1
ATOM 3395 N N . ASN B 1 52 ? 9.977 -19.047 -13.195 1 71.31 52 ASN B N 1
ATOM 3396 C CA . ASN B 1 52 ? 10.82 -18.641 -14.312 1 71.31 52 ASN B CA 1
ATOM 3397 C C . ASN B 1 52 ? 12.297 -18.922 -14.039 1 71.31 52 ASN B C 1
ATOM 3399 O O . ASN B 1 52 ? 13.172 -18.266 -14.602 1 71.31 52 ASN B O 1
ATOM 3403 N N . GLY B 1 53 ? 12.547 -19.953 -13.227 1 73.75 53 GLY B N 1
ATOM 3404 C CA . GLY B 1 53 ? 13.93 -20.281 -12.922 1 73.75 53 GLY B CA 1
ATOM 3405 C C . GLY B 1 53 ? 14.195 -20.422 -11.438 1 73.75 53 GLY B C 1
ATOM 3406 O O . GLY B 1 53 ? 13.289 -20.719 -10.664 1 73.75 53 GLY B O 1
ATOM 3407 N N . THR B 1 54 ? 15.492 -20.328 -11.148 1 80.69 54 THR B N 1
ATOM 3408 C CA . THR B 1 54 ? 15.898 -20.469 -9.75 1 80.69 54 THR B CA 1
ATOM 3409 C C . THR B 1 54 ? 15.586 -19.203 -8.961 1 80.69 54 THR B C 1
ATOM 3411 O O . THR B 1 54 ? 15.844 -18.094 -9.438 1 80.69 54 THR B O 1
ATOM 3414 N N . PRO B 1 55 ? 15.031 -19.422 -7.805 1 87.25 55 PRO B N 1
ATOM 3415 C CA . PRO B 1 55 ? 14.703 -18.25 -6.992 1 87.25 55 PRO B CA 1
ATOM 3416 C C . PRO B 1 55 ? 15.914 -17.344 -6.727 1 87.25 55 PRO B C 1
ATOM 3418 O O . PRO B 1 55 ? 17.016 -17.859 -6.465 1 87.25 55 PRO B O 1
ATOM 3421 N N . HIS B 1 56 ? 15.766 -16.094 -6.934 1 84.94 56 HIS B N 1
ATOM 3422 C CA . HIS B 1 56 ? 16.781 -15.141 -6.496 1 84.94 56 HIS B CA 1
ATOM 3423 C C . HIS B 1 56 ? 16.578 -14.75 -5.039 1 84.94 56 HIS B C 1
ATOM 3425 O O . HIS B 1 56 ? 15.602 -15.164 -4.41 1 84.94 56 HIS B O 1
ATOM 3431 N N . LEU B 1 57 ? 17.453 -13.953 -4.504 1 86.88 57 LEU B N 1
ATOM 3432 C CA . LEU B 1 57 ? 17.469 -13.625 -3.084 1 86.88 57 LEU B CA 1
ATOM 3433 C C . LEU B 1 57 ? 16.141 -13.016 -2.648 1 86.88 57 LEU B C 1
ATOM 3435 O O . LEU B 1 57 ? 15.641 -13.328 -1.565 1 86.88 57 LEU B O 1
ATOM 3439 N N . GLY B 1 58 ? 15.555 -12.102 -3.5 1 88.25 58 GLY B N 1
ATOM 3440 C CA . GLY B 1 58 ? 14.266 -11.508 -3.174 1 88.25 58 GLY B CA 1
ATOM 3441 C C . GLY B 1 58 ? 13.164 -12.539 -2.98 1 88.25 58 GLY B C 1
ATOM 3442 O O . GLY B 1 58 ? 12.375 -12.445 -2.041 1 88.25 58 GLY B O 1
ATOM 3443 N N . THR B 1 59 ? 13.141 -13.523 -3.867 1 90.44 59 THR B N 1
ATOM 3444 C CA . THR B 1 59 ? 12.156 -14.594 -3.77 1 90.44 59 THR B CA 1
ATOM 3445 C C . THR B 1 59 ? 12.414 -15.453 -2.535 1 90.44 59 THR B C 1
ATOM 3447 O O . THR B 1 59 ? 11.477 -15.859 -1.85 1 90.44 59 THR B O 1
ATOM 3450 N N . VAL B 1 60 ? 13.688 -15.734 -2.309 1 92.56 60 VAL B N 1
ATOM 3451 C CA . VAL B 1 60 ? 14.07 -16.547 -1.154 1 92.56 60 VAL B CA 1
ATOM 3452 C C . VAL B 1 60 ? 13.594 -15.867 0.13 1 92.56 60 VAL B C 1
ATOM 3454 O O . VAL B 1 60 ? 12.945 -16.5 0.969 1 92.56 60 VAL B O 1
ATOM 3457 N N . VAL B 1 61 ? 13.867 -14.625 0.234 1 94.62 61 VAL B N 1
ATOM 3458 C CA . VAL B 1 61 ? 13.492 -13.852 1.417 1 94.62 61 VAL B CA 1
ATOM 3459 C C . VAL B 1 61 ? 11.969 -13.836 1.563 1 94.62 61 VAL B C 1
ATOM 3461 O O . VAL B 1 61 ? 11.445 -14 2.666 1 94.62 61 VAL B O 1
ATOM 3464 N N . THR B 1 62 ? 11.289 -13.664 0.486 1 95.38 62 THR B N 1
ATOM 3465 C CA . THR B 1 62 ? 9.828 -13.641 0.516 1 95.38 62 THR B CA 1
ATOM 3466 C C . THR B 1 62 ? 9.281 -14.969 1.028 1 95.38 62 THR B C 1
ATOM 3468 O O . THR B 1 62 ? 8.453 -14.992 1.944 1 95.38 62 THR B O 1
ATOM 3471 N N . VAL B 1 63 ? 9.766 -16.047 0.458 1 97.25 63 VAL B N 1
ATOM 3472 C CA . VAL B 1 63 ? 9.25 -17.359 0.826 1 97.25 63 VAL B CA 1
ATOM 3473 C C . VAL B 1 63 ? 9.547 -17.641 2.297 1 97.25 63 VAL B C 1
ATOM 3475 O O . VAL B 1 63 ? 8.672 -18.078 3.045 1 97.25 63 VAL B O 1
ATOM 3478 N N . LEU B 1 64 ? 10.766 -17.375 2.727 1 98.44 64 LEU B N 1
ATOM 3479 C CA . LEU B 1 64 ? 11.125 -17.609 4.125 1 98.44 64 LEU B CA 1
ATOM 3480 C C . LEU B 1 64 ? 10.266 -16.75 5.047 1 98.44 64 LEU B C 1
ATOM 3482 O O . LEU B 1 64 ? 9.82 -17.203 6.102 1 98.44 64 LEU B O 1
ATOM 3486 N N . THR B 1 65 ? 10.031 -15.523 4.648 1 98.75 65 THR B N 1
ATOM 3487 C CA . THR B 1 65 ? 9.219 -14.625 5.453 1 98.75 65 THR B CA 1
ATOM 3488 C C . THR B 1 65 ? 7.781 -15.125 5.551 1 98.75 65 THR B C 1
ATOM 3490 O O . THR B 1 65 ? 7.156 -15.039 6.609 1 98.75 65 THR B O 1
ATOM 3493 N N . VAL B 1 66 ? 7.246 -15.664 4.488 1 98.88 66 VAL B N 1
ATOM 3494 C CA . VAL B 1 66 ? 5.898 -16.219 4.48 1 98.88 66 VAL B CA 1
ATOM 3495 C C . VAL B 1 66 ? 5.781 -17.312 5.547 1 98.88 66 VAL B C 1
ATOM 3497 O O . VAL B 1 66 ? 4.859 -17.281 6.363 1 98.88 66 VAL B O 1
ATOM 3500 N N . PHE B 1 67 ? 6.723 -18.188 5.551 1 98.94 67 PHE B N 1
ATOM 3501 C CA . PHE B 1 67 ? 6.68 -19.297 6.508 1 98.94 67 PHE B CA 1
ATOM 3502 C C . PHE B 1 67 ? 6.91 -18.781 7.926 1 98.94 67 PHE B C 1
ATOM 3504 O O . PHE B 1 67 ? 6.297 -19.281 8.875 1 98.94 67 PHE B O 1
ATOM 3511 N N . ALA B 1 68 ? 7.797 -17.812 8.086 1 98.94 68 ALA B N 1
ATOM 3512 C CA . ALA B 1 68 ? 8.062 -17.266 9.414 1 98.94 68 ALA B CA 1
ATOM 3513 C C . ALA B 1 68 ? 6.812 -16.578 9.977 1 98.94 68 ALA B C 1
ATOM 3515 O O . ALA B 1 68 ? 6.457 -16.797 11.141 1 98.94 68 ALA B O 1
ATOM 3516 N N . ILE B 1 69 ? 6.145 -15.766 9.188 1 98.88 69 ILE B N 1
ATOM 3517 C CA . ILE B 1 69 ? 4.93 -15.078 9.609 1 98.88 69 ILE B CA 1
ATOM 3518 C C . ILE B 1 69 ? 3.842 -16.109 9.93 1 98.88 69 ILE B C 1
ATOM 3520 O O . ILE B 1 69 ? 3.129 -15.977 10.922 1 98.88 69 ILE B O 1
ATOM 3524 N N . THR B 1 70 ? 3.738 -17.094 9.07 1 98.94 70 THR B N 1
ATOM 3525 C CA . THR B 1 70 ? 2.719 -18.125 9.25 1 98.94 70 THR B CA 1
ATOM 3526 C C . THR B 1 70 ? 2.941 -18.875 10.555 1 98.94 70 THR B C 1
ATOM 3528 O O . THR B 1 70 ? 2.004 -19.078 11.328 1 98.94 70 THR B O 1
ATOM 3531 N N . ALA B 1 71 ? 4.16 -19.297 10.781 1 98.94 71 ALA B N 1
ATOM 3532 C CA . ALA B 1 71 ? 4.484 -20.016 12.008 1 98.94 71 ALA B CA 1
ATOM 3533 C C . ALA B 1 71 ? 4.203 -19.172 13.242 1 98.94 71 ALA B C 1
ATOM 3535 O O . ALA B 1 71 ? 3.615 -19.641 14.211 1 98.94 71 ALA B O 1
ATOM 3536 N N . HIS B 1 72 ? 4.637 -17.922 13.227 1 98.88 72 HIS B N 1
ATOM 3537 C CA . HIS B 1 72 ? 4.414 -17 14.336 1 98.88 72 HIS B CA 1
ATOM 3538 C C . HIS B 1 72 ? 2.928 -16.812 14.609 1 98.88 72 HIS B C 1
ATOM 3540 O O . HIS B 1 72 ? 2.488 -16.891 15.766 1 98.88 72 HIS B O 1
ATOM 3546 N N . ALA B 1 73 ? 2.158 -16.594 13.57 1 98.81 73 ALA B N 1
ATOM 3547 C CA . ALA B 1 73 ? 0.717 -16.391 13.703 1 98.81 73 ALA B CA 1
ATOM 3548 C C . ALA B 1 73 ? 0.032 -17.641 14.219 1 98.81 73 ALA B C 1
ATOM 3550 O O . ALA B 1 73 ? -0.872 -17.562 15.055 1 98.81 73 ALA B O 1
ATOM 3551 N N . ALA B 1 74 ? 0.439 -18.781 13.664 1 98.81 74 ALA B N 1
ATOM 3552 C CA . ALA B 1 74 ? -0.131 -20.047 14.109 1 98.81 74 ALA B CA 1
ATOM 3553 C C . ALA B 1 74 ? 0.05 -20.234 15.609 1 98.81 74 ALA B C 1
ATOM 3555 O O . ALA B 1 74 ? -0.884 -20.641 16.312 1 98.81 74 ALA B O 1
ATOM 3556 N N . GLU B 1 75 ? 1.195 -19.938 16.047 1 98.62 75 GLU B N 1
ATOM 3557 C CA . GLU B 1 75 ? 1.498 -20.062 17.469 1 98.62 75 GLU B CA 1
ATOM 3558 C C . GLU B 1 75 ? 0.688 -19.078 18.297 1 98.62 75 GLU B C 1
ATOM 3560 O O . GLU B 1 75 ? 0.053 -19.453 19.281 1 98.62 75 GLU B O 1
ATOM 3565 N N . GLN B 1 76 ? 0.684 -17.828 17.922 1 98.12 76 GLN B N 1
ATOM 3566 C CA . GLN B 1 76 ? 0.033 -16.766 18.688 1 98.12 76 GLN B CA 1
ATOM 3567 C C . GLN B 1 76 ? -1.481 -16.953 18.719 1 98.12 76 GLN B C 1
ATOM 3569 O O . GLN B 1 76 ? -2.139 -16.625 19.703 1 98.12 76 GLN B O 1
ATOM 3574 N N . LEU B 1 77 ? -2.039 -17.453 17.625 1 98.25 77 LEU B N 1
ATOM 3575 C CA . LEU B 1 77 ? -3.486 -17.578 17.5 1 98.25 77 LEU B CA 1
ATOM 3576 C C . LEU B 1 77 ? -3.945 -18.984 17.891 1 98.25 77 LEU B C 1
ATOM 3578 O O . LEU B 1 77 ? -5.148 -19.234 17.984 1 98.25 77 LEU B O 1
ATOM 3582 N N . ASN B 1 78 ? -2.953 -19.812 18.094 1 98.12 78 ASN B N 1
ATOM 3583 C CA . ASN B 1 78 ? -3.24 -21.203 18.406 1 98.12 78 ASN B CA 1
ATOM 3584 C C . ASN B 1 78 ? -4.148 -21.828 17.344 1 98.12 78 ASN B C 1
ATOM 3586 O O . ASN B 1 78 ? -5.199 -22.391 17.672 1 98.12 78 ASN B O 1
ATOM 3590 N N . LEU B 1 79 ? -3.795 -21.719 16.094 1 98.62 79 LEU B N 1
ATOM 3591 C CA . LEU B 1 79 ? -4.5 -22.281 14.953 1 98.62 79 LEU B CA 1
ATOM 3592 C C . LEU B 1 79 ? -3.553 -23.109 14.094 1 98.62 79 LEU B C 1
ATOM 3594 O O . LEU B 1 79 ? -2.406 -22.719 13.867 1 98.62 79 LEU B O 1
ATOM 3598 N N . PRO B 1 80 ? -3.998 -24.328 13.68 1 98.62 80 PRO B N 1
ATOM 3599 C CA . PRO B 1 80 ? -3.201 -24.984 12.641 1 98.62 80 PRO B CA 1
ATOM 3600 C C . PRO B 1 80 ? -3.105 -24.156 11.359 1 98.62 80 PRO B C 1
ATOM 3602 O O . PRO B 1 80 ? -4.039 -23.422 11.023 1 98.62 80 PRO B O 1
ATOM 3605 N N . ALA B 1 81 ? -2.006 -24.25 10.664 1 98.75 81 ALA B N 1
ATOM 3606 C CA . ALA B 1 81 ? -1.798 -23.391 9.508 1 98.75 81 ALA B CA 1
ATOM 3607 C C . ALA B 1 81 ? -1.251 -24.188 8.328 1 98.75 81 ALA B C 1
ATOM 3609 O O . ALA B 1 81 ? -0.578 -25.203 8.508 1 98.75 81 ALA B O 1
ATOM 3610 N N . THR B 1 82 ? -1.582 -23.766 7.148 1 98.81 82 THR B N 1
ATOM 3611 C CA . THR B 1 82 ? -1.072 -24.312 5.895 1 98.81 82 THR B CA 1
ATOM 3612 C C . THR B 1 82 ? -0.715 -23.188 4.926 1 98.81 82 THR B C 1
ATOM 3614 O O . THR B 1 82 ? -1.448 -22.203 4.816 1 98.81 82 THR B O 1
ATOM 3617 N N . VAL B 1 83 ? 0.437 -23.328 4.289 1 98.88 83 VAL B N 1
ATOM 3618 C CA . VAL B 1 83 ? 0.823 -22.391 3.232 1 98.88 83 VAL B CA 1
ATOM 3619 C C . VAL B 1 83 ? 0.443 -22.969 1.87 1 98.88 83 VAL B C 1
ATOM 3621 O O . VAL B 1 83 ? 0.735 -24.125 1.576 1 98.88 83 VAL B O 1
ATOM 3624 N N . ILE B 1 84 ? -0.302 -22.203 1.15 1 98.81 84 ILE B N 1
ATOM 3625 C CA . ILE B 1 84 ? -0.6 -22.547 -0.237 1 98.81 84 ILE B CA 1
ATOM 3626 C C . ILE B 1 84 ? 0.326 -21.766 -1.169 1 98.81 84 ILE B C 1
ATOM 3628 O O . ILE B 1 84 ? 0.331 -20.531 -1.161 1 98.81 84 ILE B O 1
ATOM 3632 N N . PHE B 1 85 ? 1.138 -22.531 -1.915 1 98.19 85 PHE B N 1
ATOM 3633 C CA . PHE B 1 85 ? 2.041 -21.922 -2.883 1 98.19 85 PHE B CA 1
ATOM 3634 C C . PHE B 1 85 ? 1.487 -22.047 -4.297 1 98.19 85 PHE B C 1
ATOM 3636 O O . PHE B 1 85 ? 1.538 -23.125 -4.891 1 98.19 85 PHE B O 1
ATOM 3643 N N . ASP B 1 86 ? 0.961 -20.938 -4.801 1 97.25 86 ASP B N 1
ATOM 3644 C CA . ASP B 1 86 ? 0.495 -20.891 -6.184 1 97.25 86 ASP B CA 1
ATOM 3645 C C . ASP B 1 86 ? 1.67 -20.812 -7.156 1 97.25 86 ASP B C 1
ATOM 3647 O O . ASP B 1 86 ? 2.35 -19.797 -7.234 1 97.25 86 ASP B O 1
ATOM 3651 N N . ALA B 1 87 ? 1.898 -21.906 -7.859 1 95.25 87 ALA B N 1
ATOM 3652 C CA . ALA B 1 87 ? 2.959 -21.984 -8.859 1 95.25 87 ALA B CA 1
ATOM 3653 C C . ALA B 1 87 ? 2.457 -21.531 -10.227 1 95.25 87 ALA B C 1
ATOM 3655 O O . ALA B 1 87 ? 1.748 -22.266 -10.914 1 95.25 87 ALA B O 1
ATOM 3656 N N . LEU B 1 88 ? 2.893 -20.375 -10.664 1 94.31 88 LEU B N 1
ATOM 3657 C CA . LEU B 1 88 ? 2.324 -19.719 -11.844 1 94.31 88 LEU B CA 1
ATOM 3658 C C . LEU B 1 88 ? 3.064 -20.141 -13.109 1 94.31 88 LEU B C 1
ATOM 3660 O O . LEU B 1 88 ? 3.848 -19.359 -13.656 1 94.31 88 LEU B O 1
ATOM 3664 N N . GLU B 1 89 ? 2.729 -21.281 -13.602 1 92.06 89 GLU B N 1
ATOM 3665 C CA . GLU B 1 89 ? 3.35 -21.828 -14.805 1 92.06 89 GLU B CA 1
ATOM 3666 C C . GLU B 1 89 ? 2.771 -21.172 -16.062 1 92.06 89 GLU B C 1
ATOM 3668 O O . GLU B 1 89 ? 3.207 -21.469 -17.172 1 92.06 89 GLU B O 1
ATOM 3673 N N . ASN B 1 90 ? 1.769 -20.297 -15.875 1 93.19 90 ASN B N 1
ATOM 3674 C CA . ASN B 1 90 ? 1.245 -19.547 -17.016 1 93.19 90 ASN B CA 1
ATOM 3675 C C . ASN B 1 90 ? 2.152 -18.375 -17.375 1 93.19 90 ASN B C 1
ATOM 3677 O O . ASN B 1 90 ? 1.883 -17.641 -18.328 1 93.19 90 ASN B O 1
ATOM 3681 N N . ALA B 1 91 ? 3.213 -18.234 -16.656 1 91.44 91 ALA B N 1
ATOM 3682 C CA . ALA B 1 91 ? 4.199 -17.219 -17.016 1 91.44 91 ALA B CA 1
ATOM 3683 C C . ALA B 1 91 ? 4.754 -17.453 -18.406 1 91.44 91 ALA B C 1
ATOM 3685 O O . ALA B 1 91 ? 4.777 -18.578 -18.891 1 91.44 91 ALA B O 1
ATOM 3686 N N . PRO B 1 92 ? 5.207 -16.375 -19.047 1 90.31 92 PRO B N 1
ATOM 3687 C CA . PRO B 1 92 ? 5.781 -16.547 -20.391 1 90.31 92 PRO B CA 1
ATOM 3688 C C . PRO B 1 92 ? 7.027 -17.422 -20.391 1 90.31 92 PRO B C 1
ATOM 3690 O O . PRO B 1 92 ? 7.945 -17.203 -19.594 1 90.31 92 PRO B O 1
ATOM 3693 N N . GLY B 1 93 ? 7.012 -18.422 -21.219 1 90.12 93 GLY B N 1
ATOM 3694 C CA . GLY B 1 93 ? 8.172 -19.281 -21.406 1 90.12 93 GLY B CA 1
ATOM 3695 C C . GLY B 1 93 ? 8.93 -18.984 -22.688 1 90.12 93 GLY B C 1
ATOM 3696 O O . GLY B 1 93 ? 10.156 -19.109 -22.734 1 90.12 93 GLY B O 1
ATOM 3697 N N . GLU B 1 94 ? 8.18 -18.672 -23.719 1 93.94 94 GLU B N 1
ATOM 3698 C CA . GLU B 1 94 ? 8.695 -18.297 -25.031 1 93.94 94 GLU B CA 1
ATOM 3699 C C . GLU B 1 94 ? 7.969 -17.062 -25.562 1 93.94 94 GLU B C 1
ATOM 3701 O O . GLU B 1 94 ? 6.762 -16.922 -25.375 1 93.94 94 GLU B O 1
ATOM 3706 N N . THR B 1 95 ? 8.719 -16.188 -26.125 1 95.69 95 THR B N 1
ATOM 3707 C CA . THR B 1 95 ? 8.156 -15.008 -26.781 1 95.69 95 THR B CA 1
ATOM 3708 C C . THR B 1 95 ? 8.555 -14.961 -28.25 1 95.69 95 THR B C 1
ATOM 3710 O O . THR B 1 95 ? 9.727 -15.125 -28.594 1 95.69 95 THR B O 1
ATOM 3713 N N . VAL B 1 96 ? 7.559 -14.797 -29.078 1 95.69 96 VAL B N 1
ATOM 3714 C CA . VAL B 1 96 ? 7.781 -14.75 -30.516 1 95.69 96 VAL B CA 1
ATOM 3715 C C . VAL B 1 96 ? 7.145 -13.492 -31.109 1 95.69 96 VAL B C 1
ATOM 3717 O O . VAL B 1 96 ? 6.051 -13.102 -30.703 1 95.69 96 VAL B O 1
ATOM 3720 N N . ASP B 1 97 ? 7.84 -12.867 -31.969 1 96.88 97 ASP B N 1
ATOM 3721 C CA . ASP B 1 97 ? 7.305 -11.719 -32.688 1 96.88 97 ASP B CA 1
ATOM 3722 C C . ASP B 1 97 ? 6.863 -12.109 -34.094 1 96.88 97 ASP B C 1
ATOM 3724 O O . ASP B 1 97 ? 7.664 -12.625 -34.875 1 96.88 97 ASP B O 1
ATOM 3728 N N . ILE B 1 98 ? 5.719 -11.969 -34.344 1 96.56 98 ILE B N 1
ATOM 3729 C CA . ILE B 1 98 ? 5.168 -12.258 -35.656 1 96.56 98 ILE B CA 1
ATOM 3730 C C . ILE B 1 98 ? 4.473 -11.016 -36.219 1 96.56 98 ILE B C 1
ATOM 3732 O O . ILE B 1 98 ? 3.439 -10.594 -35.688 1 96.56 98 ILE B O 1
ATOM 3736 N N . ASP B 1 99 ? 4.98 -10.383 -37.312 1 93.69 99 ASP B N 1
ATOM 3737 C CA . ASP B 1 99 ? 4.398 -9.242 -38 1 93.69 99 ASP B CA 1
ATOM 3738 C C . ASP B 1 99 ? 4.184 -8.07 -37.062 1 93.69 99 ASP B C 1
ATOM 3740 O O . ASP B 1 99 ? 3.102 -7.48 -37.031 1 93.69 99 ASP B O 1
ATOM 3744 N N . GLY B 1 100 ? 4.992 -7.852 -36.125 1 93.88 100 GLY B N 1
ATOM 3745 C CA . GLY B 1 100 ? 4.965 -6.691 -35.25 1 93.88 100 GLY B CA 1
ATOM 3746 C C . GLY B 1 100 ? 4.16 -6.918 -34 1 93.88 100 GLY B C 1
ATOM 3747 O O . GLY B 1 100 ? 4.004 -6.004 -33.188 1 93.88 100 GLY B O 1
ATOM 3748 N N . GLU B 1 101 ? 3.605 -8.109 -33.875 1 95.5 101 GLU B N 1
ATOM 3749 C CA . GLU B 1 101 ? 2.848 -8.461 -32.688 1 95.5 101 GLU B CA 1
ATOM 3750 C C . GLU B 1 101 ? 3.572 -9.523 -31.859 1 95.5 101 GLU B C 1
ATOM 3752 O O . GLU B 1 101 ? 4.172 -10.445 -32.406 1 95.5 101 GLU B O 1
ATOM 3757 N N . THR B 1 102 ? 3.529 -9.352 -30.531 1 97.25 102 THR B N 1
ATOM 3758 C CA . THR B 1 102 ? 4.207 -10.273 -29.641 1 97.25 102 THR B CA 1
ATOM 3759 C C . THR B 1 102 ? 3.27 -11.398 -29.203 1 97.25 102 THR B C 1
ATOM 3761 O O . THR B 1 102 ? 2.154 -11.141 -28.75 1 97.25 102 THR B O 1
ATOM 3764 N N . TYR B 1 103 ? 3.736 -12.594 -29.391 1 97.75 103 TYR B N 1
ATOM 3765 C CA . TYR B 1 103 ? 3.025 -13.781 -28.938 1 97.75 103 TYR B CA 1
ATOM 3766 C C . TYR B 1 103 ? 3.854 -14.57 -27.938 1 97.75 103 TYR B C 1
ATOM 3768 O O . TYR B 1 103 ? 5.082 -14.469 -27.922 1 97.75 103 TYR B O 1
ATOM 3776 N N . THR B 1 104 ? 3.125 -15.289 -27.094 1 97.06 104 THR B N 1
ATOM 3777 C CA . THR B 1 104 ? 3.842 -16.031 -26.062 1 97.06 104 THR B CA 1
ATOM 3778 C C . THR B 1 104 ? 3.277 -17.453 -25.938 1 97.06 104 THR B C 1
ATOM 3780 O O . THR B 1 104 ? 2.125 -17.703 -26.297 1 97.06 104 THR B O 1
ATOM 3783 N N . ARG B 1 105 ? 4.152 -18.375 -25.578 1 96.75 105 ARG B N 1
ATOM 3784 C CA . ARG B 1 105 ? 3.781 -19.656 -24.984 1 96.75 105 ARG B CA 1
ATOM 3785 C C . ARG B 1 105 ? 4.203 -19.734 -23.516 1 96.75 105 ARG B C 1
ATOM 3787 O O . ARG B 1 105 ? 5.25 -19.203 -23.141 1 96.75 105 ARG B O 1
ATOM 3794 N N . THR B 1 106 ? 3.361 -20.359 -22.719 1 94.94 106 THR B N 1
ATOM 3795 C CA . THR B 1 106 ? 3.621 -20.359 -21.281 1 94.94 106 THR B CA 1
ATOM 3796 C C . THR B 1 106 ? 4.684 -21.391 -20.938 1 94.94 106 THR B C 1
ATOM 3798 O O . THR B 1 106 ? 4.969 -22.297 -21.734 1 94.94 106 THR B O 1
ATOM 3801 N N . VAL B 1 107 ? 5.262 -21.234 -19.766 1 93.38 107 VAL B N 1
ATOM 3802 C CA . VAL B 1 107 ? 6.156 -22.25 -19.219 1 93.38 107 VAL B CA 1
ATOM 3803 C C . VAL B 1 107 ? 5.445 -23.609 -19.172 1 93.38 107 VAL B C 1
ATOM 3805 O O . VAL B 1 107 ? 6.027 -24.625 -19.531 1 93.38 107 VAL B O 1
ATOM 3808 N N . GLY B 1 108 ? 4.18 -23.594 -18.797 1 92.75 108 GLY B N 1
ATOM 3809 C CA . GLY B 1 108 ? 3.393 -24.828 -18.781 1 92.75 108 GLY B CA 1
ATOM 3810 C C . GLY B 1 108 ? 3.275 -25.469 -20.141 1 92.75 108 GLY B C 1
ATOM 3811 O O . GLY B 1 108 ? 3.371 -26.688 -20.266 1 92.75 108 GLY B O 1
ATOM 3812 N N . ASP B 1 109 ? 3.096 -24.656 -21.141 1 94.12 109 ASP B N 1
ATOM 3813 C CA . ASP B 1 109 ? 3.016 -25.172 -22.516 1 94.12 109 ASP B CA 1
ATOM 3814 C C . ASP B 1 109 ? 4.32 -25.859 -22.922 1 94.12 109 ASP B C 1
ATOM 3816 O O . ASP B 1 109 ? 4.301 -26.922 -23.547 1 94.12 109 ASP B O 1
ATOM 3820 N N . LEU B 1 110 ? 5.395 -25.234 -22.547 1 94.5 110 LEU B N 1
ATOM 3821 C CA . LEU B 1 110 ? 6.703 -25.766 -22.922 1 94.5 110 LEU B CA 1
ATOM 3822 C C . LEU B 1 110 ? 7.02 -27.031 -22.156 1 94.5 110 LEU B C 1
ATOM 3824 O O . LEU B 1 110 ? 7.684 -27.938 -22.672 1 94.5 110 LEU B O 1
ATOM 3828 N N . ILE B 1 111 ? 6.594 -27.047 -20.922 1 92.56 111 ILE B N 1
ATOM 3829 C CA . ILE B 1 111 ? 6.75 -28.281 -20.141 1 92.56 111 ILE B CA 1
ATOM 3830 C C . ILE B 1 111 ? 5.926 -29.391 -20.766 1 92.56 111 ILE B C 1
ATOM 3832 O O . ILE B 1 111 ? 6.438 -30.5 -21 1 92.56 111 ILE B O 1
ATOM 3836 N N . ASP B 1 112 ? 4.703 -29.172 -21.109 1 92.69 112 ASP B N 1
ATOM 3837 C CA . ASP B 1 112 ? 3.793 -30.156 -21.672 1 92.69 112 ASP B CA 1
ATOM 3838 C C . ASP B 1 112 ? 4.312 -30.688 -23 1 92.69 112 ASP B C 1
ATOM 3840 O O . ASP B 1 112 ? 4.109 -31.859 -23.328 1 92.69 112 ASP B O 1
ATOM 3844 N N . SER B 1 113 ? 4.988 -29.812 -23.766 1 93.88 113 SER B N 1
ATOM 3845 C CA . SER B 1 113 ? 5.473 -30.203 -25.094 1 93.88 113 SER B CA 1
ATOM 3846 C C . SER B 1 113 ? 6.871 -30.812 -25.016 1 93.88 113 SER B C 1
ATOM 3848 O O . SER B 1 113 ? 7.441 -31.203 -26.031 1 93.88 113 SER B O 1
ATOM 3850 N N . GLY B 1 114 ? 7.465 -30.797 -23.828 1 92.75 114 GLY B N 1
ATOM 3851 C CA . GLY B 1 114 ? 8.758 -31.438 -23.641 1 92.75 114 GLY B CA 1
ATOM 3852 C C . GLY B 1 114 ? 9.922 -30.5 -23.891 1 92.75 114 GLY B C 1
ATOM 3853 O O . GLY B 1 114 ? 11.086 -30.922 -23.844 1 92.75 114 GLY B O 1
ATOM 3854 N N . HIS B 1 115 ? 9.672 -29.25 -24.156 1 93.31 115 HIS B N 1
ATOM 3855 C CA . HIS B 1 115 ? 10.734 -28.297 -24.438 1 93.31 115 HIS B CA 1
ATOM 3856 C C . HIS B 1 115 ? 11.414 -27.812 -23.172 1 93.31 115 HIS B C 1
ATOM 3858 O O . HIS B 1 115 ? 12.523 -27.281 -23.219 1 93.31 115 HIS B O 1
ATOM 3864 N N . LEU B 1 116 ? 10.688 -27.891 -22.047 1 91 116 LEU B N 1
ATOM 3865 C CA . LEU B 1 116 ? 11.242 -27.594 -20.734 1 91 116 LEU B CA 1
ATOM 3866 C C . LEU B 1 116 ? 11.062 -28.766 -19.781 1 91 116 LEU B C 1
ATOM 3868 O O . LEU B 1 116 ? 10.023 -29.438 -19.797 1 91 116 LEU B O 1
ATOM 3872 N N . ASP B 1 117 ? 12.07 -28.953 -19.016 1 90.56 117 ASP B N 1
ATOM 3873 C CA . ASP B 1 117 ? 11.992 -30 -17.984 1 90.56 117 ASP B CA 1
ATOM 3874 C C . ASP B 1 117 ? 11.289 -29.484 -16.734 1 90.56 117 ASP B C 1
ATOM 3876 O O . ASP B 1 117 ? 11.742 -28.516 -16.109 1 90.56 117 ASP B O 1
ATOM 3880 N N . ARG B 1 118 ? 10.219 -30.125 -16.391 1 88.19 118 ARG B N 1
ATOM 3881 C CA . ARG B 1 118 ? 9.43 -29.719 -15.242 1 88.19 118 ARG B CA 1
ATOM 3882 C C . ARG B 1 118 ? 10.273 -29.719 -13.969 1 88.19 118 ARG B C 1
ATOM 3884 O O . ARG B 1 118 ? 10.227 -28.766 -13.18 1 88.19 118 ARG B O 1
ATOM 3891 N N . VAL B 1 119 ? 10.984 -30.75 -13.734 1 87.81 119 VAL B N 1
ATOM 3892 C CA . VAL B 1 119 ? 11.773 -30.922 -12.523 1 87.81 119 VAL B CA 1
ATOM 3893 C C . VAL B 1 119 ? 12.789 -29.781 -12.406 1 87.81 119 VAL B C 1
ATOM 3895 O O . VAL B 1 119 ? 12.945 -29.188 -11.336 1 87.81 119 VAL B O 1
ATOM 3898 N N . GLU B 1 120 ? 13.398 -29.484 -13.477 1 84.25 120 GLU B N 1
ATOM 3899 C CA . GLU B 1 120 ? 14.391 -28.406 -13.484 1 84.25 120 GLU B CA 1
ATOM 3900 C C . GLU B 1 120 ? 13.75 -27.062 -13.156 1 84.25 120 GLU B C 1
ATOM 3902 O O . GLU B 1 120 ? 14.367 -26.234 -12.484 1 84.25 120 GLU B O 1
ATOM 3907 N N . ARG B 1 121 ? 12.555 -26.891 -13.609 1 84.56 121 ARG B N 1
ATOM 3908 C CA . ARG B 1 121 ? 11.883 -25.609 -13.438 1 84.56 121 ARG B CA 1
ATOM 3909 C C . ARG B 1 121 ? 11.367 -25.438 -12.008 1 84.56 121 ARG B C 1
ATOM 3911 O O . ARG B 1 121 ? 11.297 -24.328 -11.492 1 84.56 121 ARG B O 1
ATOM 3918 N N . VAL B 1 122 ? 11.086 -26.531 -11.375 1 87.31 122 VAL B N 1
ATOM 3919 C CA . VAL B 1 122 ? 10.383 -26.469 -10.102 1 87.31 122 VAL B CA 1
ATOM 3920 C C . VAL B 1 122 ? 11.359 -26.781 -8.961 1 87.31 122 VAL B C 1
ATOM 3922 O O . VAL B 1 122 ? 11.102 -26.438 -7.805 1 87.31 122 VAL B O 1
ATOM 3925 N N . SER B 1 123 ? 12.492 -27.375 -9.18 1 86.75 123 SER B N 1
ATOM 3926 C CA . SER B 1 123 ? 13.344 -27.969 -8.156 1 86.75 123 SER B CA 1
ATOM 3927 C C . SER B 1 123 ? 13.859 -26.906 -7.188 1 86.75 123 SER B C 1
ATOM 3929 O O . SER B 1 123 ? 13.898 -27.141 -5.977 1 86.75 123 SER B O 1
ATOM 3931 N N . GLY B 1 124 ? 14.266 -25.812 -7.734 1 86.19 124 GLY B N 1
ATOM 3932 C CA . GLY B 1 124 ? 14.75 -24.766 -6.859 1 86.19 124 GLY B CA 1
ATOM 3933 C C . GLY B 1 124 ? 13.703 -24.281 -5.871 1 86.19 124 GLY B C 1
ATOM 3934 O O . GLY B 1 124 ? 14 -24.094 -4.691 1 86.19 124 GLY B O 1
ATOM 3935 N N . PHE B 1 125 ? 12.523 -24.109 -6.355 1 91.12 125 PHE B N 1
ATOM 3936 C CA . PHE B 1 125 ? 11.422 -23.672 -5.5 1 91.12 125 PHE B CA 1
ATOM 3937 C C . PHE B 1 125 ? 11.047 -24.766 -4.504 1 91.12 125 PHE B C 1
ATOM 3939 O O . PHE B 1 125 ? 10.812 -24.484 -3.328 1 91.12 125 PHE B O 1
ATOM 3946 N N . GLN B 1 126 ? 11.031 -25.953 -5.012 1 92.62 126 GLN B N 1
ATOM 3947 C CA . GLN B 1 126 ? 10.664 -27.078 -4.145 1 92.62 126 GLN B CA 1
ATOM 3948 C C . GLN B 1 126 ? 11.656 -27.234 -3 1 92.62 126 GLN B C 1
ATOM 3950 O O . GLN B 1 126 ? 11.266 -27.484 -1.858 1 92.62 126 GLN B O 1
ATOM 3955 N N . ARG B 1 127 ? 12.906 -27.141 -3.293 1 92.62 127 ARG B N 1
ATOM 3956 C CA . ARG B 1 127 ? 13.945 -27.234 -2.266 1 92.62 127 ARG B CA 1
ATOM 3957 C C . ARG B 1 127 ? 13.75 -26.156 -1.204 1 92.62 127 ARG B C 1
ATOM 3959 O O . ARG B 1 127 ? 13.844 -26.422 -0.006 1 92.62 127 ARG B O 1
ATOM 3966 N N . LEU B 1 128 ? 13.539 -24.953 -1.67 1 95.25 128 LEU B N 1
ATOM 3967 C CA . LEU B 1 128 ? 13.344 -23.828 -0.772 1 95.25 128 LEU B CA 1
ATOM 3968 C C . LEU B 1 128 ? 12.094 -24.031 0.08 1 95.25 128 LEU B C 1
ATOM 3970 O O . LEU B 1 128 ? 12.125 -23.812 1.294 1 95.25 128 LEU B O 1
ATOM 3974 N N . LEU B 1 129 ? 10.992 -24.453 -0.494 1 97.25 129 LEU B N 1
ATOM 3975 C CA . LEU B 1 129 ? 9.727 -24.672 0.201 1 97.25 129 LEU B CA 1
ATOM 3976 C C . LEU B 1 129 ? 9.852 -25.812 1.21 1 97.25 129 LEU B C 1
ATOM 3978 O O . LEU B 1 129 ? 9.359 -25.703 2.334 1 97.25 129 LEU B O 1
ATOM 3982 N N . ASP B 1 130 ? 10.516 -26.859 0.794 1 97.12 130 ASP B N 1
ATOM 3983 C CA . ASP B 1 130 ? 10.734 -27.984 1.697 1 97.12 130 ASP B CA 1
ATOM 3984 C C . ASP B 1 130 ? 11.555 -27.562 2.914 1 97.12 130 ASP B C 1
ATOM 3986 O O . ASP B 1 130 ? 11.242 -27.938 4.043 1 97.12 130 ASP B O 1
ATOM 3990 N N . TRP B 1 131 ? 12.578 -26.828 2.615 1 97.25 131 TRP B N 1
ATOM 3991 C CA . TRP B 1 131 ? 13.43 -26.359 3.705 1 97.25 131 TRP B CA 1
ATOM 3992 C C . TRP B 1 131 ? 12.633 -25.484 4.672 1 97.25 131 TRP B C 1
ATOM 3994 O O . TRP B 1 131 ? 12.703 -25.672 5.887 1 97.25 131 TRP B O 1
ATOM 4004 N N . ALA B 1 132 ? 11.914 -24.531 4.16 1 98.44 132 ALA B N 1
ATOM 4005 C CA . ALA B 1 132 ? 11.141 -23.609 4.98 1 98.44 132 ALA B CA 1
ATOM 4006 C C . ALA B 1 132 ? 10.07 -24.344 5.777 1 98.44 132 ALA B C 1
ATOM 4008 O O . ALA B 1 132 ? 9.836 -24.047 6.949 1 98.44 132 ALA B O 1
ATOM 4009 N N . ALA B 1 133 ? 9.406 -25.266 5.109 1 98.75 133 ALA B N 1
ATOM 4010 C CA . ALA B 1 133 ? 8.375 -26.062 5.77 1 98.75 133 ALA B CA 1
ATOM 4011 C C . ALA B 1 133 ? 8.961 -26.859 6.934 1 98.75 133 ALA B C 1
ATOM 4013 O O . ALA B 1 133 ? 8.391 -26.875 8.031 1 98.75 133 ALA B O 1
ATOM 4014 N N . ALA B 1 134 ? 10.07 -27.5 6.695 1 98.44 134 ALA B N 1
ATOM 4015 C CA . ALA B 1 134 ? 10.727 -28.297 7.734 1 98.44 134 ALA B CA 1
ATOM 4016 C C . ALA B 1 134 ? 11.18 -27.406 8.891 1 98.44 134 ALA B C 1
ATOM 4018 O O . ALA B 1 134 ? 10.992 -27.766 10.062 1 98.44 134 ALA B O 1
ATOM 4019 N N . ARG B 1 135 ? 11.766 -26.281 8.562 1 98.31 135 ARG B N 1
ATOM 4020 C CA . ARG B 1 135 ? 12.32 -25.375 9.57 1 98.31 135 ARG B CA 1
ATOM 4021 C C . ARG B 1 135 ? 11.219 -24.781 10.43 1 98.31 135 ARG B C 1
ATOM 4023 O O . ARG B 1 135 ? 11.398 -24.578 11.633 1 98.31 135 ARG B O 1
ATOM 4030 N N . SER B 1 136 ? 10.086 -24.422 9.836 1 98.69 136 SER B N 1
ATOM 4031 C CA . SER B 1 136 ? 9 -23.719 10.516 1 98.69 136 SER B CA 1
ATOM 4032 C C . SER B 1 136 ? 7.98 -24.703 11.094 1 98.69 136 SER B C 1
ATOM 4034 O O . SER B 1 136 ? 7.129 -24.312 11.898 1 98.69 136 SER B O 1
ATOM 4036 N N . HIS B 1 137 ? 7.949 -25.922 10.609 1 98.31 137 HIS B N 1
ATOM 4037 C CA . HIS B 1 137 ? 6.961 -26.938 10.953 1 98.31 137 HIS B CA 1
ATOM 4038 C C . HIS B 1 137 ? 5.578 -26.562 10.438 1 98.31 137 HIS B C 1
ATOM 4040 O O . HIS B 1 137 ? 4.57 -26.828 11.094 1 98.31 137 HIS B O 1
ATOM 4046 N N . ILE B 1 138 ? 5.52 -25.797 9.344 1 98.75 138 ILE B N 1
ATOM 4047 C CA . ILE B 1 138 ? 4.277 -25.453 8.664 1 98.75 138 ILE B CA 1
ATOM 4048 C C . ILE B 1 138 ? 4.16 -26.25 7.367 1 98.75 138 ILE B C 1
ATOM 4050 O O . ILE B 1 138 ? 5.066 -26.234 6.531 1 98.75 138 ILE B O 1
ATOM 4054 N N . ARG B 1 139 ? 3.158 -26.984 7.223 1 98.25 139 ARG B N 1
ATOM 4055 C CA . ARG B 1 139 ? 2.924 -27.719 5.984 1 98.25 139 ARG B CA 1
ATOM 4056 C C . ARG B 1 139 ? 2.615 -26.766 4.832 1 98.25 139 ARG B C 1
ATOM 4058 O O . ARG B 1 139 ? 2.15 -25.641 5.055 1 98.25 139 ARG B O 1
ATOM 4065 N N . TYR B 1 140 ? 2.906 -27.219 3.621 1 98.56 140 TYR B N 1
ATOM 4066 C CA . TYR B 1 140 ? 2.537 -26.406 2.471 1 98.56 140 TYR B CA 1
ATOM 4067 C C . TYR B 1 140 ? 1.934 -27.266 1.364 1 98.56 140 TYR B C 1
ATOM 4069 O O . TYR B 1 140 ? 2.105 -28.484 1.354 1 98.56 140 TYR B O 1
ATOM 4077 N N . GLU B 1 141 ? 1.136 -26.625 0.575 1 98.12 141 GLU B N 1
ATOM 4078 C CA . GLU B 1 141 ? 0.569 -27.188 -0.644 1 98.12 141 GLU B CA 1
ATOM 4079 C C . GLU B 1 141 ? 1.078 -26.453 -1.883 1 98.12 141 GLU B C 1
ATOM 4081 O O . GLU B 1 141 ? 1.154 -25.219 -1.896 1 98.12 141 GLU B O 1
ATOM 4086 N N . PHE B 1 142 ? 1.556 -27.25 -2.771 1 96.5 142 PHE B N 1
ATOM 4087 C CA . PHE B 1 142 ? 1.962 -26.734 -4.074 1 96.5 142 PHE B CA 1
ATOM 4088 C C . PHE B 1 142 ? 0.795 -26.75 -5.055 1 96.5 142 PHE B C 1
ATOM 4090 O O . PHE B 1 142 ? 0.277 -27.828 -5.383 1 96.5 142 PHE B O 1
ATOM 4097 N N . ARG B 1 143 ? 0.333 -25.594 -5.574 1 96.88 143 ARG B N 1
ATOM 4098 C CA . ARG B 1 143 ? -0.834 -25.516 -6.445 1 96.88 143 ARG B CA 1
ATOM 4099 C C . ARG B 1 143 ? -0.465 -24.953 -7.812 1 96.88 143 ARG B C 1
ATOM 4101 O O . ARG B 1 143 ? -0.275 -23.734 -7.953 1 96.88 143 ARG B O 1
ATOM 4108 N N . PRO B 1 144 ? -0.428 -25.797 -8.867 1 94.75 144 PRO B N 1
ATOM 4109 C CA . PRO B 1 144 ? -0.134 -25.312 -10.219 1 94.75 144 PRO B CA 1
ATOM 4110 C C . PRO B 1 144 ? -1.227 -24.406 -10.773 1 94.75 144 PRO B C 1
ATOM 4112 O O . PRO B 1 144 ? -2.383 -24.5 -10.352 1 94.75 144 PRO B O 1
ATOM 4115 N N . TYR B 1 145 ? -0.877 -23.625 -11.75 1 95.75 145 TYR B N 1
ATOM 4116 C CA . TYR B 1 145 ? -1.816 -22.672 -12.328 1 95.75 145 TYR B CA 1
ATOM 4117 C C . TYR B 1 145 ? -3.018 -23.391 -12.93 1 95.75 145 TYR B C 1
ATOM 4119 O O . TYR B 1 145 ? -4.145 -22.891 -12.859 1 95.75 145 TYR B O 1
ATOM 4127 N N . SER B 1 146 ? -2.785 -24.516 -13.531 1 92.88 146 SER B N 1
ATOM 4128 C CA . SER B 1 146 ? -3.873 -25.25 -14.164 1 92.88 146 SER B CA 1
ATOM 4129 C C . SER B 1 146 ? -4.922 -25.672 -13.141 1 92.88 146 SER B C 1
ATOM 4131 O O . SER B 1 146 ? -6.113 -25.703 -13.453 1 92.88 146 SER B O 1
ATOM 4133 N N . VAL B 1 147 ? -4.461 -25.984 -11.953 1 95.25 147 VAL B N 1
ATOM 4134 C CA . VAL B 1 147 ? -5.383 -26.328 -10.875 1 95.25 147 VAL B CA 1
ATOM 4135 C C . VAL B 1 147 ? -6.059 -25.047 -10.359 1 95.25 147 VAL B C 1
ATOM 4137 O O . VAL B 1 147 ? -7.285 -25 -10.242 1 95.25 147 VAL B O 1
ATOM 4140 N N . TYR B 1 148 ? -5.305 -24.047 -10.148 1 96.94 148 TYR B N 1
ATOM 4141 C CA . TYR B 1 148 ? -5.777 -22.766 -9.633 1 96.94 148 TYR B CA 1
ATOM 4142 C C . TYR B 1 148 ? -6.883 -22.203 -10.508 1 96.94 148 TYR B C 1
ATOM 4144 O O . TYR B 1 148 ? -7.965 -21.859 -10.023 1 96.94 148 TYR B O 1
ATOM 4152 N N . GLN B 1 149 ? -6.645 -22.062 -11.828 1 96.06 149 GLN B N 1
ATOM 4153 C CA . GLN B 1 149 ? -7.598 -21.406 -12.719 1 96.06 149 GLN B CA 1
ATOM 4154 C C . GLN B 1 149 ? -8.836 -22.266 -12.922 1 96.06 149 GLN B C 1
ATOM 4156 O O . GLN B 1 149 ? -9.859 -21.797 -13.43 1 96.06 149 GLN B O 1
ATOM 4161 N N . GLY B 1 150 ? -8.758 -23.547 -12.469 1 96.06 150 GLY B N 1
ATOM 4162 C CA . GLY B 1 150 ? -9.898 -24.438 -12.578 1 96.06 150 GLY B CA 1
ATOM 4163 C C . GLY B 1 150 ? -10.805 -24.406 -11.367 1 96.06 150 GLY B C 1
ATOM 4164 O O . GLY B 1 150 ? -11.898 -24.969 -11.383 1 96.06 150 GLY B O 1
ATOM 4165 N N . LEU B 1 151 ? -10.406 -23.719 -10.312 1 96.94 151 LEU B N 1
ATOM 4166 C CA . LEU B 1 151 ? -11.227 -23.641 -9.102 1 96.94 151 LEU B CA 1
ATOM 4167 C C . LEU B 1 151 ? -12.5 -22.844 -9.352 1 96.94 151 LEU B C 1
ATOM 4169 O O . LEU B 1 151 ? -12.469 -21.828 -10.047 1 96.94 151 LEU B O 1
ATOM 4173 N N . ARG B 1 152 ? -13.539 -23.281 -8.789 1 96.94 152 ARG B N 1
ATOM 4174 C CA . ARG B 1 152 ? -14.859 -22.703 -9.047 1 96.94 152 ARG B CA 1
ATOM 4175 C C . ARG B 1 152 ? -14.875 -21.219 -8.703 1 96.94 152 ARG B C 1
ATOM 4177 O O . ARG B 1 152 ? -15.305 -20.391 -9.516 1 96.94 152 ARG B O 1
ATOM 4184 N N . PRO B 1 153 ? -14.367 -20.797 -7.496 1 97.69 153 PRO B N 1
ATOM 4185 C CA . PRO B 1 153 ? -14.406 -19.359 -7.199 1 97.69 153 PRO B CA 1
ATOM 4186 C C . PRO B 1 153 ? -13.602 -18.531 -8.195 1 97.69 153 PRO B C 1
ATOM 4188 O O . PRO B 1 153 ? -13.969 -17.391 -8.492 1 97.69 153 PRO B O 1
ATOM 4191 N N . VAL B 1 154 ? -12.492 -19.078 -8.68 1 98.38 154 VAL B N 1
ATOM 4192 C CA . VAL B 1 154 ? -11.672 -18.375 -9.656 1 98.38 154 VAL B CA 1
ATOM 4193 C C . VAL B 1 154 ? -12.469 -18.156 -10.945 1 98.38 154 VAL B C 1
ATOM 4195 O O . VAL B 1 154 ? -12.469 -17.062 -11.5 1 98.38 154 VAL B O 1
ATOM 4198 N N . ARG B 1 155 ? -13.18 -19.125 -11.344 1 98.38 155 ARG B N 1
ATOM 4199 C CA . ARG B 1 155 ? -13.953 -19.062 -12.578 1 98.38 155 ARG B CA 1
ATOM 4200 C C . ARG B 1 155 ? -15.227 -18.25 -12.383 1 98.38 155 ARG B C 1
ATOM 4202 O O . ARG B 1 155 ? -15.695 -17.578 -13.305 1 98.38 155 ARG B O 1
ATOM 4209 N N . GLU B 1 156 ? -15.82 -18.266 -11.164 1 98 156 GLU B N 1
ATOM 4210 C CA . GLU B 1 156 ? -16.922 -17.359 -10.844 1 98 156 GLU B CA 1
ATOM 4211 C C . GLU B 1 156 ? -16.484 -15.906 -10.961 1 98 156 GLU B C 1
ATOM 4213 O O . GLU B 1 156 ? -17.234 -15.078 -11.477 1 98 156 GLU B O 1
ATOM 4218 N N . CYS B 1 157 ? -15.297 -15.648 -10.461 1 98.5 157 CYS B N 1
ATOM 4219 C CA . CYS B 1 157 ? -14.758 -14.297 -10.57 1 98.5 157 CYS B CA 1
ATOM 4220 C C . CYS B 1 157 ? -14.539 -13.922 -12.031 1 98.5 157 CYS B C 1
ATOM 4222 O O . CYS B 1 157 ? -14.812 -12.789 -12.438 1 98.5 157 CYS B O 1
ATOM 4224 N N . LEU B 1 158 ? -14.016 -14.875 -12.82 1 98.5 158 LEU B N 1
ATOM 4225 C CA . LEU B 1 158 ? -13.875 -14.656 -14.258 1 98.5 158 LEU B CA 1
ATOM 4226 C C . LEU B 1 158 ? -15.203 -14.25 -14.883 1 98.5 158 LEU B C 1
ATOM 4228 O O . LEU B 1 158 ? -15.258 -13.273 -15.641 1 98.5 158 LEU B O 1
ATOM 4232 N N . HIS B 1 159 ? -16.219 -14.953 -14.586 1 98.69 159 HIS B N 1
ATOM 4233 C CA . HIS B 1 159 ? -17.547 -14.68 -15.125 1 98.69 159 HIS B CA 1
ATOM 4234 C C . HIS B 1 159 ? -18.062 -13.312 -14.68 1 98.69 159 HIS B C 1
ATOM 4236 O O . HIS B 1 159 ? -18.656 -12.578 -15.469 1 98.69 159 HIS B O 1
ATOM 4242 N N . ALA B 1 160 ? -17.828 -13 -13.414 1 98.44 160 ALA B N 1
ATOM 4243 C CA . ALA B 1 160 ? -18.234 -11.703 -12.891 1 98.44 160 ALA B CA 1
ATOM 4244 C C . ALA B 1 160 ? -17.547 -10.555 -13.625 1 98.44 160 ALA B C 1
ATOM 4246 O O . ALA B 1 160 ? -18.188 -9.57 -14 1 98.44 160 ALA B O 1
ATOM 4247 N N . ILE B 1 161 ? -16.25 -10.672 -13.867 1 98.44 161 ILE B N 1
ATOM 4248 C CA . ILE B 1 161 ? -15.477 -9.656 -14.578 1 98.44 161 ILE B CA 1
ATOM 4249 C C . ILE B 1 161 ? -15.969 -9.562 -16.016 1 98.44 161 ILE B C 1
ATOM 4251 O O . ILE B 1 161 ? -16.219 -8.469 -16.531 1 98.44 161 ILE B O 1
ATOM 4255 N N . ALA B 1 162 ? -16.156 -10.719 -16.625 1 98.62 162 ALA B N 1
ATOM 4256 C CA . ALA B 1 162 ? -16.609 -10.766 -18 1 98.62 162 ALA B CA 1
ATOM 4257 C C . ALA B 1 162 ? -17.984 -10.109 -18.141 1 98.62 162 ALA B C 1
ATOM 4259 O O . ALA B 1 162 ? -18.281 -9.484 -19.172 1 98.62 162 ALA B O 1
ATOM 4260 N N . SER B 1 163 ? -18.812 -10.234 -17.141 1 98.31 163 SER B N 1
ATOM 4261 C CA . SER B 1 163 ? -20.188 -9.742 -17.172 1 98.31 163 SER B CA 1
ATOM 4262 C C . SER B 1 163 ? -20.25 -8.234 -16.953 1 98.31 163 SER B C 1
ATOM 4264 O O . SER B 1 163 ? -21.266 -7.602 -17.219 1 98.31 163 SER B O 1
ATOM 4266 N N . ARG B 1 164 ? -19.172 -7.684 -16.422 1 97.5 164 ARG B N 1
ATOM 4267 C CA . ARG B 1 164 ? -19.156 -6.262 -16.109 1 97.5 164 ARG B CA 1
ATOM 4268 C C . ARG B 1 164 ? -17.797 -5.648 -16.453 1 97.5 164 ARG B C 1
ATOM 4270 O O . ARG B 1 164 ? -17.172 -5 -15.625 1 97.5 164 ARG B O 1
ATOM 4277 N N . LEU B 1 165 ? -17.391 -5.832 -17.672 1 97.62 165 LEU B N 1
ATOM 4278 C CA . LEU B 1 165 ? -16.062 -5.422 -18.125 1 97.62 165 LEU B CA 1
ATOM 4279 C C . LEU B 1 165 ? -15.859 -3.93 -17.906 1 97.62 165 LEU B C 1
ATOM 4281 O O . LEU B 1 165 ? -14.766 -3.504 -17.531 1 97.62 165 LEU B O 1
ATOM 4285 N N . ASP B 1 166 ? -16.875 -3.102 -18.125 1 95.5 166 ASP B N 1
ATOM 4286 C CA . ASP B 1 166 ? -16.734 -1.652 -18.031 1 95.5 166 ASP B CA 1
ATOM 4287 C C . ASP B 1 166 ? -16.359 -1.224 -16.609 1 95.5 166 ASP B C 1
ATOM 4289 O O . ASP B 1 166 ? -15.656 -0.232 -16.422 1 95.5 166 ASP B O 1
ATOM 4293 N N . ASP B 1 167 ? -16.75 -2.029 -15.586 1 95.25 167 ASP B N 1
ATOM 4294 C CA . ASP B 1 167 ? -16.422 -1.729 -14.195 1 95.25 167 ASP B CA 1
ATOM 4295 C C . ASP B 1 167 ? -14.977 -2.064 -13.875 1 95.25 167 ASP B C 1
ATOM 4297 O O . ASP B 1 167 ? -14.391 -1.512 -12.945 1 95.25 167 ASP B O 1
ATOM 4301 N N . PHE B 1 168 ? -14.406 -2.945 -14.703 1 97.5 168 PHE B N 1
ATOM 4302 C CA . PHE B 1 168 ? -13.102 -3.473 -14.328 1 97.5 168 PHE B CA 1
ATOM 4303 C C . PHE B 1 168 ? -12.008 -2.914 -15.234 1 97.5 168 PHE B C 1
ATOM 4305 O O . PHE B 1 168 ? -10.828 -2.922 -14.867 1 97.5 168 PHE B O 1
ATOM 4312 N N . ARG B 1 169 ? -12.344 -2.352 -16.391 1 96.81 169 ARG B N 1
ATOM 4313 C CA . ARG B 1 169 ? -11.375 -1.811 -17.344 1 96.81 169 ARG B CA 1
ATOM 4314 C C . ARG B 1 169 ? -10.492 -0.753 -16.688 1 96.81 169 ARG B C 1
ATOM 4316 O O . ARG B 1 169 ? -9.266 -0.821 -16.766 1 96.81 169 ARG B O 1
ATOM 4323 N N . PRO B 1 170 ? -11.062 0.175 -15.906 1 95.38 170 PRO B N 1
ATOM 4324 C CA . PRO B 1 170 ? -10.203 1.198 -15.312 1 95.38 170 PRO B CA 1
ATOM 4325 C C . PRO B 1 170 ? -9.273 0.635 -14.234 1 95.38 170 PRO B C 1
ATOM 4327 O O . PRO B 1 170 ? -8.289 1.276 -13.867 1 95.38 170 PRO B O 1
ATOM 4330 N N . ILE B 1 171 ? -9.648 -0.548 -13.734 1 97 171 ILE B N 1
ATOM 4331 C CA . ILE B 1 171 ? -8.898 -1.165 -12.648 1 97 171 ILE B CA 1
ATOM 4332 C C . ILE B 1 171 ? -7.738 -1.984 -13.219 1 97 171 ILE B C 1
ATOM 4334 O O . ILE B 1 171 ? -6.586 -1.801 -12.82 1 97 171 ILE B O 1
ATOM 4338 N N . VAL B 1 172 ? -7.977 -2.799 -14.234 1 97.62 172 VAL B N 1
ATOM 4339 C CA . VAL B 1 172 ? -6.996 -3.795 -14.656 1 97.62 172 VAL B CA 1
ATOM 4340 C C . VAL B 1 172 ? -6.223 -3.283 -15.867 1 97.62 172 VAL B C 1
ATOM 4342 O O . VAL B 1 172 ? -5.191 -3.848 -16.234 1 97.62 172 VAL B O 1
ATOM 4345 N N . SER B 1 173 ? -6.727 -2.246 -16.5 1 96.56 173 SER B N 1
ATOM 4346 C CA . SER B 1 173 ? -6.102 -1.689 -17.688 1 96.56 173 SER B CA 1
ATOM 4347 C C . SER B 1 173 ? -6.336 -0.186 -17.797 1 96.56 173 SER B C 1
ATOM 4349 O O . SER B 1 173 ? -6.941 0.292 -18.75 1 96.56 173 SER B O 1
ATOM 4351 N N . PRO B 1 174 ? -5.762 0.54 -16.844 1 95.25 174 PRO B N 1
ATOM 4352 C CA . PRO B 1 174 ? -6.043 1.977 -16.797 1 95.25 174 PRO B CA 1
ATOM 4353 C C . PRO B 1 174 ? -5.484 2.738 -17.984 1 95.25 174 PRO B C 1
ATOM 4355 O O . PRO B 1 174 ? -5.93 3.85 -18.281 1 95.25 174 PRO B O 1
ATOM 4358 N N . THR B 1 175 ? -4.547 2.133 -18.703 1 93.06 175 THR B N 1
ATOM 4359 C CA . THR B 1 175 ? -3.885 2.824 -19.812 1 93.06 175 THR B CA 1
ATOM 4360 C C . THR B 1 175 ? -4.688 2.684 -21.094 1 93.06 175 THR B C 1
ATOM 4362 O O . THR B 1 175 ? -4.965 3.676 -21.766 1 93.06 175 THR B O 1
ATOM 4365 N N . ASP B 1 176 ? -5.148 1.453 -21.438 1 94.12 176 ASP B N 1
ATOM 4366 C CA . ASP B 1 176 ? -5.707 1.256 -22.766 1 94.12 176 ASP B CA 1
ATOM 4367 C C . ASP B 1 176 ? -7.082 0.595 -22.688 1 94.12 176 ASP B C 1
ATOM 4369 O O . ASP B 1 176 ? -7.75 0.425 -23.719 1 94.12 176 ASP B O 1
ATOM 4373 N N . GLY B 1 177 ? -7.48 0.128 -21.547 1 95.12 177 GLY B N 1
ATOM 4374 C CA . GLY B 1 177 ? -8.82 -0.4 -21.344 1 95.12 177 GLY B CA 1
ATOM 4375 C C . GLY B 1 177 ? -8.977 -1.829 -21.828 1 95.12 177 GLY B C 1
ATOM 4376 O O . GLY B 1 177 ? -10.086 -2.375 -21.828 1 95.12 177 GLY B O 1
ATOM 4377 N N . ILE B 1 178 ? -7.848 -2.498 -22.203 1 96.62 178 ILE B N 1
ATOM 4378 C CA . ILE B 1 178 ? -7.926 -3.865 -22.703 1 96.62 178 ILE B CA 1
ATOM 4379 C C . ILE B 1 178 ? -7.797 -4.852 -21.547 1 96.62 178 ILE B C 1
ATOM 4381 O O . ILE B 1 178 ? -6.734 -4.969 -20.938 1 96.62 178 ILE B O 1
ATOM 4385 N N . VAL B 1 179 ? -8.914 -5.508 -21.25 1 97.62 179 VAL B N 1
ATOM 4386 C CA . VAL B 1 179 ? -8.883 -6.562 -20.234 1 97.62 179 VAL B CA 1
ATOM 4387 C C . VAL B 1 179 ? -8.195 -7.801 -20.797 1 97.62 179 VAL B C 1
ATOM 4389 O O . VAL B 1 179 ? -8.602 -8.32 -21.844 1 97.62 179 VAL B O 1
ATOM 4392 N N . ARG B 1 180 ? -7.172 -8.297 -20.141 1 97.75 180 ARG B N 1
ATOM 4393 C CA . ARG B 1 180 ? -6.344 -9.359 -20.703 1 97.75 180 ARG B CA 1
ATOM 4394 C C . ARG B 1 180 ? -6.602 -10.688 -20.016 1 97.75 180 ARG B C 1
ATOM 4396 O O . ARG B 1 180 ? -5.969 -11 -19 1 97.75 180 ARG B O 1
ATOM 4403 N N . ILE B 1 181 ? -7.496 -11.398 -20.484 1 98.12 181 ILE B N 1
ATOM 4404 C CA . ILE B 1 181 ? -7.82 -12.797 -20.203 1 98.12 181 ILE B CA 1
ATOM 4405 C C . ILE B 1 181 ? -7.641 -13.641 -21.453 1 98.12 181 ILE B C 1
ATOM 4407 O O . ILE B 1 181 ? -8.586 -13.828 -22.219 1 98.12 181 ILE B O 1
ATOM 4411 N N . ARG B 1 182 ? -6.512 -14.203 -21.625 1 97.81 182 ARG B N 1
ATOM 4412 C CA . ARG B 1 182 ? -6.078 -14.695 -22.938 1 97.81 182 ARG B CA 1
ATOM 4413 C C . ARG B 1 182 ? -6.352 -16.188 -23.078 1 97.81 182 ARG B C 1
ATOM 4415 O O . ARG B 1 182 ? -6.266 -16.938 -22.109 1 97.81 182 ARG B O 1
ATOM 4422 N N . SER B 1 183 ? -6.688 -16.547 -24.25 1 96.94 183 SER B N 1
ATOM 4423 C CA . SER B 1 183 ? -6.75 -17.953 -24.641 1 96.94 183 SER B CA 1
ATOM 4424 C C . SER B 1 183 ? -5.609 -18.312 -25.578 1 96.94 183 SER B C 1
ATOM 4426 O O . SER B 1 183 ? -5.027 -17.438 -26.219 1 96.94 183 SER B O 1
ATOM 4428 N N . ARG B 1 184 ? -5.266 -19.5 -25.578 1 96.12 184 ARG B N 1
ATOM 4429 C CA . ARG B 1 184 ? -4.176 -19.922 -26.453 1 96.12 184 ARG B CA 1
ATOM 4430 C C . ARG B 1 184 ? -4.703 -20.734 -27.625 1 96.12 184 ARG B C 1
ATOM 4432 O O . ARG B 1 184 ? -5.691 -21.469 -27.5 1 96.12 184 ARG B O 1
ATOM 4439 N N . CYS B 1 185 ? -4.023 -20.641 -28.781 1 97.69 185 CYS B N 1
ATOM 4440 C CA . CYS B 1 185 ? -4.379 -21.406 -29.969 1 97.69 185 CYS B CA 1
ATOM 4441 C C . CYS B 1 185 ? -4.398 -22.891 -29.672 1 97.69 185 CYS B C 1
ATOM 4443 O O . CYS B 1 185 ? -3.439 -23.438 -29.109 1 97.69 185 CYS B O 1
ATOM 4445 N N . PRO B 1 186 ? -5.52 -23.562 -30.047 1 96.31 186 PRO B N 1
ATOM 4446 C CA . PRO B 1 186 ? -5.602 -24.984 -29.734 1 96.31 186 PRO B CA 1
ATOM 4447 C C . PRO B 1 186 ? -4.598 -25.812 -30.531 1 96.31 186 PRO B C 1
ATOM 4449 O O . PRO B 1 186 ? -4.309 -26.953 -30.156 1 96.31 186 PRO B O 1
ATOM 4452 N N . GLU B 1 187 ? -4 -25.297 -31.562 1 96.25 187 GLU B N 1
ATOM 4453 C CA . GLU B 1 187 ? -3.098 -26.031 -32.438 1 96.25 187 GLU B CA 1
ATOM 4454 C C . GLU B 1 187 ? -1.641 -25.797 -32.062 1 96.25 187 GLU B C 1
ATOM 4456 O O . GLU B 1 187 ? -0.866 -26.75 -31.922 1 96.25 187 GLU B O 1
ATOM 4461 N N . CYS B 1 188 ? -1.22 -24.547 -31.844 1 96.56 188 CYS B N 1
ATOM 4462 C CA . CYS B 1 188 ? 0.203 -24.281 -31.656 1 96.56 188 CYS B CA 1
ATOM 4463 C C . CYS B 1 188 ? 0.47 -23.641 -30.297 1 96.56 188 CYS B C 1
ATOM 4465 O O . CYS B 1 188 ? 1.623 -23.391 -29.938 1 96.56 188 CYS B O 1
ATOM 4467 N N . ARG B 1 189 ? -0.545 -23.156 -29.516 1 97.12 189 ARG B N 1
ATOM 4468 C CA . ARG B 1 189 ? -0.519 -22.672 -28.141 1 97.12 189 ARG B CA 1
ATOM 4469 C C . ARG B 1 189 ? -0.042 -21.219 -28.078 1 97.12 189 ARG B C 1
ATOM 4471 O O . ARG B 1 189 ? 0.145 -20.656 -27 1 97.12 189 ARG B O 1
ATOM 4478 N N . LEU B 1 190 ? 0.098 -20.625 -29.234 1 97.38 190 LEU B N 1
ATOM 4479 C CA . LEU B 1 190 ? 0.454 -19.203 -29.234 1 97.38 190 LEU B CA 1
ATOM 4480 C C . LEU B 1 190 ? -0.679 -18.359 -28.656 1 97.38 190 LEU B C 1
ATOM 4482 O O . LEU B 1 190 ? -1.853 -18.609 -28.938 1 97.38 190 LEU B O 1
ATOM 4486 N N . MET B 1 191 ? -0.354 -17.438 -27.844 1 97.44 191 MET B N 1
ATOM 4487 C CA . MET B 1 191 ? -1.282 -16.469 -27.266 1 97.44 191 MET B CA 1
ATOM 4488 C C . MET B 1 191 ? -0.834 -15.039 -27.547 1 97.44 191 MET B C 1
ATOM 4490 O O . MET B 1 191 ? 0.33 -14.695 -27.328 1 97.44 191 MET B O 1
ATOM 4494 N N . GLU B 1 192 ? -1.714 -14.234 -28.016 1 97.31 192 GLU B N 1
ATOM 4495 C CA . GLU B 1 192 ? -1.39 -12.836 -28.25 1 97.31 192 GLU B CA 1
ATOM 4496 C C . GLU B 1 192 ? -1.184 -12.078 -26.953 1 97.31 192 GLU B C 1
ATOM 4498 O O . GLU B 1 192 ? -2.102 -11.977 -26.125 1 97.31 192 GLU B O 1
ATOM 4503 N N . LYS B 1 193 ? -0.034 -11.516 -26.766 1 96.31 193 LYS B N 1
ATOM 4504 C CA . LYS B 1 193 ? 0.303 -10.867 -25.5 1 96.31 193 LYS B CA 1
ATOM 4505 C C . LYS B 1 193 ? -0.562 -9.633 -25.266 1 96.31 193 LYS B C 1
ATOM 4507 O O . LYS B 1 193 ? -1.043 -9.406 -24.156 1 96.31 193 LYS B O 1
ATOM 4512 N N . SER B 1 194 ? -0.841 -8.797 -26.297 1 95.69 194 SER B N 1
ATOM 4513 C CA . SER B 1 194 ? -1.572 -7.543 -26.156 1 95.69 194 SER B CA 1
ATOM 4514 C C . SER B 1 194 ? -3.062 -7.789 -25.953 1 95.69 194 SER B C 1
ATOM 4516 O O . SER B 1 194 ? -3.779 -6.918 -25.453 1 95.69 194 SER B O 1
ATOM 4518 N N . ALA B 1 195 ? -3.518 -8.922 -26.422 1 97.06 195 ALA B N 1
ATOM 4519 C CA . ALA B 1 195 ? -4.926 -9.312 -26.359 1 97.06 195 ALA B CA 1
ATOM 4520 C C . ALA B 1 195 ? -5.801 -8.328 -27.141 1 97.06 195 ALA B C 1
ATOM 4522 O O . ALA B 1 195 ? -6.977 -8.148 -26.812 1 97.06 195 ALA B O 1
ATOM 4523 N N . ARG B 1 196 ? -5.293 -7.695 -28.156 1 95 196 ARG B N 1
ATOM 4524 C CA . ARG B 1 196 ? -6.043 -6.695 -28.906 1 95 196 ARG B CA 1
ATOM 4525 C C . ARG B 1 196 ? -7.164 -7.34 -29.703 1 95 196 ARG B C 1
ATOM 4527 O O . ARG B 1 196 ? -8.18 -6.703 -29.984 1 95 196 ARG B O 1
ATOM 4534 N N . HIS B 1 197 ? -7.023 -8.609 -30.062 1 96.38 197 HIS B N 1
ATOM 4535 C CA . HIS B 1 197 ? -8.031 -9.297 -30.859 1 96.38 197 HIS B CA 1
ATOM 4536 C C . HIS B 1 197 ? -8.945 -10.148 -29.984 1 96.38 197 HIS B C 1
ATOM 4538 O O . HIS B 1 197 ? -9.812 -10.859 -30.5 1 96.38 197 HIS B O 1
ATOM 4544 N N . LEU B 1 198 ? -8.742 -10.102 -28.688 1 98 198 LEU B N 1
ATOM 4545 C CA . LEU B 1 198 ? -9.539 -10.891 -27.75 1 98 198 LEU B CA 1
ATOM 4546 C C . LEU B 1 198 ? -10.93 -10.289 -27.578 1 98 198 LEU B C 1
ATOM 4548 O O . LEU B 1 198 ? -11.07 -9.078 -27.391 1 98 198 LEU B O 1
ATOM 4552 N N . THR B 1 199 ? -11.875 -11.086 -27.734 1 98.31 199 THR B N 1
ATOM 4553 C CA . THR B 1 199 ? -13.234 -10.734 -27.344 1 98.31 199 THR B CA 1
ATOM 4554 C C . THR B 1 199 ? -13.703 -11.625 -26.188 1 98.31 199 THR B C 1
ATOM 4556 O O . THR B 1 199 ? -13.617 -12.852 -26.266 1 98.31 199 THR B O 1
ATOM 4559 N N . ILE B 1 200 ? -14.148 -11.016 -25.125 1 98.69 200 ILE B N 1
ATOM 4560 C CA . ILE B 1 200 ? -14.656 -11.711 -23.953 1 98.69 200 ILE B CA 1
ATOM 4561 C C . ILE B 1 200 ? -16.172 -11.625 -23.906 1 98.69 200 ILE B C 1
ATOM 4563 O O . ILE B 1 200 ? -16.75 -10.531 -23.844 1 98.69 200 ILE B O 1
ATOM 4567 N N . THR B 1 201 ? -16.875 -12.781 -23.906 1 98.44 201 THR B N 1
ATOM 4568 C CA . THR B 1 201 ? -18.328 -12.805 -23.922 1 98.44 201 THR B CA 1
ATOM 4569 C C . THR B 1 201 ? -18.859 -13.703 -22.812 1 98.44 201 THR B C 1
ATOM 4571 O O . THR B 1 201 ? -18.641 -14.922 -22.828 1 98.44 201 THR B O 1
ATOM 4574 N N . PRO B 1 202 ? -19.547 -13.07 -21.891 1 98.06 202 PRO B N 1
ATOM 4575 C CA . PRO B 1 202 ? -20.172 -13.898 -20.844 1 98.06 202 PRO B CA 1
ATOM 4576 C C . PRO B 1 202 ? -21.406 -14.648 -21.359 1 98.06 202 PRO B C 1
ATOM 4578 O O . PRO B 1 202 ? -22.172 -14.109 -22.156 1 98.06 202 PRO B O 1
ATOM 4581 N N . GLY B 1 203 ? -21.531 -15.875 -21.062 1 96.5 203 GLY B N 1
ATOM 4582 C CA . GLY B 1 203 ? -22.719 -16.688 -21.266 1 96.5 203 GLY B CA 1
ATOM 4583 C C . GLY B 1 203 ? -23.281 -17.266 -19.984 1 96.5 203 GLY B C 1
ATOM 4584 O O . GLY B 1 203 ? -22.812 -16.938 -18.891 1 96.5 203 GLY B O 1
ATOM 4585 N N . GLU B 1 204 ? -24.328 -18.016 -20.188 1 96.06 204 GLU B N 1
ATOM 4586 C CA . GLU B 1 204 ? -24.891 -18.688 -19.016 1 96.06 204 GLU B CA 1
ATOM 4587 C C . GLU B 1 204 ? -23.922 -19.734 -18.453 1 96.06 204 GLU B C 1
ATOM 4589 O O . GLU B 1 204 ? -23.75 -20.812 -19.047 1 96.06 204 GLU B O 1
ATOM 4594 N N . GLY B 1 205 ? -23.328 -19.406 -17.406 1 95.25 205 GLY B N 1
ATOM 4595 C CA . GLY B 1 205 ? -22.422 -20.328 -16.719 1 95.25 205 GLY B CA 1
ATOM 4596 C C . GLY B 1 205 ? -21.125 -20.562 -17.484 1 95.25 205 GLY B C 1
ATOM 4597 O O . GLY B 1 205 ? -20.438 -21.562 -17.25 1 95.25 205 GLY B O 1
ATOM 4598 N N . GLN B 1 206 ? -20.812 -19.75 -18.359 1 97.81 206 GLN B N 1
ATOM 4599 C CA . GLN B 1 206 ? -19.578 -19.906 -19.141 1 97.81 206 GLN B CA 1
ATOM 4600 C C . GLN B 1 206 ? -19.078 -18.547 -19.641 1 97.81 206 GLN B C 1
ATOM 4602 O O . GLN B 1 206 ? -19.797 -17.562 -19.594 1 97.81 206 GLN B O 1
ATOM 4607 N N . VAL B 1 207 ? -17.844 -18.469 -20 1 98.56 207 VAL B N 1
ATOM 4608 C CA . VAL B 1 207 ? -17.219 -17.312 -20.641 1 98.56 207 VAL B CA 1
ATOM 4609 C C . VAL B 1 207 ? -16.547 -17.734 -21.938 1 98.56 207 VAL B C 1
ATOM 4611 O O . VAL B 1 207 ? -15.797 -18.703 -21.969 1 98.56 207 VAL B O 1
ATOM 4614 N N . HIS B 1 208 ? -16.891 -17.062 -23.031 1 98.62 208 HIS B N 1
ATOM 4615 C CA . HIS B 1 208 ? -16.25 -17.312 -24.312 1 98.62 208 HIS B CA 1
ATOM 4616 C C . HIS B 1 208 ? -15.109 -16.328 -24.547 1 98.62 208 HIS B C 1
ATOM 4618 O O . HIS B 1 208 ? -15.258 -15.125 -24.344 1 98.62 208 HIS B O 1
ATOM 4624 N N . LEU B 1 209 ? -13.992 -16.859 -24.906 1 98.69 209 LEU B N 1
ATOM 4625 C CA . LEU B 1 209 ? -12.812 -16.094 -25.281 1 98.69 209 LEU B CA 1
ATOM 4626 C C . LEU B 1 209 ? -12.461 -16.328 -26.75 1 98.69 209 LEU B C 1
ATOM 4628 O O . LEU B 1 209 ? -11.938 -17.375 -27.109 1 98.69 209 LEU B O 1
ATOM 4632 N N . ASP B 1 210 ? -12.758 -15.336 -27.578 1 98.56 210 ASP B N 1
ATOM 4633 C CA . ASP B 1 210 ? -12.445 -15.406 -29 1 98.56 210 ASP B CA 1
ATOM 4634 C C . ASP B 1 210 ? -11.148 -14.648 -29.312 1 98.56 210 ASP B C 1
ATOM 4636 O O . ASP B 1 210 ? -10.969 -13.516 -28.875 1 98.56 210 ASP B O 1
ATOM 4640 N N . SER B 1 211 ? -10.25 -15.344 -29.969 1 98.12 211 SER B N 1
ATOM 4641 C CA . SER B 1 211 ? -8.984 -14.727 -30.328 1 98.12 211 SER B CA 1
ATOM 4642 C C . SER B 1 211 ? -8.516 -15.203 -31.703 1 98.12 211 SER B C 1
ATOM 4644 O O . SER B 1 211 ? -9.25 -15.906 -32.406 1 98.12 211 SER B O 1
ATOM 4646 N N . VAL B 1 212 ? -7.375 -14.688 -32.188 1 97.5 212 VAL B N 1
ATOM 4647 C CA . VAL B 1 212 ? -6.859 -15.008 -33.531 1 97.5 212 VAL B CA 1
ATOM 4648 C C . VAL B 1 212 ? -5.402 -15.445 -33.406 1 97.5 212 VAL B C 1
ATOM 4650 O O . VAL B 1 212 ? -4.594 -14.781 -32.75 1 97.5 212 VAL B O 1
ATOM 4653 N N . CYS B 1 213 ? -5.094 -16.594 -33.969 1 97.5 213 CYS B N 1
ATOM 4654 C CA . CYS B 1 213 ? -3.719 -17.047 -34.125 1 97.5 213 CYS B CA 1
ATOM 4655 C C . CYS B 1 213 ? -3.162 -16.594 -35.469 1 97.5 213 CYS B C 1
ATOM 4657 O O . CYS B 1 213 ? -3.836 -16.703 -36.5 1 97.5 213 CYS B O 1
ATOM 4659 N N . PRO B 1 214 ? -1.978 -16.047 -35.438 1 96.19 214 PRO B N 1
ATOM 4660 C CA . PRO B 1 214 ? -1.412 -15.594 -36.719 1 96.19 214 PRO B CA 1
ATOM 4661 C C . PRO B 1 214 ? -1.176 -16.734 -37.688 1 96.19 214 PRO B C 1
ATOM 4663 O O . PRO B 1 214 ? -1.09 -16.516 -38.906 1 96.19 214 PRO B O 1
ATOM 4666 N N . LEU B 1 215 ? -1.095 -17.953 -37.25 1 96.75 215 LEU B N 1
ATOM 4667 C CA . LEU B 1 215 ? -0.769 -19.094 -38.094 1 96.75 215 LEU B CA 1
ATOM 4668 C C . LEU B 1 215 ? -2.02 -19.922 -38.406 1 96.75 215 LEU B C 1
ATOM 4670 O O . LEU B 1 215 ? -2.105 -20.547 -39.469 1 96.75 215 LEU B O 1
ATOM 4674 N N . HIS B 1 216 ? -3.043 -19.938 -37.5 1 98.06 216 HIS B N 1
ATOM 4675 C CA . HIS B 1 216 ? -4.125 -20.906 -37.656 1 98.06 216 HIS B CA 1
ATOM 4676 C C . HIS B 1 216 ? -5.48 -20.203 -37.75 1 98.06 216 HIS B C 1
ATOM 4678 O O . HIS B 1 216 ? -6.508 -20.859 -37.906 1 98.06 216 HIS B O 1
ATOM 4684 N N . GLY B 1 217 ? -5.527 -18.875 -37.562 1 97.5 217 GLY B N 1
ATOM 4685 C CA . GLY B 1 217 ? -6.777 -18.156 -37.719 1 97.5 217 GLY B CA 1
ATOM 4686 C C . GLY B 1 217 ? -7.566 -18.047 -36.438 1 97.5 217 GLY B C 1
ATOM 4687 O O . GLY B 1 217 ? -7 -18.156 -35.344 1 97.5 217 GLY B O 1
ATOM 4688 N N . GLY B 1 218 ? -8.867 -17.719 -36.562 1 97.94 218 GLY B N 1
ATOM 4689 C CA . GLY B 1 218 ? -9.734 -17.469 -35.406 1 97.94 218 GLY B CA 1
ATOM 4690 C C . GLY B 1 218 ? -10.055 -18.719 -34.625 1 97.94 218 GLY B C 1
ATOM 4691 O O . GLY B 1 218 ? -10.188 -19.812 -35.219 1 97.94 218 GLY B O 1
ATOM 4692 N N . TYR B 1 219 ? -10.188 -18.625 -33.344 1 98.25 219 TYR B N 1
ATOM 4693 C CA . TYR B 1 219 ? -10.594 -19.719 -32.5 1 98.25 219 TYR B CA 1
ATOM 4694 C C . TYR B 1 219 ? -11.352 -19.203 -31.266 1 98.25 219 TYR B C 1
ATOM 4696 O O . TYR B 1 219 ? -11.273 -18.016 -30.938 1 98.25 219 TYR B O 1
ATOM 4704 N N . ARG B 1 220 ? -12.156 -20.078 -30.719 1 97.88 220 ARG B N 1
ATOM 4705 C CA . ARG B 1 220 ? -12.891 -19.797 -29.484 1 97.88 220 ARG B CA 1
ATOM 4706 C C . ARG B 1 220 ? -12.516 -20.781 -28.391 1 97.88 220 ARG B C 1
ATOM 4708 O O . ARG B 1 220 ? -12.43 -21.984 -28.625 1 97.88 220 ARG B O 1
ATOM 4715 N N . GLU B 1 221 ? -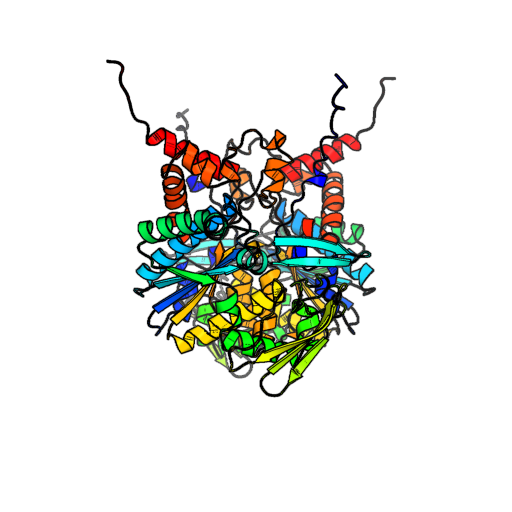12.117 -20.266 -27.25 1 97.94 221 GLU B N 1
ATOM 4716 C CA . GLU B 1 221 ? -12.016 -21.047 -26.016 1 97.94 221 GLU B CA 1
ATOM 4717 C C . GLU B 1 221 ? -13.219 -20.812 -25.109 1 97.94 221 GLU B C 1
ATOM 4719 O O . GLU B 1 221 ? -13.594 -19.672 -24.859 1 97.94 221 GLU B O 1
ATOM 4724 N N . THR B 1 222 ? -13.891 -21.828 -24.688 1 98 222 THR B N 1
ATOM 4725 C CA . THR B 1 222 ? -15.023 -21.734 -23.781 1 98 222 THR B CA 1
ATOM 4726 C C . THR B 1 222 ? -14.633 -22.188 -22.375 1 98 222 THR B C 1
ATOM 4728 O O . THR B 1 222 ? -14.172 -23.328 -22.203 1 98 222 THR B O 1
ATOM 4731 N N . ILE B 1 223 ? -14.789 -21.297 -21.406 1 98.31 223 ILE B N 1
ATOM 4732 C CA . ILE B 1 223 ? -14.484 -21.609 -20.016 1 98.31 223 ILE B CA 1
ATOM 4733 C C . ILE B 1 223 ? -15.773 -21.922 -19.25 1 98.31 223 ILE B C 1
ATOM 4735 O O . ILE B 1 223 ? -16.625 -21.047 -19.078 1 98.31 223 ILE B O 1
ATOM 4739 N N . ASP B 1 224 ? -15.867 -23.125 -18.828 1 97.31 224 ASP B N 1
ATOM 4740 C CA . ASP B 1 224 ? -17.016 -23.531 -18.016 1 97.31 224 ASP B CA 1
ATOM 4741 C C . ASP B 1 224 ? -16.812 -23.125 -16.547 1 97.31 224 ASP B C 1
ATOM 4743 O O . ASP B 1 224 ? -15.82 -23.5 -15.922 1 97.31 224 ASP B O 1
ATOM 4747 N N . VAL B 1 225 ? -17.766 -22.438 -16.016 1 96.81 225 VAL B N 1
ATOM 4748 C CA . VAL B 1 225 ? -17.641 -21.922 -14.656 1 96.81 225 VAL B CA 1
ATOM 4749 C C . VAL B 1 225 ? -17.781 -23.062 -13.656 1 96.81 225 VAL B C 1
ATOM 4751 O O . VAL B 1 225 ? -17.078 -23.094 -12.648 1 96.81 225 VAL B O 1
ATOM 4754 N N . THR B 1 226 ? -18.719 -24 -13.938 1 93.31 226 THR B N 1
ATOM 4755 C CA . THR B 1 226 ? -18.984 -25.078 -13 1 93.31 226 THR B CA 1
ATOM 4756 C C . THR B 1 226 ? -18.297 -26.359 -13.453 1 93.31 226 THR B C 1
ATOM 4758 O O . THR B 1 226 ? -18.312 -27.375 -12.734 1 93.31 226 THR B O 1
ATOM 4761 N N . GLY B 1 227 ? -17.688 -26.359 -14.625 1 89 227 GLY B N 1
ATOM 4762 C CA . GLY B 1 227 ? -17.047 -27.547 -15.148 1 89 227 GLY B CA 1
ATOM 4763 C C . GLY B 1 227 ? -15.531 -27.453 -15.164 1 89 227 GLY B C 1
ATOM 4764 O O . GLY B 1 227 ? -14.945 -26.656 -14.422 1 89 227 GLY B O 1
ATOM 4765 N N . THR B 1 228 ? -14.898 -28.312 -15.859 1 86.12 228 THR B N 1
ATOM 4766 C CA . THR B 1 228 ? -13.445 -28.375 -15.914 1 86.12 228 THR B CA 1
ATOM 4767 C C . THR B 1 228 ? -12.938 -27.953 -17.297 1 86.12 228 THR B C 1
ATOM 4769 O O . THR B 1 228 ? -11.727 -27.906 -17.531 1 86.12 228 THR B O 1
ATOM 4772 N N . GLY B 1 229 ? -13.867 -27.641 -18.125 1 91.88 229 GLY B N 1
ATOM 4773 C CA . GLY B 1 229 ? -13.469 -27.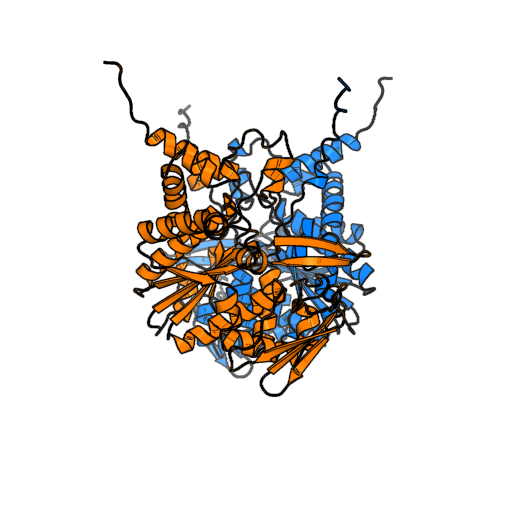344 -19.484 1 91.88 229 GLY B CA 1
ATOM 4774 C C . GLY B 1 229 ? -12.898 -25.953 -19.656 1 91.88 229 GLY B C 1
ATOM 4775 O O . GLY B 1 229 ? -13.375 -25 -19.031 1 91.88 229 GLY B O 1
ATOM 4776 N N . GLY B 1 230 ? -11.859 -25.938 -20.469 1 95.19 230 GLY B N 1
ATOM 4777 C CA . GLY B 1 230 ? -11.312 -24.641 -20.859 1 95.19 230 GLY B CA 1
ATOM 4778 C C . GLY B 1 230 ? -10.062 -24.25 -20.094 1 95.19 230 GLY B C 1
ATOM 4779 O O . GLY B 1 230 ? -9.828 -24.766 -19 1 95.19 230 GLY B O 1
ATOM 4780 N N . TRP B 1 231 ? -9.258 -23.484 -20.719 1 96.19 231 TRP B N 1
ATOM 4781 C CA . TRP B 1 231 ? -8.031 -22.953 -20.141 1 96.19 231 TRP B CA 1
ATOM 4782 C C . TRP B 1 231 ? -7.828 -21.5 -20.531 1 96.19 231 TRP B C 1
ATOM 4784 O O . TRP B 1 231 ? -8.141 -21.109 -21.656 1 96.19 231 TRP B O 1
ATOM 4794 N N . TYR B 1 232 ? -7.402 -20.656 -19.641 1 97.62 232 TYR B N 1
ATOM 4795 C CA . TYR B 1 232 ? -7.121 -19.266 -19.969 1 97.62 232 TYR B CA 1
ATOM 4796 C C . TYR B 1 232 ? -5.941 -18.75 -19.156 1 97.62 232 TYR B C 1
ATOM 4798 O O . TYR B 1 232 ? -5.613 -19.312 -18.109 1 97.62 232 TYR B O 1
ATOM 4806 N N . ASP B 1 233 ? -5.316 -17.781 -19.703 1 97.81 233 ASP B N 1
ATOM 4807 C CA . ASP B 1 233 ? -4.289 -17.016 -19.016 1 97.81 233 ASP B CA 1
ATOM 4808 C C . ASP B 1 233 ? -4.832 -15.664 -18.531 1 97.81 233 ASP B C 1
ATOM 4810 O O . ASP B 1 233 ? -5.176 -14.805 -19.344 1 97.81 233 ASP B O 1
ATOM 4814 N N . ALA B 1 234 ? -4.973 -15.531 -17.219 1 97.5 234 ALA B N 1
ATOM 4815 C CA . ALA B 1 234 ? -5.258 -14.219 -16.656 1 97.5 234 ALA B CA 1
ATOM 4816 C C . ALA B 1 234 ? -3.975 -13.422 -16.438 1 97.5 234 ALA B C 1
ATOM 4818 O O . ALA B 1 234 ? -3.039 -13.914 -15.797 1 97.5 234 ALA B O 1
ATOM 4819 N N . ASN B 1 235 ? -3.902 -12.219 -17.031 1 95.56 235 ASN B N 1
ATOM 4820 C CA . ASN B 1 235 ? -2.721 -11.422 -16.734 1 95.56 235 ASN B CA 1
ATOM 4821 C C . ASN B 1 235 ? -2.676 -11.023 -15.258 1 95.56 235 ASN B C 1
ATOM 4823 O O . ASN B 1 235 ? -3.568 -11.375 -14.484 1 95.56 235 ASN B O 1
ATOM 4827 N N . THR B 1 236 ? -1.649 -10.312 -14.812 1 95.31 236 THR B N 1
ATOM 4828 C CA . THR B 1 236 ? -1.322 -10.109 -13.406 1 95.31 236 THR B CA 1
ATOM 4829 C C . THR B 1 236 ? -2.479 -9.438 -12.672 1 95.31 236 THR B C 1
ATOM 4831 O O . THR B 1 236 ? -2.92 -9.906 -11.625 1 95.31 236 THR B O 1
ATOM 4834 N N . PRO B 1 237 ? -3.047 -8.297 -13.164 1 97.31 237 PRO B N 1
ATOM 4835 C CA . PRO B 1 237 ? -4.117 -7.66 -12.391 1 97.31 237 PRO B CA 1
ATOM 4836 C C . PRO B 1 237 ? -5.367 -8.531 -12.281 1 97.31 237 PRO B C 1
ATOM 4838 O O . PRO B 1 237 ? -5.965 -8.625 -11.211 1 97.31 237 PRO B O 1
ATOM 4841 N N . VAL B 1 238 ? -5.777 -9.188 -13.336 1 98.25 238 VAL B N 1
ATOM 4842 C CA . VAL B 1 238 ? -6.949 -10.055 -13.305 1 98.25 238 VAL B CA 1
ATOM 4843 C C . VAL B 1 238 ? -6.695 -11.227 -12.352 1 98.25 238 VAL B C 1
ATOM 4845 O O . VAL B 1 238 ? -7.547 -11.555 -11.523 1 98.25 238 VAL B O 1
ATOM 4848 N N . ARG B 1 239 ? -5.559 -11.805 -12.477 1 97.81 239 ARG B N 1
ATOM 4849 C CA . ARG B 1 239 ? -5.207 -12.938 -11.633 1 97.81 239 ARG B CA 1
ATOM 4850 C C . ARG B 1 239 ? -5.176 -12.539 -10.156 1 97.81 239 ARG B C 1
ATOM 4852 O O . ARG B 1 239 ? -5.594 -13.305 -9.289 1 97.81 239 ARG B O 1
ATOM 4859 N N . SER B 1 240 ? -4.625 -11.383 -9.867 1 97.38 240 SER B N 1
ATOM 4860 C CA . SER B 1 240 ? -4.566 -10.891 -8.5 1 97.38 240 SER B CA 1
ATOM 4861 C C . SER B 1 240 ? -5.961 -10.734 -7.906 1 97.38 240 SER B C 1
ATOM 4863 O O . SER B 1 240 ? -6.184 -11.055 -6.738 1 97.38 240 SER B O 1
ATOM 4865 N N . ILE B 1 241 ? -6.875 -10.203 -8.711 1 98.5 241 ILE B N 1
ATOM 4866 C CA . ILE B 1 241 ? -8.258 -10.055 -8.289 1 98.5 241 ILE B CA 1
ATOM 4867 C C . ILE B 1 241 ? -8.875 -11.43 -8.039 1 98.5 241 ILE B C 1
ATOM 4869 O O . ILE B 1 241 ? -9.516 -11.656 -7.016 1 98.5 241 ILE B O 1
ATOM 4873 N N . GLN B 1 242 ? -8.633 -12.336 -8.945 1 98.56 242 GLN B N 1
ATOM 4874 C CA . GLN B 1 242 ? -9.156 -13.688 -8.812 1 98.56 242 GLN B CA 1
ATOM 4875 C C . GLN B 1 242 ? -8.625 -14.359 -7.547 1 98.56 242 GLN B C 1
ATOM 4877 O O . GLN B 1 242 ? -9.359 -15.07 -6.859 1 98.56 242 GLN B O 1
ATOM 4882 N N . LYS B 1 243 ? -7.375 -14.164 -7.281 1 98.5 243 LYS B N 1
ATOM 4883 C CA . LYS B 1 243 ? -6.773 -14.742 -6.082 1 98.5 243 LYS B CA 1
ATOM 4884 C C . LYS B 1 243 ? -7.477 -14.25 -4.82 1 98.5 243 LYS B C 1
ATOM 4886 O O . LYS B 1 243 ? -7.816 -15.039 -3.941 1 98.5 243 LYS B O 1
ATOM 4891 N N . THR B 1 244 ? -7.695 -12.961 -4.723 1 98.12 244 THR B N 1
ATOM 4892 C CA . THR B 1 244 ? -8.32 -12.422 -3.518 1 98.12 244 THR B CA 1
ATOM 4893 C C . T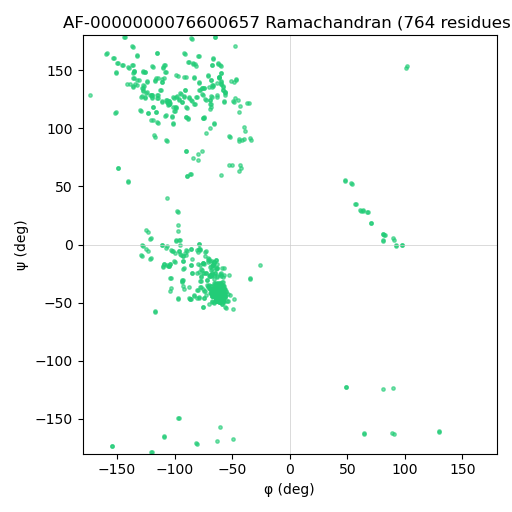HR B 1 244 ? -9.773 -12.875 -3.412 1 98.12 244 THR B C 1
ATOM 4895 O O . THR B 1 244 ? -10.273 -13.125 -2.312 1 98.12 244 THR B O 1
ATOM 4898 N N . TYR B 1 245 ? -10.469 -12.992 -4.547 1 98.5 245 TYR B N 1
ATOM 4899 C CA . TYR B 1 245 ? -11.82 -13.531 -4.551 1 98.5 245 TYR B CA 1
ATOM 4900 C C . TYR B 1 245 ? -11.836 -14.977 -4.07 1 98.5 245 TYR B C 1
ATOM 4902 O O . TYR B 1 245 ? -12.688 -15.359 -3.27 1 98.5 245 TYR B O 1
ATOM 4910 N N . LEU B 1 246 ? -10.898 -15.742 -4.578 1 98.62 246 LEU B N 1
ATOM 4911 C CA . LEU B 1 246 ? -10.742 -17.125 -4.164 1 98.62 246 LEU B CA 1
ATOM 4912 C C . LEU B 1 246 ? -10.523 -17.234 -2.658 1 98.62 246 LEU B C 1
ATOM 4914 O O . LEU B 1 246 ? -11.148 -18.047 -1.986 1 98.62 246 LEU B O 1
ATOM 4918 N N . LEU B 1 247 ? -9.656 -16.406 -2.146 1 98.69 247 LEU B N 1
ATOM 4919 C CA . LEU B 1 247 ? -9.328 -16.453 -0.727 1 98.69 247 LEU B CA 1
ATOM 4920 C C . LEU B 1 247 ? -10.531 -16.062 0.125 1 98.69 247 LEU B C 1
ATOM 4922 O O . LEU B 1 247 ? -10.727 -16.594 1.215 1 98.69 247 LEU B O 1
ATOM 4926 N N . ALA B 1 248 ? -11.289 -15.094 -0.339 1 98.19 248 ALA B N 1
ATOM 4927 C CA . ALA B 1 248 ? -12.531 -14.758 0.352 1 98.19 248 ALA B CA 1
ATOM 4928 C C . ALA B 1 248 ? -13.477 -15.953 0.399 1 98.19 248 ALA B C 1
ATOM 4930 O O . ALA B 1 248 ? -14.078 -16.234 1.438 1 98.19 248 ALA B O 1
ATOM 4931 N N . ALA B 1 249 ? -13.562 -16.656 -0.707 1 97.75 249 ALA B N 1
ATOM 4932 C CA . ALA B 1 249 ? -14.422 -17.844 -0.771 1 97.75 249 ALA B CA 1
ATOM 4933 C C . ALA B 1 249 ? -13.891 -18.953 0.131 1 97.75 249 ALA B C 1
ATOM 4935 O O . ALA B 1 249 ? -14.664 -19.656 0.777 1 97.75 249 ALA B O 1
ATOM 4936 N N . GLU B 1 250 ? -12.609 -19.109 0.152 1 96.88 250 GLU B N 1
ATOM 4937 C CA . GLU B 1 250 ? -11.977 -20.172 0.918 1 96.88 250 GLU B CA 1
ATOM 4938 C C . GLU B 1 250 ? -12.172 -19.969 2.418 1 96.88 250 GLU B C 1
ATOM 4940 O O . GLU B 1 250 ? -12.109 -20.922 3.191 1 96.88 250 GLU B O 1
ATOM 4945 N N . ARG B 1 251 ? -12.344 -18.75 2.818 1 97 251 ARG B N 1
ATOM 4946 C CA . ARG B 1 251 ? -12.664 -18.484 4.219 1 97 251 ARG B CA 1
ATOM 4947 C C . ARG B 1 251 ? -13.852 -19.328 4.676 1 97 251 ARG B C 1
ATOM 4949 O O . ARG B 1 251 ? -13.812 -19.938 5.746 1 97 251 ARG B O 1
ATOM 4956 N N . HIS B 1 252 ? -14.875 -19.422 3.873 1 95.56 252 HIS B N 1
ATOM 4957 C CA . HIS B 1 252 ? -16.078 -20.172 4.199 1 95.56 252 HIS B CA 1
ATOM 4958 C C . HIS B 1 252 ? -15.898 -21.656 3.895 1 95.56 252 HIS B C 1
ATOM 4960 O O . HIS B 1 252 ? -16.266 -22.516 4.699 1 95.56 252 HIS B O 1
ATOM 4966 N N . LEU B 1 253 ? -15.297 -21.938 2.721 1 96.19 253 LEU B N 1
ATOM 4967 C CA . LEU B 1 253 ? -15.148 -23.312 2.262 1 96.19 253 LEU B CA 1
ATOM 4968 C C . LEU B 1 253 ? -14.359 -24.141 3.27 1 96.19 253 LEU B C 1
ATOM 4970 O O . LEU B 1 253 ? -14.641 -25.328 3.469 1 96.19 253 LEU B O 1
ATOM 4974 N N . TYR B 1 254 ? -13.398 -23.469 3.971 1 97.31 254 TYR B N 1
ATOM 4975 C CA . TYR B 1 254 ? -12.508 -24.219 4.848 1 97.31 254 TYR B CA 1
ATOM 4976 C C . TYR B 1 254 ? -12.617 -23.734 6.289 1 97.31 254 TYR B C 1
ATOM 4978 O O . TYR B 1 254 ? -11.836 -24.141 7.148 1 97.31 254 TYR B O 1
ATOM 4986 N N . ASP B 1 255 ? -13.562 -22.812 6.57 1 98.06 255 ASP B N 1
ATOM 4987 C CA . ASP B 1 255 ? -13.648 -22.188 7.887 1 98.06 255 ASP B CA 1
ATOM 4988 C C . ASP B 1 255 ? -12.273 -21.703 8.352 1 98.06 255 ASP B C 1
ATOM 4990 O O . ASP B 1 255 ? -11.812 -22.078 9.43 1 98.06 255 ASP B O 1
ATOM 4994 N N . ALA B 1 256 ? -11.695 -20.891 7.484 1 98.62 256 ALA B N 1
ATOM 4995 C CA . ALA B 1 256 ? -10.297 -20.5 7.676 1 98.62 256 ALA B CA 1
ATOM 4996 C C . ALA B 1 256 ? -10.141 -18.984 7.676 1 98.62 256 ALA B C 1
ATOM 4998 O O . ALA B 1 256 ? -10.953 -18.281 7.078 1 98.62 256 ALA B O 1
ATOM 4999 N N . CYS B 1 257 ? -9.172 -18.531 8.445 1 98.62 257 CYS B N 1
ATOM 5000 C CA . CYS B 1 257 ? -8.633 -17.203 8.203 1 98.62 257 CYS B CA 1
ATOM 5001 C C . CYS B 1 257 ? -7.738 -17.188 6.969 1 98.62 257 CYS B C 1
ATOM 5003 O O . CYS B 1 257 ? -6.668 -17.797 6.969 1 98.62 257 CYS B O 1
ATOM 5005 N N . SER B 1 258 ? -8.203 -16.562 5.918 1 98.62 258 SER B N 1
ATOM 5006 C CA . SER B 1 258 ? -7.453 -16.5 4.668 1 98.62 258 SER B CA 1
ATOM 5007 C C . SER B 1 258 ? -6.496 -15.312 4.645 1 98.62 258 SER B C 1
ATOM 5009 O O . SER B 1 258 ? -6.914 -14.172 4.844 1 98.62 258 SER B O 1
ATOM 5011 N N . VAL B 1 259 ? -5.266 -15.617 4.383 1 98.81 259 VAL B N 1
ATOM 5012 C CA . VAL B 1 259 ? -4.223 -14.594 4.363 1 98.81 259 VAL B CA 1
ATOM 5013 C C . VAL B 1 259 ? -3.451 -14.672 3.047 1 98.81 259 VAL B C 1
ATOM 5015 O O . VAL B 1 259 ? -3.15 -15.758 2.555 1 98.81 259 VAL B O 1
ATOM 5018 N N . SER B 1 260 ? -3.256 -13.562 2.438 1 98.69 260 SER B N 1
ATOM 5019 C CA . SER B 1 260 ? -2.342 -13.43 1.309 1 98.69 260 SER B CA 1
ATOM 5020 C C . SER B 1 260 ? -1.052 -12.727 1.721 1 98.69 260 SER B C 1
ATOM 5022 O O . SER B 1 260 ? -1.087 -11.609 2.242 1 98.69 260 SER B O 1
ATOM 5024 N N . ILE B 1 261 ? 0.073 -13.344 1.515 1 98.56 261 ILE B N 1
ATOM 5025 C CA . ILE B 1 261 ? 1.36 -12.711 1.781 1 98.56 261 ILE B CA 1
ATOM 5026 C C . ILE B 1 261 ? 2.166 -12.617 0.487 1 98.56 261 ILE B C 1
ATOM 5028 O O . ILE B 1 261 ? 2.449 -13.633 -0.151 1 98.56 261 ILE B O 1
ATOM 5032 N N . ASP B 1 262 ? 2.461 -11.438 0.108 1 95.94 262 ASP B N 1
ATOM 5033 C CA . ASP B 1 262 ? 3.191 -11.156 -1.122 1 95.94 262 ASP B CA 1
ATOM 5034 C C . ASP B 1 262 ? 4.258 -10.086 -0.889 1 95.94 262 ASP B C 1
ATOM 5036 O O . ASP B 1 262 ? 4.32 -9.484 0.185 1 95.94 262 ASP B O 1
ATOM 5040 N N . GLY B 1 263 ? 5.109 -9.898 -1.896 1 94.06 263 GLY B N 1
ATOM 5041 C CA . GLY B 1 263 ? 6.055 -8.797 -1.812 1 94.06 263 GLY B CA 1
ATOM 5042 C C . GLY B 1 263 ? 5.383 -7.438 -1.76 1 94.06 263 GLY B C 1
ATOM 5043 O O . GLY B 1 263 ? 4.293 -7.258 -2.307 1 94.06 263 GLY B O 1
ATOM 5044 N N . ALA B 1 264 ? 6.098 -6.527 -1.212 1 93.12 264 ALA B N 1
ATOM 5045 C CA . ALA B 1 264 ? 5.539 -5.199 -0.975 1 93.12 264 ALA B CA 1
ATOM 5046 C C . ALA B 1 264 ? 5.199 -4.504 -2.291 1 93.12 264 ALA B C 1
ATOM 5048 O O . ALA B 1 264 ? 4.473 -3.51 -2.305 1 93.12 264 ALA B O 1
ATOM 5049 N N . ASP B 1 265 ? 5.691 -5.031 -3.42 1 89.44 265 ASP B N 1
ATOM 5050 C CA . ASP B 1 265 ? 5.32 -4.508 -4.73 1 89.44 265 ASP B CA 1
ATOM 5051 C C . ASP B 1 265 ? 3.814 -4.613 -4.957 1 89.44 265 ASP B C 1
ATOM 5053 O O . ASP B 1 265 ? 3.238 -3.834 -5.719 1 89.44 265 ASP B O 1
ATOM 5057 N N . TRP B 1 266 ? 3.236 -5.508 -4.285 1 94 266 TRP B N 1
ATOM 5058 C CA . TRP B 1 266 ? 1.824 -5.801 -4.516 1 94 266 TRP B CA 1
ATOM 5059 C C . TRP B 1 266 ? 0.946 -5.059 -3.514 1 94 266 TRP B C 1
ATOM 5061 O O . TRP B 1 266 ? -0.27 -5.258 -3.475 1 94 266 TRP B O 1
ATOM 5071 N N . GLY B 1 267 ? 1.567 -4.25 -2.697 1 94.81 267 GLY B N 1
ATOM 5072 C CA . GLY B 1 267 ? 0.853 -3.332 -1.828 1 94.81 267 GLY B CA 1
ATOM 5073 C C . GLY B 1 267 ? 0.737 -1.933 -2.404 1 94.81 267 GLY B C 1
ATOM 5074 O O . GLY B 1 267 ? 0.565 -1.767 -3.613 1 94.81 267 GLY B O 1
ATOM 5075 N N . GLY B 1 268 ? 0.704 -0.941 -1.601 1 93.62 268 GLY B N 1
ATOM 5076 C CA . GLY B 1 268 ? 0.711 0.437 -2.064 1 93.62 268 GLY B CA 1
ATOM 5077 C C . GLY B 1 268 ? -0.308 0.704 -3.156 1 93.62 268 GLY B C 1
ATOM 5078 O O . GLY B 1 268 ? -1.496 0.422 -2.986 1 93.62 268 GLY B O 1
ATOM 5079 N N . GLY B 1 269 ? 0.268 1.19 -4.258 1 95.25 269 GLY B N 1
ATOM 5080 C CA . GLY B 1 269 ? -0.58 1.52 -5.391 1 95.25 269 GLY B CA 1
ATOM 5081 C C . GLY B 1 269 ? -1.345 0.326 -5.934 1 95.25 269 GLY B C 1
ATOM 5082 O O . GLY B 1 269 ? -2.5 0.456 -6.344 1 95.25 269 GLY B O 1
ATOM 5083 N N . TRP B 1 270 ? -0.696 -0.833 -5.898 1 96.69 270 TRP B N 1
ATOM 5084 C CA . TRP B 1 270 ? -1.363 -2.021 -6.422 1 96.69 270 TRP B CA 1
ATOM 5085 C C . TRP B 1 270 ? -2.615 -2.342 -5.613 1 96.69 270 TRP B C 1
ATOM 5087 O O . TRP B 1 270 ? -3.691 -2.547 -6.18 1 96.69 270 TRP B O 1
ATOM 5097 N N . TYR B 1 271 ? -2.49 -2.359 -4.316 1 97.38 271 TYR B N 1
ATOM 5098 C CA . TYR B 1 271 ? -3.65 -2.66 -3.484 1 97.38 271 TYR B CA 1
ATOM 5099 C C . TYR B 1 271 ? -4.711 -1.573 -3.609 1 97.38 271 TYR B C 1
ATOM 5101 O O . TYR B 1 271 ? -5.906 -1.869 -3.689 1 97.38 271 TYR B O 1
ATOM 5109 N N . ALA B 1 272 ? -4.305 -0.364 -3.691 1 97.31 272 ALA B N 1
ATOM 5110 C CA . ALA B 1 272 ? -5.211 0.781 -3.686 1 97.31 272 ALA B CA 1
ATOM 5111 C C . ALA B 1 272 ? -5.977 0.878 -5 1 97.31 272 ALA B C 1
ATOM 5113 O O . ALA B 1 272 ? -7.125 1.329 -5.023 1 97.31 272 ALA B O 1
ATOM 5114 N N . HIS B 1 273 ? -5.375 0.436 -6.098 1 97.44 273 HIS B N 1
ATOM 5115 C CA . HIS B 1 273 ? -5.973 0.704 -7.402 1 97.44 273 HIS B CA 1
ATOM 5116 C C . HIS B 1 273 ? -6.52 -0.574 -8.031 1 97.44 273 HIS B C 1
ATOM 5118 O O . HIS B 1 273 ? -7.34 -0.517 -8.945 1 97.44 273 HIS B O 1
ATOM 5124 N N . VAL B 1 274 ? -6.027 -1.73 -7.516 1 97.75 274 VAL B N 1
ATOM 5125 C CA . VAL B 1 274 ? -6.422 -2.963 -8.188 1 97.75 274 VAL B CA 1
ATOM 5126 C C . VAL B 1 274 ? -7.234 -3.836 -7.234 1 97.75 274 VAL B C 1
ATOM 5128 O O . VAL B 1 274 ? -8.43 -4.043 -7.438 1 97.75 274 VAL B O 1
ATOM 5131 N N . LEU B 1 275 ? -6.688 -4.18 -6.121 1 98.06 275 LEU B N 1
ATOM 5132 C CA . LEU B 1 275 ? -7.285 -5.211 -5.281 1 98.06 275 LEU B CA 1
ATOM 5133 C C . LEU B 1 275 ? -8.508 -4.668 -4.547 1 98.06 275 LEU B C 1
ATOM 5135 O O . LEU B 1 275 ? -9.602 -5.223 -4.664 1 98.06 275 LEU B O 1
ATOM 5139 N N . ALA B 1 276 ? -8.352 -3.564 -3.836 1 97.62 276 ALA B N 1
ATOM 5140 C CA . ALA B 1 276 ? -9.43 -3.059 -2.994 1 97.62 276 ALA B CA 1
ATOM 5141 C C . ALA B 1 276 ? -10.633 -2.654 -3.836 1 97.62 276 ALA B C 1
ATOM 5143 O O . ALA B 1 276 ? -11.758 -3.098 -3.578 1 97.62 276 ALA B O 1
ATOM 5144 N N . PRO B 1 277 ? -10.406 -1.882 -4.902 1 97.12 277 PRO B N 1
ATOM 5145 C CA . PRO B 1 277 ? -11.578 -1.524 -5.699 1 97.12 277 PRO B CA 1
ATOM 5146 C C . PRO B 1 277 ? -12.234 -2.736 -6.355 1 97.12 277 PRO B C 1
ATOM 5148 O O . PRO B 1 277 ? -13.461 -2.773 -6.504 1 97.12 277 PRO B O 1
ATOM 5151 N N . ALA B 1 278 ? -11.445 -3.725 -6.742 1 97.75 278 ALA B N 1
ATOM 5152 C CA . ALA B 1 278 ? -12.008 -4.914 -7.379 1 97.75 278 ALA B CA 1
ATOM 5153 C C . ALA B 1 278 ? -12.875 -5.699 -6.395 1 97.75 278 ALA B C 1
ATOM 5155 O O . ALA B 1 278 ? -13.969 -6.141 -6.742 1 97.75 278 ALA B O 1
ATOM 5156 N N . LEU B 1 279 ? -12.391 -5.871 -5.191 1 97 279 LEU B N 1
ATOM 5157 C CA . LEU B 1 279 ? -13.164 -6.578 -4.172 1 97 279 LEU B CA 1
ATOM 5158 C C . LEU B 1 279 ? -14.461 -5.848 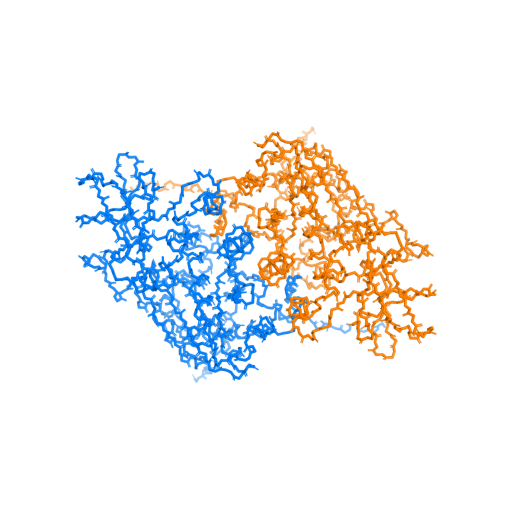-3.861 1 97 279 LEU B C 1
ATOM 5160 O O . LEU B 1 279 ? -15.508 -6.473 -3.701 1 97 279 LEU B O 1
ATOM 5164 N N . ALA B 1 280 ? -14.359 -4.555 -3.809 1 95.12 280 ALA B N 1
ATOM 5165 C CA . ALA B 1 280 ? -15.547 -3.748 -3.572 1 95.12 280 ALA B CA 1
ATOM 5166 C C . ALA B 1 280 ? -16.531 -3.873 -4.73 1 95.12 280 ALA B C 1
ATOM 5168 O O . ALA B 1 280 ? -17.734 -4.047 -4.516 1 95.12 280 ALA B O 1
ATOM 5169 N N . ASN B 1 281 ? -16.016 -3.809 -5.961 1 95 281 ASN B N 1
ATOM 5170 C CA . ASN B 1 281 ? -16.859 -3.943 -7.145 1 95 281 ASN B CA 1
ATOM 5171 C C . ASN B 1 281 ? -17.516 -5.32 -7.207 1 95 281 ASN B C 1
ATOM 5173 O O . ASN B 1 281 ? -18.641 -5.453 -7.691 1 95 281 ASN B O 1
ATOM 5177 N N . LEU B 1 282 ? -16.797 -6.305 -6.75 1 96.88 282 LEU B N 1
ATOM 5178 C CA . LEU B 1 282 ? -17.312 -7.672 -6.746 1 96.88 282 LEU B CA 1
ATOM 5179 C C . LEU B 1 282 ? -18.281 -7.887 -5.59 1 96.88 282 LEU B C 1
ATOM 5181 O O . LEU B 1 282 ? -18.844 -8.977 -5.434 1 96.88 282 LEU B O 1
ATOM 5185 N N . LYS B 1 283 ? -18.453 -6.871 -4.723 1 94.19 283 LYS B N 1
ATOM 5186 C CA . LYS B 1 283 ? -19.391 -6.855 -3.609 1 94.19 283 LYS B CA 1
ATOM 5187 C C . LYS B 1 283 ? -19.047 -7.922 -2.576 1 94.19 283 LYS B C 1
ATOM 5189 O O . LYS B 1 283 ? -19.922 -8.531 -1.978 1 94.19 283 LYS B O 1
ATOM 5194 N N . VAL B 1 284 ? -17.781 -8.234 -2.494 1 96.19 284 VAL B N 1
ATOM 5195 C CA . VAL B 1 284 ? -17.328 -9.086 -1.395 1 96.19 284 VAL B CA 1
ATOM 5196 C C . VAL B 1 284 ? -17.422 -8.32 -0.077 1 96.19 284 VAL B C 1
ATOM 5198 O O . VAL B 1 284 ? -16.875 -7.223 0.059 1 96.19 284 VAL B O 1
ATOM 5201 N N . PRO B 1 285 ? -18.109 -8.852 0.878 1 94 285 PRO B N 1
ATOM 5202 C CA . PRO B 1 285 ? -18.188 -8.148 2.16 1 94 285 PRO B CA 1
ATOM 5203 C C . PRO B 1 285 ? -16.812 -7.93 2.797 1 94 285 PRO B C 1
ATOM 5205 O O . PRO B 1 285 ? -15.961 -8.82 2.742 1 94 285 PRO B O 1
ATOM 5208 N N . VAL B 1 286 ? -16.641 -6.805 3.363 1 93 286 VAL B N 1
ATOM 5209 C CA . VAL B 1 286 ? -15.344 -6.379 3.889 1 93 286 VAL B CA 1
ATOM 5210 C C . VAL B 1 286 ? -14.836 -7.406 4.902 1 93 286 VAL B C 1
ATOM 5212 O O . VAL B 1 286 ? -13.641 -7.715 4.934 1 93 286 VAL B O 1
ATOM 5215 N N . ARG B 1 287 ? -15.648 -7.965 5.695 1 91.5 287 ARG B N 1
ATOM 5216 C CA . ARG B 1 287 ? -15.273 -8.922 6.734 1 91.5 287 ARG B CA 1
ATOM 5217 C C . ARG B 1 287 ? -14.719 -10.203 6.125 1 91.5 287 ARG B C 1
ATOM 5219 O O . ARG B 1 287 ? -14.094 -11.008 6.82 1 91.5 287 ARG B O 1
ATOM 5226 N N . GLN B 1 288 ? -14.977 -10.328 4.832 1 95.12 288 GLN B N 1
ATOM 5227 C CA . GLN B 1 288 ? -14.531 -11.547 4.164 1 95.12 288 GLN B CA 1
ATOM 5228 C C . GLN B 1 288 ? -13.266 -11.297 3.346 1 95.12 288 GLN B C 1
ATOM 5230 O O . GLN B 1 288 ? -12.695 -12.227 2.768 1 95.12 288 GLN B O 1
ATOM 5235 N N . TRP B 1 289 ? -12.812 -10.031 3.256 1 97.25 289 TRP B N 1
ATOM 5236 C CA . TRP B 1 289 ? -11.57 -9.758 2.549 1 97.25 289 TRP B CA 1
ATOM 5237 C C . TRP B 1 289 ? -10.414 -10.547 3.156 1 97.25 289 TRP B C 1
ATOM 5239 O O . TRP B 1 289 ? -10.281 -10.633 4.379 1 97.25 289 TRP B O 1
ATOM 5249 N N . PRO B 1 290 ? -9.602 -11.211 2.324 1 98.19 290 PRO B N 1
ATOM 5250 C CA . PRO B 1 290 ? -8.406 -11.828 2.906 1 98.19 290 PRO B CA 1
ATOM 5251 C C . PRO B 1 290 ? -7.465 -10.812 3.547 1 98.19 290 PRO B C 1
ATOM 5253 O O . PRO B 1 290 ? -7.355 -9.68 3.066 1 98.19 290 PRO B O 1
ATOM 5256 N N . VAL B 1 291 ? -6.844 -11.203 4.637 1 98.44 291 VAL B N 1
ATOM 5257 C CA . VAL B 1 291 ? -5.809 -10.367 5.234 1 98.44 291 VAL B CA 1
ATOM 5258 C C . VAL B 1 291 ? -4.594 -10.312 4.316 1 98.44 291 VAL B C 1
ATOM 5260 O O . VAL B 1 291 ? -4.117 -11.352 3.844 1 98.44 291 VAL B O 1
ATOM 5263 N N . SER B 1 292 ? -4.152 -9.125 3.996 1 98.25 292 SER B N 1
ATOM 5264 C CA . SER B 1 292 ? -2.982 -8.977 3.135 1 98.25 292 SER B CA 1
ATOM 5265 C C . SER B 1 292 ? -1.765 -8.523 3.934 1 98.25 292 SER B C 1
ATOM 5267 O O . SER B 1 292 ? -1.808 -7.496 4.613 1 98.25 292 SER B O 1
ATOM 5269 N N . ILE B 1 293 ? -0.737 -9.281 3.881 1 98.25 293 ILE B N 1
ATOM 5270 C CA . ILE B 1 293 ? 0.551 -8.922 4.465 1 98.25 293 ILE B CA 1
ATOM 5271 C C . ILE B 1 293 ? 1.605 -8.82 3.365 1 98.25 293 ILE B C 1
ATOM 5273 O O . ILE B 1 293 ? 1.584 -9.594 2.402 1 98.25 293 ILE B O 1
ATOM 5277 N N . PHE B 1 294 ? 2.479 -7.855 3.494 1 96.94 294 PHE B N 1
ATOM 5278 C CA . PHE B 1 294 ? 3.479 -7.609 2.461 1 96.94 294 PHE B CA 1
ATOM 5279 C C . PHE B 1 294 ? 4.887 -7.766 3.021 1 96.94 294 PHE B C 1
ATOM 5281 O O . PHE B 1 294 ? 5.23 -7.141 4.027 1 96.94 294 PHE B O 1
ATOM 5288 N N . THR B 1 295 ? 5.691 -8.539 2.361 1 96.75 295 THR B N 1
ATOM 5289 C CA . THR B 1 295 ? 7.059 -8.781 2.809 1 96.75 295 THR B CA 1
ATOM 5290 C C . THR B 1 295 ? 7.988 -7.672 2.332 1 96.75 295 THR B C 1
ATOM 5292 O O . THR B 1 295 ? 7.723 -7.027 1.316 1 96.75 295 THR B O 1
ATOM 5295 N N . PRO B 1 296 ? 9.086 -7.477 3.031 1 94.25 296 PRO B N 1
ATOM 5296 C CA . PRO B 1 296 ? 10.039 -6.43 2.65 1 94.25 296 PRO B CA 1
ATOM 5297 C C . PRO B 1 296 ? 10.633 -6.648 1.261 1 94.25 296 PRO B C 1
ATOM 5299 O O . PRO B 1 296 ? 10.914 -7.785 0.879 1 94.25 296 PRO B O 1
ATOM 5302 N N . LEU B 1 297 ? 10.82 -5.539 0.616 1 92 297 LEU B N 1
ATOM 5303 C CA . LEU B 1 297 ? 11.57 -5.594 -0.632 1 92 297 LEU B CA 1
ATOM 5304 C C . LEU B 1 297 ? 13.07 -5.574 -0.364 1 92 297 LEU B C 1
ATOM 5306 O O . LEU B 1 297 ? 13.531 -4.902 0.562 1 92 297 LEU B O 1
ATOM 5310 N N . VAL B 1 298 ? 13.734 -6.305 -1.179 1 90.06 298 VAL B N 1
ATOM 5311 C CA . VAL B 1 298 ? 15.195 -6.23 -1.179 1 90.06 298 VAL B CA 1
ATOM 5312 C C . VAL B 1 298 ? 15.656 -5.227 -2.232 1 90.06 298 VAL B C 1
ATOM 5314 O O . VAL B 1 298 ? 15.367 -5.391 -3.422 1 90.06 298 VAL B O 1
ATOM 5317 N N . LEU B 1 299 ? 16.406 -4.266 -1.691 1 87.75 299 LEU B N 1
ATOM 5318 C CA . LEU B 1 299 ? 16.734 -3.127 -2.541 1 87.75 299 LEU B CA 1
ATOM 5319 C C . LEU B 1 299 ? 18.219 -3.133 -2.91 1 87.75 299 LEU B C 1
ATOM 5321 O O . LEU B 1 299 ? 19.047 -3.637 -2.15 1 87.75 299 LEU B O 1
ATOM 5325 N N . ASP B 1 300 ? 18.453 -2.549 -4.035 1 81.75 300 ASP B N 1
ATOM 5326 C CA . ASP B 1 300 ? 19.844 -2.244 -4.355 1 81.75 300 ASP B CA 1
ATOM 5327 C C . ASP B 1 300 ? 20.297 -0.96 -3.662 1 81.75 300 ASP B C 1
ATOM 5329 O O . ASP B 1 300 ? 19.578 -0.412 -2.826 1 81.75 300 ASP B O 1
ATOM 5333 N N . ARG B 1 301 ? 21.469 -0.466 -4.02 1 78.94 301 ARG B N 1
ATOM 5334 C CA . ARG B 1 301 ? 22.094 0.653 -3.312 1 78.94 301 ARG B CA 1
ATOM 5335 C C . ARG B 1 301 ? 21.406 1.969 -3.67 1 78.94 301 ARG B C 1
ATOM 5337 O O . ARG B 1 301 ? 21.562 2.965 -2.961 1 78.94 301 ARG B O 1
ATOM 5344 N N . THR B 1 302 ? 20.641 2.037 -4.707 1 79.38 302 THR B N 1
ATOM 5345 C CA . THR B 1 302 ? 19.953 3.256 -5.113 1 79.38 302 THR B CA 1
ATOM 5346 C C . THR B 1 302 ? 18.547 3.303 -4.52 1 79.38 302 THR B C 1
ATOM 5348 O O . THR B 1 302 ? 17.891 4.344 -4.551 1 79.38 302 THR B O 1
ATOM 5351 N N . GLY B 1 303 ? 18.109 2.18 -3.936 1 85.06 303 GLY B N 1
ATOM 5352 C CA . GLY B 1 303 ? 16.766 2.098 -3.396 1 85.06 303 GLY B CA 1
ATOM 5353 C C . GLY B 1 303 ? 15.789 1.439 -4.344 1 85.06 303 GLY B C 1
ATOM 5354 O O . GLY B 1 303 ? 14.594 1.349 -4.043 1 85.06 303 GLY B O 1
ATOM 5355 N N . GLY B 1 304 ? 16.25 1.032 -5.512 1 83.12 304 GLY B N 1
ATOM 5356 C CA . GLY B 1 304 ? 15.422 0.272 -6.43 1 83.12 304 GLY B CA 1
ATOM 5357 C C . GLY B 1 304 ? 15.359 -1.206 -6.094 1 83.12 304 GLY B C 1
ATOM 5358 O O . GLY B 1 304 ? 16.25 -1.735 -5.426 1 83.12 304 GLY B O 1
ATOM 5359 N N . LYS B 1 305 ? 14.266 -1.819 -6.508 1 83.5 305 LYS B N 1
ATOM 5360 C CA . LYS B 1 305 ? 14.109 -3.252 -6.266 1 83.5 305 LYS B CA 1
ATOM 5361 C C . LYS B 1 305 ? 15.234 -4.043 -6.934 1 83.5 305 LYS B C 1
ATOM 5363 O O . LYS B 1 305 ? 15.602 -3.766 -8.078 1 83.5 305 LYS B O 1
ATOM 5368 N N . LEU B 1 306 ? 15.719 -5.008 -6.203 1 76 306 LEU B N 1
ATOM 5369 C CA . LEU B 1 306 ? 16.781 -5.875 -6.715 1 76 306 LEU B CA 1
ATOM 5370 C C . LEU B 1 306 ? 16.25 -6.77 -7.832 1 76 306 LEU B C 1
ATOM 5372 O O . LEU B 1 306 ? 15.195 -7.395 -7.688 1 76 306 LEU B O 1
ATOM 5376 N N . SER B 1 307 ? 16.781 -6.617 -9.062 1 67.88 307 SER B N 1
ATOM 5377 C CA . SER B 1 307 ? 16.391 -7.473 -10.172 1 67.88 307 SER B CA 1
ATOM 5378 C C . SER B 1 307 ? 17.562 -8.336 -10.648 1 67.88 307 SER B C 1
ATOM 5380 O O . SER B 1 307 ? 18.719 -7.945 -10.508 1 67.88 307 SER B O 1
ATOM 5382 N N . LYS B 1 308 ? 17.219 -9.625 -11.047 1 61.69 308 LYS B N 1
ATOM 5383 C CA . LYS B 1 308 ? 18.219 -10.539 -11.586 1 61.69 308 LYS B CA 1
ATOM 5384 C C . LYS B 1 308 ? 19.047 -9.867 -12.68 1 61.69 308 LYS B C 1
ATOM 5386 O O . LYS B 1 308 ? 20.266 -10 -12.719 1 61.69 308 LYS B O 1
ATOM 5391 N N . THR B 1 309 ? 18.266 -9.367 -13.664 1 55.41 309 THR B N 1
ATOM 5392 C CA . THR B 1 309 ? 18.938 -8.797 -14.828 1 55.41 309 THR B CA 1
ATOM 539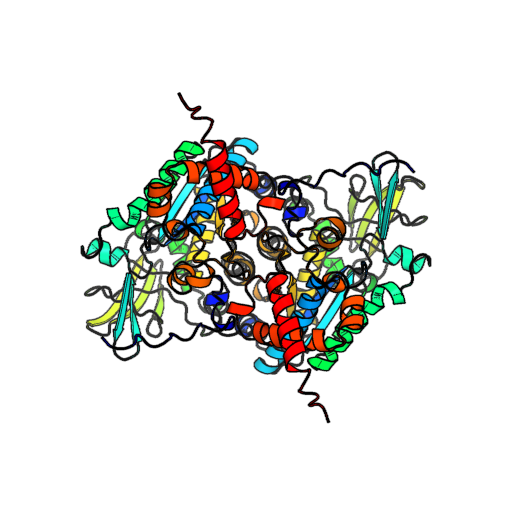3 C C . THR B 1 309 ? 19.891 -7.68 -14.414 1 55.41 309 THR B C 1
ATOM 5395 O O . THR B 1 309 ? 20.906 -7.457 -15.062 1 55.41 309 THR B O 1
ATOM 5398 N N . LEU B 1 310 ? 19.453 -6.938 -13.477 1 52.41 310 LEU B N 1
ATOM 5399 C CA . LEU B 1 310 ? 20.281 -5.805 -13.078 1 52.41 310 LEU B CA 1
ATOM 5400 C C . LEU B 1 310 ? 21.641 -6.27 -12.57 1 52.41 310 LEU B C 1
ATOM 5402 O O . LEU B 1 310 ? 22.672 -5.676 -12.898 1 52.41 310 LEU B O 1
ATOM 5406 N N . TYR B 1 311 ? 21.578 -7.27 -11.641 1 52.38 311 TYR B N 1
ATOM 5407 C CA . TYR B 1 311 ? 22.812 -7.77 -11.039 1 52.38 311 TYR B CA 1
ATOM 5408 C C . TYR B 1 311 ? 23.75 -8.336 -12.102 1 52.38 311 TYR B C 1
ATOM 5410 O O . TYR B 1 311 ? 24.969 -8.164 -12.023 1 52.38 311 TYR B O 1
ATOM 5418 N N . VAL B 1 312 ? 23.109 -9.117 -12.977 1 50.09 312 VAL B N 1
ATOM 5419 C CA . VAL B 1 312 ? 23.953 -9.812 -13.953 1 50.09 312 VAL B CA 1
ATOM 5420 C C . VAL B 1 312 ? 24.531 -8.812 -14.945 1 50.09 312 VAL B C 1
ATOM 5422 O O . VAL B 1 312 ? 25.719 -8.875 -15.281 1 50.09 312 VAL B O 1
ATOM 5425 N N . ARG B 1 313 ? 23.609 -8.102 -15.414 1 49.47 313 ARG B N 1
ATOM 5426 C CA . ARG B 1 313 ? 24.062 -7.316 -16.562 1 49.47 313 ARG B CA 1
ATOM 5427 C C . ARG B 1 313 ? 24.812 -6.07 -16.109 1 49.47 313 ARG B C 1
ATOM 5429 O O . ARG B 1 313 ? 25.75 -5.625 -16.797 1 49.47 313 ARG B O 1
ATOM 5436 N N . TYR B 1 314 ? 24.141 -5.516 -15.18 1 49.75 314 TYR B N 1
ATOM 5437 C CA . TYR B 1 314 ? 24.469 -4.098 -15.195 1 49.75 314 TYR B CA 1
ATOM 5438 C C . TYR B 1 314 ? 25.562 -3.783 -14.188 1 49.75 314 TYR B C 1
ATOM 5440 O O . TYR B 1 314 ? 26.109 -2.678 -14.172 1 49.75 314 TYR B O 1
ATOM 5448 N N . GLY B 1 315 ? 26.281 -3.982 -13.422 1 51.69 315 GLY B N 1
ATOM 5449 C CA . GLY B 1 315 ? 27.203 -2.879 -13.172 1 51.69 315 GLY B CA 1
ATOM 5450 C C . GLY B 1 315 ? 28.312 -3.232 -12.195 1 51.69 315 GLY B C 1
ATOM 5451 O O . GLY B 1 315 ? 28.203 -4.211 -11.453 1 51.69 315 GLY B O 1
ATOM 5452 N N . ALA B 1 316 ? 29.484 -2.943 -12.672 1 58.88 316 ALA B N 1
ATOM 5453 C CA . ALA B 1 316 ? 30.688 -2.754 -11.867 1 58.88 316 ALA B CA 1
ATOM 5454 C C . ALA B 1 316 ? 30.344 -2.316 -10.445 1 58.88 316 ALA B C 1
ATOM 5456 O O . ALA B 1 316 ? 31.047 -2.662 -9.492 1 58.88 316 ALA B O 1
ATOM 5457 N N . ALA B 1 317 ? 29.062 -1.827 -10.352 1 60.88 317 ALA B N 1
ATOM 5458 C CA . ALA B 1 317 ? 28.703 -1.264 -9.055 1 60.88 317 ALA B CA 1
ATOM 5459 C C . ALA B 1 317 ? 28.234 -2.355 -8.094 1 60.88 317 ALA B C 1
ATOM 5461 O O . ALA B 1 317 ? 28.234 -2.154 -6.875 1 60.88 317 ALA B O 1
ATOM 5462 N N . TYR B 1 318 ? 27.984 -3.535 -8.68 1 67.12 318 TYR B N 1
ATOM 5463 C CA . TYR B 1 318 ? 27.516 -4.605 -7.805 1 67.12 318 TYR B CA 1
ATOM 5464 C C . TYR B 1 318 ? 28.422 -5.82 -7.887 1 67.12 318 TYR B C 1
ATOM 5466 O O . TYR B 1 318 ? 28.031 -6.926 -7.508 1 67.12 318 TYR B O 1
ATOM 5474 N N . ALA B 1 319 ? 29.5 -5.578 -8.508 1 65.06 319 ALA B N 1
ATOM 5475 C CA . ALA B 1 319 ? 30.469 -6.66 -8.695 1 65.06 319 ALA B CA 1
ATOM 5476 C C . ALA B 1 319 ? 30.891 -7.25 -7.355 1 65.06 319 ALA B C 1
ATOM 5478 O O . ALA B 1 319 ? 31.391 -8.383 -7.293 1 65.06 319 ALA B O 1
ATOM 5479 N N . ASP B 1 320 ? 30.672 -6.473 -6.316 1 71.69 320 ASP B N 1
ATOM 5480 C CA . ASP B 1 320 ? 31.109 -6.922 -4.992 1 71.69 320 ASP B CA 1
ATOM 5481 C C . ASP B 1 320 ? 30.047 -7.812 -4.344 1 71.69 320 ASP B C 1
ATOM 5483 O O . ASP B 1 320 ? 30.312 -8.453 -3.326 1 71.69 320 ASP B O 1
ATOM 5487 N N . LEU B 1 321 ? 28.938 -7.941 -5.023 1 71.12 321 LEU B N 1
ATOM 5488 C CA . LEU B 1 321 ? 27.891 -8.766 -4.449 1 71.12 321 LEU B CA 1
ATOM 5489 C C . LEU B 1 321 ? 28.031 -10.219 -4.895 1 71.12 321 LEU B C 1
ATOM 5491 O O . LEU B 1 321 ? 28.484 -10.492 -6.008 1 71.12 321 LEU B O 1
ATOM 5495 N N . PRO B 1 322 ? 27.703 -11.07 -3.947 1 67.31 322 PRO B N 1
ATOM 5496 C CA . PRO B 1 322 ? 27.797 -12.484 -4.328 1 67.31 322 PRO B CA 1
ATOM 5497 C C . PRO B 1 322 ? 26.922 -12.836 -5.527 1 67.31 322 PRO B C 1
ATOM 5499 O O . PRO B 1 322 ? 25.766 -12.383 -5.609 1 67.31 322 PRO B O 1
ATOM 5502 N N . GLU B 1 323 ? 27.453 -13.562 -6.395 1 67.25 323 GLU B N 1
ATOM 5503 C CA . GLU B 1 323 ? 26.703 -14.055 -7.547 1 67.25 323 GLU B CA 1
ATOM 5504 C C . GLU B 1 323 ? 25.484 -14.859 -7.113 1 67.25 323 GLU B C 1
ATOM 5506 O O . GLU B 1 323 ? 24.484 -14.891 -7.816 1 67.25 323 GLU B O 1
ATOM 5511 N N . GLY B 1 324 ? 25.688 -15.406 -5.953 1 69.38 324 GLY B N 1
ATOM 5512 C CA . GLY B 1 324 ? 24.641 -16.234 -5.395 1 69.38 324 GLY B CA 1
ATOM 5513 C C . GLY B 1 324 ? 23.359 -15.477 -5.102 1 69.38 324 GLY B C 1
ATOM 5514 O O . GLY B 1 324 ? 22.281 -16.062 -4.984 1 69.38 324 GLY B O 1
ATOM 5515 N N . PHE B 1 325 ? 23.469 -14.258 -5.059 1 75.38 325 PHE B N 1
ATOM 5516 C CA . PHE B 1 325 ? 22.297 -13.453 -4.738 1 75.38 325 PHE B CA 1
ATOM 5517 C C . PHE B 1 325 ? 21.297 -13.461 -5.898 1 75.38 325 PHE B C 1
ATOM 5519 O O . PHE B 1 325 ? 20.125 -13.156 -5.715 1 75.38 325 PHE B O 1
ATOM 5526 N N . VAL B 1 326 ? 21.766 -13.914 -7.008 1 72.19 326 VAL B N 1
ATOM 5527 C CA . VAL B 1 326 ? 20.844 -13.945 -8.141 1 72.19 326 VAL B CA 1
ATOM 5528 C C . VAL B 1 326 ? 20.438 -15.383 -8.43 1 72.19 326 VAL B C 1
ATOM 5530 O O . VAL B 1 326 ? 19.594 -15.633 -9.289 1 72.19 326 VAL B O 1
ATOM 5533 N N . ASN B 1 327 ? 21.016 -16.281 -7.68 1 76.81 327 ASN B N 1
ATOM 5534 C CA . ASN B 1 327 ? 20.766 -17.703 -7.891 1 76.81 327 ASN B CA 1
ATOM 5535 C C . ASN B 1 327 ? 20.906 -18.484 -6.598 1 76.81 327 ASN B C 1
ATOM 5537 O O . ASN B 1 327 ? 22.016 -18.688 -6.098 1 76.81 327 ASN B O 1
ATOM 5541 N N . LEU B 1 328 ? 19.797 -19.016 -6.168 1 80.56 328 LEU B N 1
ATOM 5542 C CA . LEU B 1 328 ? 19.766 -19.734 -4.906 1 80.56 328 LEU B CA 1
ATOM 5543 C C . LEU B 1 328 ? 20.703 -20.953 -4.957 1 80.56 328 LEU B C 1
ATOM 5545 O O . LEU B 1 328 ? 21.375 -21.266 -3.977 1 80.56 328 LEU B O 1
ATOM 5549 N N . ASP B 1 329 ? 20.688 -21.609 -6.047 1 81.06 329 ASP B N 1
ATOM 5550 C CA . ASP B 1 329 ? 21.516 -22.797 -6.164 1 81.06 329 ASP B CA 1
ATOM 5551 C C . ASP B 1 329 ? 23 -22.453 -5.949 1 81.06 329 ASP B C 1
ATOM 5553 O O . ASP B 1 329 ? 23.703 -23.172 -5.246 1 81.06 329 ASP B O 1
ATOM 5557 N N . LEU B 1 330 ? 23.359 -21.406 -6.504 1 81.06 330 LEU B N 1
ATOM 5558 C CA . LEU B 1 330 ? 24.734 -20.953 -6.34 1 81.06 330 LEU B CA 1
ATOM 5559 C C . LEU B 1 330 ? 25 -20.547 -4.898 1 81.06 330 LEU B C 1
ATOM 5561 O O . LEU B 1 330 ? 26.078 -20.812 -4.359 1 81.06 330 LEU B O 1
ATOM 5565 N N . LEU B 1 331 ? 24.047 -19.938 -4.367 1 82.25 331 LEU B N 1
ATOM 5566 C CA . LEU B 1 331 ? 24.172 -19.5 -2.977 1 82.25 331 LEU B CA 1
ATOM 5567 C C . LEU B 1 331 ? 24.312 -20.703 -2.047 1 82.25 331 LEU B C 1
ATOM 5569 O O . LEU B 1 331 ? 25.156 -20.688 -1.144 1 82.25 331 LEU B O 1
ATOM 5573 N N . LEU B 1 332 ? 23.625 -21.75 -2.314 1 85.19 332 LEU B N 1
ATOM 5574 C CA . LEU B 1 332 ? 23.656 -22.938 -1.483 1 85.19 332 LEU B CA 1
ATOM 5575 C C . LEU B 1 332 ? 24.922 -23.75 -1.751 1 85.19 332 LEU B C 1
ATOM 5577 O O . LEU B 1 332 ? 25.469 -24.391 -0.842 1 85.19 332 LEU B O 1
ATOM 5581 N N . ASP B 1 333 ? 25.297 -23.75 -2.953 1 84.12 333 ASP B N 1
ATOM 5582 C CA . ASP B 1 333 ? 26.547 -24.438 -3.291 1 84.12 333 ASP B CA 1
ATOM 5583 C C . ASP B 1 333 ? 27.734 -23.812 -2.557 1 84.12 333 ASP B C 1
ATOM 5585 O O . ASP B 1 333 ? 28.625 -24.516 -2.076 1 84.12 333 ASP B O 1
ATOM 5589 N N . ASP B 1 334 ? 27.672 -22.562 -2.461 1 82.94 334 ASP B N 1
ATOM 5590 C CA . ASP B 1 334 ? 28.781 -21.828 -1.884 1 82.94 334 ASP B CA 1
ATOM 5591 C C . ASP B 1 334 ? 28.75 -21.891 -0.358 1 82.94 334 ASP B C 1
ATOM 5593 O O . ASP B 1 334 ? 29.797 -21.969 0.286 1 82.94 334 ASP B O 1
ATOM 5597 N N . HIS B 1 335 ? 27.547 -21.812 0.2 1 84.75 335 HIS B N 1
ATOM 5598 C CA . HIS B 1 335 ? 27.5 -21.578 1.637 1 84.75 335 HIS B CA 1
ATOM 5599 C C . HIS B 1 335 ? 26.641 -22.609 2.344 1 84.75 335 HIS B C 1
ATOM 5601 O O . HIS B 1 335 ? 26.531 -22.594 3.572 1 84.75 335 HIS B O 1
ATOM 5607 N N . GLY B 1 336 ? 26.078 -23.484 1.606 1 86.25 336 GLY B N 1
ATOM 5608 C CA . GLY B 1 336 ? 25.203 -24.469 2.207 1 86.25 336 GLY B CA 1
ATOM 5609 C C . GLY B 1 336 ? 23.969 -23.875 2.834 1 86.25 336 GLY B C 1
ATOM 5610 O O . GLY B 1 336 ? 23.609 -22.734 2.549 1 86.25 336 GLY B O 1
ATOM 5611 N N . ASP B 1 337 ? 23.344 -24.641 3.66 1 91.75 337 ASP B N 1
ATOM 5612 C CA . ASP B 1 337 ? 22.078 -24.25 4.273 1 91.75 337 ASP B CA 1
ATOM 5613 C C . ASP B 1 337 ? 22.281 -23.172 5.332 1 91.75 337 ASP B C 1
ATOM 5615 O O . ASP B 1 337 ? 21.328 -22.562 5.801 1 91.75 337 ASP B O 1
ATOM 5619 N N . ASP B 1 338 ? 23.516 -22.859 5.613 1 92 338 ASP B N 1
ATOM 5620 C CA . ASP B 1 338 ? 23.828 -21.844 6.617 1 92 338 ASP B CA 1
ATOM 5621 C C . ASP B 1 338 ? 23.297 -20.484 6.191 1 92 338 ASP B C 1
ATOM 5623 O O . ASP B 1 338 ? 22.922 -19.656 7.035 1 92 338 ASP B O 1
ATOM 5627 N N . VAL B 1 339 ? 23.344 -20.312 4.934 1 91.69 339 VAL B N 1
ATOM 5628 C CA . VAL B 1 339 ? 22.812 -19.047 4.418 1 91.69 339 VAL B CA 1
ATOM 5629 C C . VAL B 1 339 ? 21.312 -18.953 4.715 1 91.69 339 VAL B C 1
ATOM 5631 O O . VAL B 1 339 ? 20.828 -17.906 5.113 1 91.69 339 VAL B O 1
ATOM 5634 N N . LEU B 1 340 ? 20.594 -20.062 4.492 1 95.25 340 LEU B N 1
ATOM 5635 C CA . LEU B 1 340 ? 19.156 -20.078 4.781 1 95.25 340 LEU B CA 1
ATOM 5636 C C . LEU B 1 340 ? 18.906 -19.922 6.273 1 95.25 340 LEU B C 1
ATOM 5638 O O . LEU B 1 340 ? 17.938 -19.266 6.68 1 95.25 340 LEU B O 1
ATOM 5642 N N . ASP B 1 341 ? 19.812 -20.453 7.047 1 95.94 341 ASP B N 1
ATOM 5643 C CA . ASP B 1 341 ? 19.719 -20.297 8.492 1 95.94 341 ASP B CA 1
ATOM 5644 C C . ASP B 1 341 ? 19.844 -18.828 8.898 1 95.94 341 ASP B C 1
ATOM 5646 O O . ASP B 1 341 ? 19.109 -18.344 9.75 1 95.94 341 ASP B O 1
ATOM 5650 N N . ALA B 1 342 ? 20.828 -18.234 8.328 1 95.19 342 ALA B N 1
ATOM 5651 C CA . ALA B 1 342 ? 21.047 -16.812 8.617 1 95.19 342 ALA B CA 1
ATOM 5652 C C . ALA B 1 342 ? 19.812 -15.984 8.266 1 95.19 342 ALA B C 1
ATOM 5654 O O . ALA B 1 342 ? 19.375 -15.156 9.062 1 95.19 342 ALA B O 1
ATOM 5655 N N . LEU B 1 343 ? 19.297 -16.203 7.121 1 96.31 343 LEU B N 1
ATOM 5656 C CA . LEU B 1 343 ? 18.109 -15.477 6.668 1 96.31 343 LEU B CA 1
ATOM 5657 C C . LEU B 1 343 ? 16.906 -15.812 7.535 1 96.31 343 LEU B C 1
ATOM 5659 O O . LEU B 1 343 ? 16.094 -14.93 7.859 1 96.31 343 LEU B O 1
ATOM 5663 N N . TRP B 1 344 ? 16.812 -17.094 7.898 1 97.94 344 TRP B N 1
ATOM 5664 C CA . TRP B 1 344 ? 15.688 -17.547 8.719 1 97.94 344 TRP B CA 1
ATOM 5665 C C . TRP B 1 344 ? 15.664 -16.812 10.055 1 97.94 344 TRP B C 1
ATOM 5667 O O . TRP B 1 344 ? 14.609 -16.375 10.516 1 97.94 344 TRP B O 1
ATOM 5677 N N . LEU B 1 345 ? 16.781 -16.672 10.656 1 97.12 345 LEU B N 1
ATOM 5678 C CA . LEU B 1 345 ? 16.875 -15.969 11.938 1 97.12 345 LEU B CA 1
ATOM 5679 C C . LEU B 1 345 ? 16.375 -14.531 11.797 1 97.12 345 LEU B C 1
ATOM 5681 O O . LEU B 1 345 ? 15.648 -14.031 12.656 1 97.12 345 LEU B O 1
ATOM 5685 N N . GLU B 1 346 ? 16.734 -13.953 10.758 1 96.69 346 GLU B N 1
ATOM 5686 C CA . GLU B 1 346 ? 16.344 -12.57 10.516 1 96.69 346 GLU B CA 1
ATOM 5687 C C . GLU B 1 346 ? 14.844 -12.453 10.281 1 96.69 346 GLU B C 1
ATOM 5689 O O . GLU B 1 346 ? 14.172 -11.641 10.914 1 96.69 346 GLU B O 1
ATOM 5694 N N . VAL B 1 347 ? 14.281 -13.266 9.414 1 98 347 VAL B N 1
ATOM 5695 C CA . VAL B 1 347 ? 12.883 -13.109 9.023 1 98 347 VAL B CA 1
ATOM 5696 C C . VAL B 1 347 ? 11.969 -13.547 10.172 1 98 347 VAL B C 1
ATOM 5698 O O . VAL B 1 347 ? 10.805 -13.141 10.242 1 98 347 VAL B O 1
ATOM 5701 N N . THR B 1 348 ? 12.438 -14.398 11.047 1 98.12 348 THR B N 1
ATOM 5702 C CA . THR B 1 348 ? 11.672 -14.734 12.242 1 98.12 348 THR B CA 1
ATOM 5703 C C . THR B 1 348 ? 11.477 -13.508 13.125 1 98.12 348 THR B C 1
ATOM 5705 O O . THR B 1 348 ? 10.422 -13.336 13.742 1 98.12 348 THR B O 1
ATOM 5708 N N . ARG B 1 349 ? 12.484 -12.672 13.133 1 96.44 349 ARG B N 1
ATOM 5709 C CA . ARG B 1 349 ? 12.336 -11.406 13.844 1 96.44 349 ARG B CA 1
ATOM 5710 C C . ARG B 1 349 ? 11.32 -10.5 13.148 1 96.44 349 ARG B C 1
ATOM 5712 O O . ARG B 1 349 ? 10.531 -9.812 13.805 1 96.44 349 ARG B O 1
ATOM 5719 N N . TRP B 1 350 ? 11.406 -10.516 11.828 1 96.88 350 TRP B N 1
ATOM 5720 C CA . TRP B 1 350 ? 10.43 -9.734 11.07 1 96.88 350 TRP B CA 1
ATOM 5721 C C . TRP B 1 350 ? 9.008 -10.156 11.414 1 96.88 350 TRP B C 1
ATOM 5723 O O . TRP B 1 350 ? 8.117 -9.312 11.547 1 96.88 350 TRP B O 1
ATOM 5733 N N . ALA B 1 351 ? 8.781 -11.422 11.539 1 97.81 351 ALA B N 1
ATOM 5734 C CA . ALA B 1 351 ? 7.449 -11.992 11.75 1 97.81 351 ALA B CA 1
ATOM 5735 C C . ALA B 1 351 ? 6.797 -11.422 13 1 97.81 351 ALA B C 1
ATOM 5737 O O . ALA B 1 351 ? 5.598 -11.125 13.008 1 97.81 351 ALA B O 1
ATOM 5738 N N . ALA B 1 352 ? 7.562 -11.188 13.984 1 95.75 352 ALA B N 1
ATOM 5739 C CA . ALA B 1 352 ? 7.012 -10.766 15.273 1 95.75 352 ALA B CA 1
ATOM 5740 C C . ALA B 1 352 ? 6.992 -9.242 15.391 1 95.75 352 ALA B C 1
ATOM 5742 O O . ALA B 1 352 ? 6.102 -8.672 16.016 1 95.75 352 ALA B O 1
ATOM 5743 N N . GLU B 1 353 ? 7.922 -8.578 14.789 1 94.94 353 GLU B N 1
ATOM 5744 C CA . GLU B 1 353 ? 8.148 -7.16 15.047 1 94.94 353 GLU B CA 1
ATOM 5745 C C . GLU B 1 353 ? 7.703 -6.305 13.867 1 94.94 353 GLU B C 1
ATOM 5747 O O . GLU B 1 353 ? 8.43 -6.18 12.875 1 94.94 353 GLU B O 1
ATOM 5752 N N . PRO B 1 354 ? 6.621 -5.539 14.078 1 94.56 354 PRO B N 1
ATOM 5753 C CA . PRO B 1 354 ? 6.098 -4.734 12.969 1 94.56 354 PRO B CA 1
ATOM 5754 C C . PRO B 1 354 ? 7.137 -3.773 12.398 1 94.56 354 PRO B C 1
ATOM 5756 O O . PRO B 1 354 ? 7.215 -3.596 11.18 1 94.56 354 PRO B O 1
ATOM 5759 N N . ARG B 1 355 ? 8.008 -3.201 13.164 1 90 355 ARG B N 1
ATOM 5760 C CA . ARG B 1 355 ? 9 -2.232 12.711 1 90 355 ARG B CA 1
ATOM 5761 C C . ARG B 1 355 ? 10.031 -2.887 11.797 1 90 355 ARG B C 1
ATOM 5763 O O . ARG B 1 355 ? 10.695 -2.205 11.016 1 90 355 ARG B O 1
ATOM 5770 N N . ARG B 1 356 ? 10.141 -4.191 11.914 1 92.5 356 ARG B N 1
ATOM 5771 C CA . ARG B 1 356 ? 11.102 -4.914 11.086 1 92.5 356 ARG B CA 1
ATOM 5772 C C . ARG B 1 356 ? 10.438 -5.441 9.812 1 92.5 356 ARG B C 1
ATOM 5774 O O . ARG B 1 356 ? 11.102 -5.605 8.781 1 92.5 356 ARG B O 1
ATOM 5781 N N . LEU B 1 357 ? 9.164 -5.727 9.938 1 95.62 357 LEU B N 1
ATOM 5782 C CA . LEU B 1 357 ? 8.477 -6.293 8.781 1 95.62 357 LEU B CA 1
ATOM 5783 C C . LEU B 1 357 ? 8.117 -5.207 7.773 1 95.62 357 LEU B C 1
ATOM 5785 O O . LEU B 1 357 ? 8.297 -5.387 6.566 1 95.62 357 LEU B O 1
ATOM 5789 N N . HIS B 1 358 ? 7.582 -4.113 8.305 1 93.5 358 HIS B N 1
ATOM 5790 C CA . HIS B 1 358 ? 7 -3.096 7.438 1 93.5 358 HIS B CA 1
ATOM 5791 C C . HIS B 1 358 ? 8.039 -2.059 7.023 1 93.5 358 HIS B C 1
ATOM 5793 O O . HIS B 1 358 ? 7.855 -0.863 7.258 1 93.5 358 HIS B O 1
ATOM 5799 N N . ARG B 1 359 ? 9.078 -2.547 6.383 1 91.44 359 ARG B N 1
ATOM 5800 C CA . ARG B 1 359 ? 10.156 -1.732 5.836 1 91.44 359 ARG B CA 1
ATOM 5801 C C . ARG B 1 359 ? 10.836 -2.434 4.664 1 91.44 359 ARG B C 1
ATOM 5803 O O . ARG B 1 359 ? 10.289 -3.396 4.113 1 91.44 359 ARG B O 1
ATOM 5810 N N . THR B 1 360 ? 11.953 -1.807 4.188 1 91.62 360 THR B N 1
ATOM 5811 C CA . THR B 1 360 ? 12.766 -2.41 3.135 1 91.62 360 THR B CA 1
ATOM 5812 C C . THR B 1 360 ? 14.156 -2.748 3.652 1 91.62 360 THR B C 1
ATOM 5814 O O . THR B 1 360 ? 14.531 -2.338 4.754 1 91.62 360 THR B O 1
ATOM 5817 N N . TYR B 1 361 ? 14.82 -3.543 2.895 1 90.88 361 TYR B N 1
ATOM 5818 C CA . TYR B 1 361 ? 16.203 -3.904 3.213 1 90.88 361 TYR B CA 1
ATOM 5819 C C . TYR B 1 361 ? 17.078 -3.85 1.97 1 90.88 361 TYR B C 1
ATOM 5821 O O . TYR B 1 361 ? 16.641 -4.227 0.878 1 90.88 361 TYR B O 1
ATOM 5829 N N . THR B 1 362 ? 18.25 -3.428 2.186 1 86.44 362 THR B N 1
ATOM 5830 C CA . THR B 1 362 ? 19.172 -3.381 1.06 1 86.44 362 THR B CA 1
ATOM 5831 C C . THR B 1 362 ? 19.906 -4.711 0.903 1 86.44 362 THR B C 1
ATOM 5833 O O . THR B 1 362 ? 20.031 -5.469 1.866 1 86.44 362 THR B O 1
ATOM 5836 N N . V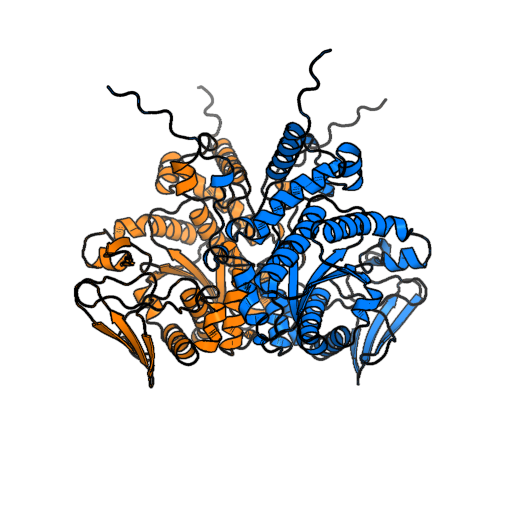AL B 1 363 ? 20.359 -4.91 -0.314 1 85.44 363 VAL B N 1
ATOM 5837 C CA . VAL B 1 363 ? 21.141 -6.109 -0.586 1 85.44 363 VAL B CA 1
ATOM 5838 C C . VAL B 1 363 ? 22.391 -6.121 0.292 1 85.44 363 VAL B C 1
ATOM 5840 O O . VAL B 1 363 ? 22.828 -7.184 0.737 1 85.44 363 VAL B O 1
ATOM 5843 N N . ASP B 1 364 ? 22.953 -4.957 0.576 1 84.5 364 ASP B N 1
ATOM 5844 C CA . ASP B 1 364 ? 24.141 -4.863 1.423 1 84.5 364 ASP B CA 1
ATOM 5845 C C . ASP B 1 364 ? 23.828 -5.285 2.855 1 84.5 364 ASP B C 1
ATOM 5847 O O . ASP B 1 364 ? 24.641 -5.934 3.512 1 84.5 364 ASP B O 1
ATOM 5851 N N . TYR B 1 365 ? 22.719 -4.938 3.312 1 87.25 365 TYR B N 1
ATOM 5852 C CA . TYR B 1 365 ? 22.297 -5.352 4.645 1 87.25 365 TYR B CA 1
ATOM 5853 C C . TYR B 1 365 ? 22.25 -6.871 4.754 1 87.25 365 TYR B C 1
ATOM 5855 O O . TYR B 1 365 ? 22.781 -7.449 5.707 1 87.25 365 TYR B O 1
ATOM 5863 N N . LEU B 1 366 ? 21.641 -7.535 3.785 1 88.81 366 LEU B N 1
ATOM 5864 C CA . LEU B 1 366 ? 21.484 -8.984 3.809 1 88.81 366 LEU B CA 1
ATOM 5865 C C . LEU B 1 366 ? 22.828 -9.68 3.611 1 88.81 366 LEU B C 1
ATOM 5867 O O . LEU B 1 366 ? 23.078 -10.734 4.207 1 88.81 366 LEU B O 1
ATOM 5871 N N . ALA B 1 367 ? 23.625 -9.086 2.773 1 86.62 367 ALA B N 1
ATOM 5872 C CA . ALA B 1 367 ? 24.969 -9.625 2.582 1 86.62 367 ALA B CA 1
ATOM 5873 C C . ALA B 1 367 ? 25.766 -9.594 3.885 1 86.62 367 ALA B C 1
ATOM 5875 O O . ALA B 1 367 ? 26.422 -10.57 4.234 1 86.62 367 ALA B O 1
ATOM 5876 N N . ASP B 1 368 ? 25.703 -8.5 4.547 1 88.06 368 ASP B N 1
ATOM 5877 C CA . ASP B 1 368 ? 26.391 -8.367 5.82 1 88.06 368 ASP B CA 1
ATOM 5878 C C . ASP B 1 368 ? 25.844 -9.336 6.859 1 88.06 368 ASP B C 1
ATOM 5880 O O . ASP B 1 368 ? 26.594 -9.891 7.66 1 88.06 368 ASP B O 1
ATOM 5884 N N . LEU B 1 369 ? 24.594 -9.453 6.84 1 90.25 369 LEU B N 1
ATOM 5885 C CA . LEU B 1 369 ? 23.938 -10.383 7.75 1 90.25 369 LEU B CA 1
ATOM 5886 C C . LEU B 1 369 ? 24.438 -11.805 7.535 1 90.25 369 LEU B C 1
ATOM 5888 O O . LEU B 1 369 ? 24.781 -12.5 8.492 1 90.25 369 LEU B O 1
ATOM 5892 N N . ILE B 1 370 ? 24.531 -12.227 6.32 1 89.31 370 ILE B N 1
ATOM 5893 C CA . ILE B 1 370 ? 24.953 -13.57 5.965 1 89.31 370 ILE B CA 1
ATOM 5894 C C . ILE B 1 370 ? 26.438 -13.75 6.328 1 89.31 370 ILE B C 1
ATOM 5896 O O . ILE B 1 370 ? 26.812 -14.758 6.938 1 89.31 370 ILE B O 1
ATOM 5900 N N . ARG B 1 371 ? 27.219 -12.797 6.023 1 87.75 371 ARG B N 1
ATOM 5901 C CA . ARG B 1 371 ? 28.641 -12.859 6.316 1 87.75 371 ARG B CA 1
ATOM 5902 C C . ARG B 1 371 ? 28.891 -12.969 7.82 1 87.75 371 ARG B C 1
ATOM 5904 O O . ARG B 1 371 ? 29.734 -13.758 8.258 1 87.75 371 ARG B O 1
ATOM 5911 N N . SER B 1 372 ? 28.188 -12.133 8.5 1 90.19 372 SER B N 1
ATOM 5912 C CA . SER B 1 372 ? 28.328 -12.141 9.953 1 90.19 372 SER B CA 1
ATOM 5913 C C . SER B 1 372 ? 27.938 -13.484 10.539 1 90.19 372 SER B C 1
ATOM 5915 O O . SER B 1 372 ? 28.594 -13.984 11.453 1 90.19 372 SER B O 1
ATOM 5917 N N . HIS B 1 373 ? 26.938 -14.086 10.055 1 90 373 HIS B N 1
ATOM 5918 C CA . HIS B 1 373 ? 26.453 -15.391 10.523 1 90 373 HIS B CA 1
ATOM 5919 C C . HIS B 1 373 ? 27.469 -16.484 10.211 1 90 373 HIS B C 1
ATOM 5921 O O . HIS B 1 373 ? 27.75 -17.344 11.055 1 90 373 HIS B O 1
ATOM 5927 N N . LEU B 1 374 ? 28.047 -16.438 9.07 1 86.12 374 LEU B N 1
ATOM 5928 C CA . LEU B 1 374 ? 28.984 -17.453 8.633 1 86.12 374 LEU B CA 1
ATOM 5929 C C . LEU B 1 374 ? 30.297 -17.344 9.406 1 86.12 374 LEU B C 1
ATOM 5931 O O . LEU B 1 374 ? 30.953 -18.359 9.656 1 86.12 374 LEU B O 1
ATOM 5935 N N . ARG B 1 375 ? 30.688 -16.219 9.734 1 85.69 375 ARG B N 1
ATOM 5936 C CA . ARG B 1 375 ? 31.891 -16.016 10.523 1 85.69 375 ARG B CA 1
ATOM 5937 C C . ARG B 1 375 ? 31.734 -16.562 11.93 1 85.69 375 ARG B C 1
ATOM 5939 O O . ARG B 1 375 ? 32.688 -17.109 12.508 1 85.69 375 ARG B O 1
ATOM 5946 N N . ASN B 1 376 ? 30.656 -16.328 12.508 1 81.44 376 ASN B N 1
ATOM 5947 C CA . ASN B 1 376 ? 30.406 -16.766 13.883 1 81.44 376 ASN B CA 1
ATOM 5948 C C . ASN B 1 376 ? 30.297 -18.281 13.969 1 81.44 376 ASN B C 1
ATOM 5950 O O . ASN B 1 376 ? 30.516 -18.859 15.031 1 81.44 376 ASN B O 1
ATOM 5954 N N . ARG B 1 377 ? 29.938 -18.953 12.984 1 72.38 377 ARG B N 1
ATOM 5955 C CA . ARG B 1 377 ? 29.828 -20.406 13.008 1 72.38 377 ARG B CA 1
ATOM 5956 C C . ARG B 1 377 ? 31.172 -21.078 12.719 1 72.38 377 ARG B C 1
ATOM 5958 O O . ARG B 1 377 ? 31.375 -22.25 13.031 1 72.38 377 ARG B O 1
ATOM 5965 N N . THR B 1 378 ? 32.156 -20.5 12.031 1 59.72 378 THR B N 1
ATOM 5966 C CA . THR B 1 378 ? 33.5 -21.078 11.875 1 59.72 378 THR B CA 1
ATOM 5967 C C . THR B 1 378 ? 34.312 -20.906 13.156 1 59.72 378 THR B C 1
ATOM 5969 O O . THR B 1 378 ? 34.719 -19.797 13.477 1 59.72 378 THR B O 1
ATOM 5972 N N . PRO B 1 379 ? 34.156 -21.703 14.164 1 48.06 379 PRO B N 1
ATOM 5973 C CA . PRO B 1 379 ? 35.031 -21.672 15.328 1 48.06 379 PRO B CA 1
ATOM 5974 C C . PRO B 1 379 ? 36.531 -21.656 14.938 1 48.06 379 PRO B C 1
ATOM 5976 O O . PRO B 1 379 ? 36.875 -22.016 13.812 1 48.06 379 PRO B O 1
ATOM 5979 N N . ASN B 1 380 ? 37.5 -21.406 16.062 1 39.97 380 ASN B N 1
ATOM 5980 C CA . ASN B 1 380 ? 38.969 -21.484 16.219 1 39.97 380 ASN B CA 1
ATOM 5981 C C . ASN B 1 380 ? 39.5 -22.844 15.766 1 39.97 380 ASN B C 1
ATOM 5983 O O . ASN B 1 380 ? 39.312 -23.844 16.453 1 39.97 380 ASN B O 1
ATOM 5987 N N . ALA B 1 381 ? 39.594 -23.391 14.742 1 33.38 381 ALA B N 1
ATOM 5988 C CA . ALA B 1 381 ? 40.656 -24.359 14.516 1 33.38 381 ALA B CA 1
ATOM 5989 C C . ALA B 1 381 ? 42 -23.859 15.039 1 33.38 381 ALA B C 1
ATOM 5991 O O . ALA B 1 381 ? 42.625 -22.969 14.438 1 33.38 381 ALA B O 1
ATOM 5992 N N . SER B 1 382 ? 42.188 -23.625 16.375 1 28.92 382 SER B N 1
ATOM 5993 C CA . SER B 1 382 ? 43.531 -23.641 16.984 1 28.92 382 SER B CA 1
ATOM 5994 C C . SER B 1 382 ? 44.406 -24.719 16.359 1 28.92 382 SER B C 1
ATOM 5996 O O . SER B 1 382 ? 43.969 -25.859 16.188 1 28.92 382 SER B O 1
ATOM 5998 N N . ILE B 1 383 ? 45.562 -24.312 15.781 1 31.62 383 ILE B N 1
ATOM 5999 C CA . ILE B 1 383 ? 46.844 -24.938 15.516 1 31.62 383 ILE B CA 1
ATOM 6000 C C . ILE B 1 383 ? 47.188 -25.906 16.656 1 31.62 383 ILE B C 1
ATOM 6002 O O . ILE B 1 383 ? 47.312 -25.5 17.812 1 31.62 383 ILE B O 1
ATOM 6006 N N . ALA B 1 384 ? 46.781 -27.156 16.438 1 20.48 384 ALA B N 1
ATOM 6007 C CA . ALA B 1 384 ? 47.75 -28.078 17.062 1 20.48 384 ALA B CA 1
ATOM 6008 C C . ALA B 1 384 ? 49.156 -27.859 16.516 1 20.48 384 ALA B C 1
ATOM 6010 O O . ALA B 1 384 ? 49.344 -27.625 15.328 1 20.48 384 ALA B O 1
#

Sequence (768 aa):
MPAISTTNQPTPNELIFAPVGIAHLTRDNTDLLRSAARGRQRLRVTTAAQLNGTPHLGTVVTVLTVFAITAHAAEQLNLPATVIFDALENAPGETVDIDGETYTRTVGDLIDSGHLDRVERVSGFQRLLDWAAARSHIRYEFRPYSVYQGLRPVRECLHAIASRLDDFRPIVSPTDGIVRIRSRCPECRLMEKSARHLTITPGEGQVHLDSVCPLHGGYRETIDVTGTGGWYDANTPVRSIQKTYLLAAERHLYDACSVSIDGADWGGGWYAHVLAPALANLKVPVRQWPVSIFTPLVLDRTGGKLSKTLYVRYGAAYADLPEGFVNLDLLLDDHGDDVLDALWLEVTRWAAEPRRLHRTYTVDYLADLIRSHLRNRTPNASIAMPAISTTNQPTPNELIFAPVGIAHLTRDNTDLLRSAARGRQRLRVTTAAQLNGTPHLGTVVTVLTVFAITAHAAEQLNLPATVIFDALENAPGETVDIDGETYTRTVGDLIDSGHLDRVERVSGFQRLLDWAAARSHIRYEFRPYSVYQGLRPVRECLHAIASRLDDFRPIVSPTDGIVRIRSRCPECRLMEKSARHLTITPGEGQVHLDSVCPLHGGYRETIDVTGTGGWYDANTPVRSIQKTYLLAAERHLYDACSVSIDGADWGGGWYAHVLAPALANLKVPVRQWPVSIFTPLVLDRTGGKLSKTLYVRYGAAYADLPEGFVNLDLLLDDHGDDVLDALWLEVTRWAAEPRRLHRTYTVDYLADLIRSHLRNRTPNASIA

Organism: Saccharopolyspora spinosa (NCBI:txid60894)

Foldseek 3Di:
DDDPPPDDDPDPVVPLQFDPDPLVVDFWPLVLQQLLFPPFAAAEEEEEDELQAADFQQRLLQLLLSLLLQLVNCVVNVHAYEYEYEYEQQDFDDWDDDPNFIKGAGNVRCCVVVVDPPCRSCVNVVVSNVVSCVVSVHHYHYHYPLRLCQDLLLLVLVLVCLVCLVLQQCQQPVPPSDFDKWFADPPPRIIGPVCPQWDWHHDDQKIKIWGADPVPGIDIFIGGNPDSGGDIDGPDLSVLQSVQSVQLVVCVVRSYQREYEEACVCPDPNCVRGHVSSCVVVVRDPSSGHRYAHFAFEAEPVRHGDDLCCCVPVVPVCVVPDNCSSGVVSVCVVQNCLLVVLSSVQSSVLSTRSSSGNYYHYSVRSRVSSVVSSVVVPDDPPDD/DDDPPPDDPPDPVVPLQFDPDPLVVDFWPLVLQQLLFPPFAAAEEEEEDELQAADFQQRLLQLLLSLLLQLVNCVVNVHAYEYEYEYEQQDFDDWDDDPNFIKGAGNVRCCVVVVDPPCRSCVNVVVSNVVSCVVSVHHYHYHYPLRVCQDLLLLVLVLVCLVCVVLQQCQCPVPPSDFDKWFADPPPRIIGPVCPQWDWHHDDQKIWTWGADPVPGIDIFIGGSPDSGGDIDGPDLSVLQSVQSVQLVVCVVRSYQREYEEACVCPDPNCVRGHVSSCVVVVRDPSSGHRYAHFAFEAEPVRHGDDLCCLVPDDPVCPVPDPCSSHVVSVCVVQNCLLVVLSSVQSSVLSTRSSSGNYYHYSVRSRVSSVVSSVVPPDDPPDD

Secondary structure (DSSP, 8-state):
-----------GGGG----SGGGGT-SSTTHHHHHHHTT-SEEEEEEEEE-SSS--HHHHHHHHHHHHHHHHHHHHHT--EEEEEEEETTSEEEEEEETTEEEEEEHHHHHHTTSS-HHHHHHHHHHHHHHHHHHHT-EEEEEEHHHHTTSHHHHHHHHHHHHTHHHHHHHH-TTT----EE---TTT--EESS-TT-EEEEETTEEEEEEEETTTEEEEEEEESSSS----EE-HHHHHHHHHHHHHHHHHHTTEEEEEEEEGGGSHHHIIIIIHHHHHHTT--GGGSPEEEEEPPEE-TTSPBP-HHHHHHSTTTTTTS-GGGG-HHHHHHHHTTHHHHHHHHHHHHHHH-HHHHSS-EEHHHHHHHHHHHHHHHS------/-----------GGGG----SGGGGT-SSTTHHHHHHHTT-SEEEEEEEEE-SSS--HHHHHHHHHHHHHHHHHHHHHT--EEEEEEEETTSEEEEEEETTEEEEEEHHHHHHTTSS-HHHHHHHHHHHHHHHHHHHT-EEEEEEHHHHTTSHHHHHHHHHHHHTHHHHHHHH-TTT----EE---TTT--EESS-TT-EEEEETTEEEEEEEETTTEEEEEEEESSSS----EE-HHHHHHHHHHHHHHHHHHTTEEEEEEEEGGGSHHHIIIIIHHHHHHTT--GGGSPEEEEEPPEE-TTSPBP-HHIIIII-GGGTTS-GGGG-HHHHHHHHTTHHHHHHHHHHHHHHH-HHHHSS-EEHHHHHHHHHHHHHHHS------

Solvent-accessible surface area (backbone atoms only — not comparable to full-atom values): 40121 Å² total; per-residue (Å²): 130,83,79,77,75,85,74,80,71,75,56,81,80,72,62,62,43,38,34,58,49,45,29,70,55,35,78,34,49,49,33,74,43,46,70,63,36,60,93,40,69,28,38,39,36,36,35,72,49,66,58,85,45,57,43,27,47,60,54,49,52,42,54,45,32,49,42,28,33,49,40,50,37,24,62,77,67,70,31,58,50,38,37,36,38,38,37,32,34,69,38,80,58,44,78,46,75,57,94,89,39,53,27,29,32,26,38,48,54,33,32,76,71,63,77,36,61,60,64,73,35,42,44,52,51,48,53,53,50,50,49,41,24,65,75,50,70,36,53,70,44,84,40,46,39,75,58,53,66,50,34,49,56,30,27,48,43,50,40,53,45,45,68,39,46,80,79,41,18,62,45,61,15,39,65,77,50,58,71,50,64,37,49,52,36,92,84,82,41,46,21,55,69,76,34,82,65,53,42,73,43,56,51,92,66,28,34,37,34,34,36,62,33,98,88,78,42,74,49,74,42,53,34,37,29,88,48,78,48,56,71,69,44,58,39,71,58,56,39,52,42,27,49,48,51,31,32,29,51,41,22,67,76,63,39,25,22,27,31,38,44,42,53,42,46,58,20,31,56,24,31,65,50,36,43,48,47,46,41,53,72,68,63,53,56,66,87,43,55,43,43,70,46,55,35,53,46,41,15,38,91,56,30,28,46,64,45,63,62,50,52,68,70,52,25,77,87,43,57,86,49,64,74,27,48,51,24,43,66,51,34,35,71,73,53,37,67,57,49,57,48,38,50,48,60,52,30,46,49,24,30,47,31,24,43,62,26,54,38,41,32,18,51,66,49,54,50,50,51,38,51,55,48,55,54,69,68,59,72,83,80,71,85,124,129,80,80,77,73,84,73,79,72,74,56,81,80,72,62,63,45,41,34,61,48,45,29,72,55,35,78,35,48,49,32,74,42,48,70,62,37,60,92,40,69,27,37,38,35,37,35,71,48,67,58,85,44,57,41,26,47,61,52,49,51,42,54,46,32,49,42,28,33,48,39,51,35,22,62,77,66,68,32,60,51,38,37,37,38,38,37,31,34,72,39,81,58,44,79,45,76,58,96,89,39,54,28,30,31,26,37,47,54,32,32,76,72,63,79,36,60,59,62,73,37,43,44,50,52,49,52,52,50,50,50,40,24,65,74,51,71,38,55,71,43,84,40,44,37,74,59,53,65,51,34,49,55,29,26,47,43,49,40,53,45,45,68,39,46,81,77,42,19,62,45,61,14,39,65,80,50,59,71,50,66,36,48,53,37,92,84,81,40,46,19,55,69,79,34,81,66,52,43,74,43,56,51,93,65,27,33,38,31,34,36,64,34,96,86,77,42,74,48,74,42,54,34,37,30,88,48,78,47,58,72,70,46,57,39,69,58,55,39,53,42,28,50,48,50,30,33,30,51,41,22,68,79,64,38,24,22,28,31,38,44,44,53,42,48,58,22,32,57,24,31,66,51,37,44,48,48,46,42,53,73,70,63,53,56,65,89,44,54,44,44,70,47,54,35,53,46,41,15,39,92,55,30,27,47,64,48,60,65,49,64,71,70,51,41,86,85,50,65,84,50,65,72,27,49,52,23,43,67,51,35,36,72,72,51,37,68,55,48,57,51,36,51,45,59,51,31,45,49,25,31,48,31,24,44,60,27,54,38,40,33,18,50,66,50,54,50,48,48,39,51,53,48,55,53,70,67,59,70,84,79,69,81,125